Protein AF-A0A6A0IFL3-F1 (afdb_monomer)

pLDDT: mean 90.09, std 17.22, range [27.64, 98.88]

Radius of gyration: 31.61 Å; Cα contacts (8 Å, |Δi|>4): 1162; chains: 1; bounding box: 65×106×100 Å

Solvent-accessible surface area (backbone atoms only — not comparable to full-atom values): 25673 Å² total; per-residue (Å²): 136,87,81,91,83,86,89,85,91,84,91,84,83,91,84,90,81,84,90,80,92,75,89,71,78,86,75,85,85,80,78,80,77,83,68,82,74,76,75,78,84,79,72,73,77,73,73,52,46,28,34,34,41,35,42,26,51,42,27,14,33,53,64,30,46,54,35,26,51,52,32,24,48,75,68,70,40,45,74,43,34,27,15,65,47,68,56,63,20,34,23,58,91,59,52,78,91,59,50,42,73,36,78,34,36,35,72,55,55,59,49,80,68,31,44,24,38,31,30,33,12,29,62,18,19,47,15,36,22,49,69,59,82,57,44,41,70,53,73,82,29,30,63,39,70,63,41,5,50,26,47,26,51,38,56,35,48,26,52,76,69,69,23,37,41,37,20,25,17,35,10,29,27,26,47,20,24,24,50,46,96,84,35,34,81,34,49,78,30,66,32,28,38,16,81,55,84,33,69,37,28,32,52,84,91,44,77,41,86,50,45,21,20,36,53,43,23,47,77,34,42,27,45,64,60,62,85,53,60,39,68,54,67,91,43,55,41,43,20,48,33,76,48,90,47,42,35,21,9,23,36,52,66,6,19,39,45,40,18,47,54,50,49,49,53,38,56,72,69,42,47,75,70,74,65,69,51,23,34,39,37,36,41,28,48,43,29,13,27,36,39,39,48,52,36,20,48,53,43,25,47,74,70,57,27,44,76,45,38,22,14,75,49,59,44,77,15,39,42,32,88,88,32,72,59,72,89,81,49,66,44,68,31,80,30,22,44,62,58,52,41,53,50,39,70,77,34,69,75,66,46,54,30,42,35,30,26,11,31,63,19,22,52,22,37,33,45,68,56,86,76,48,44,62,56,66,81,31,58,38,56,68,67,55,6,44,40,48,15,53,40,54,32,51,34,52,63,56,76,27,35,44,33,23,23,16,48,11,36,42,30,47,24,23,19,45,43,97,83,39,32,78,32,50,79,34,61,37,34,40,27,80,51,72,38,70,41,28,47,38,100,86,70,46,74,44,69,50,42,37,47,54,56,31,44,76,30,46,26,46,71,56,67,80,34,67,37,77,56,67,91,41,40,42,51,19,51,35,77,47,87,52,39,37,21,12,20,37,65,64,5,17,51,42,34,16,49,50,55,44,50,60,66,71,73,107

Mean predicted aligned error: 10.9 Å

Foldseek 3Di:
DDDDDYYDDDDDDDDDDDDDDDDDPDPPPDDDPPPPPPPPPVDDFDAAFAEEEEAELEAFALLLVVLLCVLQVVLVHHYFYEYCDQHWRAHRVRDVVSIHGGPYHLLQDDLLRHLEYEYTDGQLLLLQQAQDQWAFPDPSNGHPNSNNVSLLCNVQQCVVVQGAYEYEELNLLSQLRRAHPHARPQAQEEAAAAPDFYTWIDDPPDIDRTDTSVNSSVVRHHDYDPQCGAPHSVDLLCQWDDDRRYIYHYHSSVSSVRSNVNSVSSVVVPHSPLDAAEEEEEAELEAFQLLLVPQLCVLCVVLSYHYAYEYQAQAWRFHHPPSDDDDRSIDRGPGYLLVVLVVCVVPVSPHQEYEYTDGLSLLLQQQQDPFAFPPNSSVHDNVSNLSLLSVVLSCVSNQGAYEYEALNVLSQLRRDHPHARPQAAEEEAYAQAWHGWTQDPVRDTDIDGSVVSNVVRHHHYDDQCPPDHSVDQCQVWDDTRRYIYGYDSSVSNNSSVVVSVVSVVD

Nearest PDB structures (foldseek):
  2vrn-assembly1_B  TM=8.564E-01  e=1.351E-08  Deinococcus radiodurans R1 = ATCC 13939 = DSM 20539
  5sy4-assembly1_B  TM=7.507E-01  e=2.805E-07  Escherichia coli
  1sy7-assembly1_A  TM=7.588E-01  e=2.138E-05  Neurospora crassa
  3p9p-assembly1_C  TM=8.689E-01  e=3.775E-04  Escherichia coli K-12
  1ggf-assembly1_C  TM=8.699E-01  e=2.513E-03  Escherichia coli

Sequence (506 aa):
MSPLARNRWIRAAALIGATASLTLPPVALAQTVAGHVKVFDGRTEPKPAPVLLVLANRDFSYPEYSALRSSLEAAGIPVRVGAARLEPCVPQGGDPSQVVQPDVELAIAPFGDFSGGVFVGGWGASSYQWAFDGTYLEPDYRRDPEAAAAVNRLVEGWLAAGRPVGAVGHGVSVLAWARVDGTSPLQGRPAAASVEEGPRFWKGRRLVASATARWHAEANGALLAPPGSVGDPSTPADDVVVDGRIITAEDWPSAPALGSALAAAVREQGPVVEGPRRVLMVIANRDFWYREYAEPRAVLEAAGIQVEVAAAEAVPSTPQAGSGFGGDGIVVPDRSVSEALELFRADPGRYDAVTFVGGWGASSYQYAFPGTYDEPSYNGAFRVRQDVSDLVELFLARDKRVAALCHGVTVLAWARVDGVSPLQGRTVVTWPGLAPAEVGPDGQPFQRLTREHVEANGAVVLPAGSVGDPGTSADDVVVDGRIITGQDYDSSRAFGLVLARELLAE

Structure (mmCIF, N/CA/C/O backbone):
data_AF-A0A6A0IFL3-F1
#
_entry.id   AF-A0A6A0IFL3-F1
#
loop_
_atom_site.group_PDB
_atom_site.id
_atom_site.type_symbol
_atom_site.label_atom_id
_atom_site.label_alt_id
_atom_site.label_comp_id
_atom_site.label_asym_id
_atom_site.label_entity_id
_atom_site.label_seq_id
_atom_site.pdbx_PDB_ins_code
_atom_site.Cartn_x
_atom_site.Cartn_y
_atom_site.Cartn_z
_atom_site.occupancy
_atom_site.B_iso_or_equiv
_atom_site.auth_seq_id
_atom_site.auth_comp_id
_atom_site.auth_asym_id
_atom_site.auth_atom_id
_atom_site.pdbx_PDB_model_num
ATOM 1 N N . MET A 1 1 ? 3.200 -30.737 63.928 1.00 33.19 1 MET A N 1
ATOM 2 C CA . MET A 1 1 ? 4.406 -31.554 63.671 1.00 33.19 1 MET A CA 1
ATOM 3 C C . MET A 1 1 ? 3.963 -33.004 63.502 1.00 33.19 1 MET A C 1
ATOM 5 O O . MET A 1 1 ? 3.374 -33.547 64.423 1.00 33.19 1 MET A O 1
ATOM 9 N N . SER A 1 2 ? 4.143 -33.570 62.303 1.00 41.34 2 SER A N 1
ATOM 10 C CA . SER A 1 2 ? 3.985 -35.010 61.982 1.00 41.34 2 SER A CA 1
ATOM 11 C C . SER A 1 2 ? 5.117 -35.839 62.643 1.00 41.34 2 SER A C 1
ATOM 13 O O . SER A 1 2 ? 6.067 -35.169 63.063 1.00 41.34 2 SER A O 1
ATOM 15 N N . PRO A 1 3 ? 5.142 -37.203 62.680 1.00 49.88 3 PRO A N 1
ATOM 16 C CA . PRO A 1 3 ? 5.112 -38.051 61.461 1.00 49.88 3 PRO A CA 1
ATOM 17 C C . PRO A 1 3 ? 4.643 -39.541 61.564 1.00 49.88 3 PRO A C 1
ATOM 19 O O . PRO A 1 3 ? 4.654 -40.121 62.637 1.00 49.88 3 PRO A O 1
ATOM 22 N N . LEU A 1 4 ? 4.344 -40.134 60.381 1.00 39.97 4 LEU A N 1
ATOM 23 C CA . LEU A 1 4 ? 4.684 -41.497 59.855 1.00 39.97 4 LEU A CA 1
ATOM 24 C C . LEU A 1 4 ? 4.368 -42.766 60.705 1.00 39.97 4 LEU A C 1
ATOM 26 O O . LEU A 1 4 ? 4.539 -42.768 61.906 1.00 39.97 4 LEU A O 1
ATOM 30 N N . ALA A 1 5 ? 4.089 -43.981 60.210 1.00 38.09 5 ALA A N 1
ATOM 31 C CA . ALA A 1 5 ? 3.722 -44.599 58.932 1.00 38.09 5 ALA A CA 1
ATOM 32 C C . ALA A 1 5 ? 3.553 -46.136 59.164 1.00 38.09 5 ALA A C 1
ATOM 34 O O . ALA A 1 5 ? 4.152 -46.675 60.090 1.00 38.09 5 ALA A O 1
ATOM 35 N N . ARG A 1 6 ? 2.913 -46.828 58.199 1.00 36.44 6 ARG A N 1
ATOM 36 C CA . ARG A 1 6 ? 3.221 -48.192 57.671 1.00 36.44 6 ARG A CA 1
ATOM 37 C C . ARG A 1 6 ? 2.700 -49.502 58.328 1.00 36.44 6 ARG A C 1
ATOM 39 O O . ARG A 1 6 ? 3.051 -49.833 59.450 1.00 36.44 6 ARG A O 1
ATOM 46 N N . ASN A 1 7 ? 2.175 -50.348 57.410 1.00 34.41 7 ASN A N 1
ATOM 47 C CA . ASN A 1 7 ? 2.406 -51.807 57.208 1.00 34.41 7 ASN A CA 1
ATOM 48 C C . ASN A 1 7 ? 1.616 -52.809 58.093 1.00 34.41 7 ASN A C 1
ATOM 50 O O . ASN A 1 7 ? 1.461 -52.558 59.272 1.00 34.41 7 ASN A O 1
ATOM 54 N N . ARG A 1 8 ? 1.139 -54.004 57.671 1.00 33.94 8 ARG A N 1
ATOM 55 C CA . ARG A 1 8 ? 1.338 -54.923 56.511 1.00 33.94 8 ARG A CA 1
ATOM 56 C C . ARG A 1 8 ? 0.368 -56.153 56.647 1.00 33.94 8 ARG A C 1
ATOM 58 O O . ARG A 1 8 ? -0.158 -56.359 57.734 1.00 33.94 8 ARG A O 1
ATOM 65 N N . TRP A 1 9 ? 0.356 -57.030 55.615 1.00 27.64 9 TRP A N 1
ATOM 66 C CA . TRP A 1 9 ? 0.058 -58.501 55.574 1.00 27.64 9 TRP A CA 1
ATOM 67 C C . TRP A 1 9 ? -1.400 -58.953 55.291 1.00 27.64 9 TRP A C 1
ATOM 69 O O . TRP A 1 9 ? -2.313 -58.306 55.771 1.00 27.64 9 TRP A O 1
ATOM 79 N N . ILE A 1 10 ? -1.746 -60.108 54.678 1.00 31.52 10 ILE A N 1
ATOM 80 C CA . ILE A 1 10 ? -1.295 -60.995 53.559 1.00 31.52 10 ILE A CA 1
ATOM 81 C C . ILE A 1 10 ? -2.137 -62.312 53.652 1.00 31.52 10 ILE A C 1
ATOM 83 O O . ILE A 1 10 ? -2.240 -62.839 54.753 1.00 31.52 10 ILE A O 1
ATOM 87 N N . ARG A 1 11 ? -2.593 -62.882 52.503 1.00 30.81 11 ARG A N 1
ATOM 88 C CA . ARG A 1 11 ? -3.025 -64.304 52.214 1.00 30.81 11 ARG A CA 1
ATOM 89 C C . ARG A 1 11 ? -4.336 -64.846 52.855 1.00 30.81 11 ARG A C 1
ATOM 91 O O . ARG A 1 11 ? -4.667 -64.440 53.951 1.00 30.81 11 ARG A O 1
ATOM 98 N N . ALA A 1 12 ? -5.100 -65.817 52.313 1.00 30.48 12 ALA A N 1
ATOM 99 C CA . ALA A 1 12 ? -5.158 -66.605 51.057 1.00 30.48 12 ALA A CA 1
ATOM 100 C C . ALA A 1 12 ? -6.417 -67.542 51.058 1.00 30.48 12 ALA A C 1
ATOM 102 O O . ALA A 1 12 ? -7.030 -67.696 52.109 1.00 30.48 12 ALA A O 1
ATOM 103 N N . ALA A 1 13 ? -6.657 -68.233 49.919 1.00 30.97 13 ALA A N 1
ATOM 104 C CA . ALA A 1 13 ? -7.532 -69.409 49.622 1.00 30.97 13 ALA A CA 1
ATOM 105 C C . ALA A 1 13 ? -9.006 -69.110 49.223 1.00 30.97 13 ALA A C 1
ATOM 107 O O . ALA A 1 13 ? -9.705 -68.444 49.970 1.00 30.97 13 ALA A O 1
ATOM 108 N N . ALA A 1 14 ? -9.525 -69.402 48.008 1.00 33.78 14 ALA A N 1
ATOM 109 C CA . ALA A 1 14 ? -9.686 -70.664 47.229 1.00 33.78 14 ALA A CA 1
ATOM 110 C C . ALA A 1 14 ? -10.582 -71.691 47.971 1.00 33.78 14 ALA A C 1
ATOM 112 O O . ALA A 1 14 ? -10.318 -71.934 49.137 1.00 33.78 14 ALA A O 1
ATOM 113 N N . LEU A 1 15 ? -11.620 -72.366 47.442 1.00 32.56 15 LEU A N 1
ATOM 114 C CA . LEU A 1 15 ? -12.151 -72.673 46.099 1.00 32.56 15 LEU A CA 1
ATOM 115 C C . LEU A 1 15 ? -13.581 -73.307 46.275 1.00 32.56 15 LEU A C 1
ATOM 117 O O . LEU A 1 15 ? -13.927 -73.650 47.401 1.00 32.56 15 LEU A O 1
ATOM 121 N N . ILE A 1 16 ? -14.301 -73.614 45.171 1.00 33.53 16 ILE A N 1
ATOM 122 C CA . ILE A 1 16 ? -15.532 -74.464 45.020 1.00 33.53 16 ILE A CA 1
ATOM 123 C C . ILE A 1 16 ? -16.874 -73.701 45.186 1.00 33.53 16 ILE A C 1
ATOM 125 O O . ILE A 1 16 ? -17.071 -73.027 46.181 1.00 33.53 16 ILE A O 1
ATOM 129 N N . GLY A 1 17 ? -17.883 -73.760 44.305 1.00 30.97 17 GLY A N 1
ATOM 130 C CA . GLY A 1 17 ? -18.084 -74.459 43.036 1.00 30.97 17 GLY A CA 1
ATOM 131 C C . GLY A 1 17 ? -19.518 -74.242 42.495 1.00 30.97 17 GLY A C 1
ATOM 132 O O . GLY A 1 17 ? -20.438 -73.963 43.251 1.00 30.97 17 GLY A O 1
ATOM 133 N N . ALA A 1 18 ? -19.639 -74.367 41.171 1.00 35.09 18 ALA A N 1
ATOM 134 C CA . ALA A 1 18 ? -20.773 -74.825 40.354 1.00 35.09 18 ALA A CA 1
ATOM 135 C C . ALA A 1 18 ? -22.215 -74.255 40.515 1.00 35.09 18 ALA A C 1
ATOM 137 O O . ALA A 1 18 ? -22.968 -74.600 41.417 1.00 35.09 18 ALA A O 1
ATOM 138 N N . THR A 1 19 ? -22.612 -73.552 39.442 1.00 37.19 19 THR A N 1
ATOM 139 C CA . THR A 1 19 ? -23.836 -73.727 38.620 1.00 37.19 19 THR A CA 1
ATOM 140 C C . THR A 1 19 ? -25.227 -73.425 39.192 1.00 37.19 19 THR A C 1
ATOM 142 O O . THR A 1 19 ? -25.866 -74.287 39.784 1.00 37.19 19 THR A O 1
ATOM 145 N N . ALA A 1 20 ? -25.787 -72.285 38.768 1.00 35.47 20 ALA A N 1
ATOM 146 C CA . ALA A 1 20 ? -27.148 -72.215 38.226 1.00 35.47 20 ALA A CA 1
ATOM 147 C C . ALA A 1 20 ? -27.263 -71.026 37.254 1.00 35.47 20 ALA A C 1
ATOM 149 O O . ALA A 1 20 ? -26.957 -69.886 37.601 1.00 35.47 20 ALA A O 1
ATOM 150 N N . SER A 1 21 ? -27.664 -71.326 36.019 1.00 36.88 21 SER A N 1
ATOM 151 C CA . SER A 1 21 ? -27.880 -70.378 34.926 1.00 36.88 21 SER A CA 1
ATOM 152 C C . SER A 1 21 ? -29.082 -69.477 35.203 1.00 36.88 21 SER A C 1
ATOM 154 O O . SER A 1 21 ? -30.207 -69.960 35.291 1.00 36.88 21 SER A O 1
ATOM 156 N N . LEU A 1 22 ? -28.854 -68.166 35.244 1.00 35.03 22 LEU A N 1
ATOM 157 C CA . LEU A 1 22 ? -29.887 -67.150 35.055 1.00 35.03 22 LEU A CA 1
ATOM 158 C C . LEU A 1 22 ? -29.570 -66.415 33.753 1.00 35.03 22 LEU A C 1
ATOM 160 O O . LEU A 1 22 ? -28.607 -65.658 33.659 1.00 35.03 22 LEU A O 1
ATOM 164 N N . THR A 1 23 ? -30.370 -66.691 32.728 1.00 39.62 23 THR A N 1
ATOM 165 C CA . THR A 1 23 ? -30.399 -65.950 31.467 1.00 39.62 23 THR A CA 1
ATOM 166 C C . THR A 1 23 ? -30.887 -64.529 31.731 1.00 39.62 23 THR A C 1
ATOM 168 O O . THR A 1 23 ? -32.085 -64.300 31.898 1.00 39.62 23 THR A O 1
ATOM 171 N N . LEU A 1 24 ? -29.954 -63.579 31.778 1.00 42.94 24 LEU A N 1
ATOM 172 C CA . LEU A 1 24 ? -30.242 -62.153 31.643 1.00 42.94 24 LEU A CA 1
ATOM 173 C C . LEU A 1 24 ? -30.361 -61.801 30.146 1.00 42.94 24 LEU A C 1
ATOM 175 O O . LEU A 1 24 ? -29.678 -62.421 29.325 1.00 42.94 24 LEU A O 1
ATOM 179 N N . PRO A 1 25 ? -31.220 -60.837 29.767 1.00 45.53 25 PRO A N 1
ATOM 180 C CA . PRO A 1 25 ? -31.357 -60.395 28.382 1.00 45.53 25 PRO A CA 1
ATOM 181 C C . PRO A 1 25 ? -30.044 -59.769 27.880 1.00 45.53 25 PRO A C 1
ATOM 183 O O . PRO A 1 25 ? -29.240 -59.303 28.694 1.00 45.53 25 PRO A O 1
ATOM 186 N N . PRO A 1 26 ? -29.802 -59.739 26.557 1.00 42.88 26 PRO A N 1
ATOM 187 C CA . PRO A 1 26 ? -28.578 -59.181 26.007 1.00 42.88 26 PRO A CA 1
ATOM 188 C C . PRO A 1 26 ? -28.504 -57.688 26.339 1.00 42.88 26 PRO A C 1
ATOM 190 O O . PRO A 1 26 ? -29.238 -56.870 25.787 1.00 42.88 26 PRO A O 1
ATOM 193 N N . VAL A 1 27 ? -27.595 -57.329 27.244 1.00 39.88 27 VAL A N 1
ATOM 194 C CA . VAL A 1 27 ? -27.079 -55.965 27.326 1.00 39.88 27 VAL A CA 1
ATOM 195 C C . VAL A 1 27 ? -26.296 -55.744 26.039 1.00 39.88 27 VAL A C 1
ATOM 197 O O . VAL A 1 27 ? -25.289 -56.407 25.793 1.00 39.88 27 VAL A O 1
ATOM 200 N N . ALA A 1 28 ? -26.800 -54.846 25.196 1.00 37.56 28 ALA A N 1
ATOM 201 C CA . ALA A 1 28 ? -26.114 -54.368 24.010 1.00 37.56 28 ALA A CA 1
ATOM 202 C C . ALA A 1 28 ? -24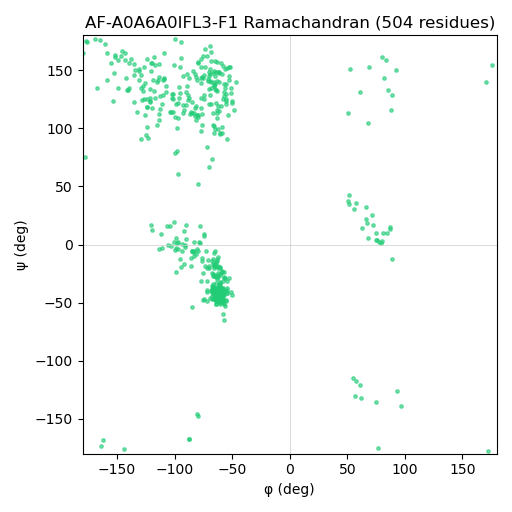.796 -53.698 24.428 1.00 37.56 28 ALA A C 1
ATOM 204 O O . ALA A 1 28 ? -24.752 -52.536 24.822 1.00 37.56 28 ALA A O 1
ATOM 205 N N . LEU A 1 29 ? -23.717 -54.470 24.370 1.00 45.28 29 LEU A N 1
ATOM 206 C CA . LEU A 1 29 ? -22.347 -54.036 24.594 1.00 45.28 29 LEU A CA 1
ATOM 207 C C . LEU A 1 29 ? -21.705 -53.830 23.220 1.00 45.28 29 LEU A C 1
ATOM 209 O O . LEU A 1 29 ? -21.031 -54.717 22.714 1.00 45.28 29 LEU A O 1
ATOM 213 N N . ALA A 1 30 ? -22.003 -52.692 22.588 1.00 43.66 30 ALA A N 1
ATOM 214 C CA . ALA A 1 30 ? -21.232 -52.110 21.482 1.00 43.66 30 ALA A CA 1
ATOM 215 C C . ALA A 1 30 ? -21.855 -50.772 21.039 1.00 43.66 30 ALA A C 1
ATOM 217 O O . ALA A 1 30 ? -22.477 -50.669 19.987 1.00 43.66 30 ALA A O 1
ATOM 218 N N . GLN A 1 31 ? -21.652 -49.720 21.826 1.00 34.16 31 GLN A N 1
ATOM 219 C CA . GLN A 1 31 ? -21.439 -48.396 21.249 1.00 34.16 31 GLN A CA 1
ATOM 220 C C . GLN A 1 31 ? -20.104 -47.907 21.781 1.00 34.16 31 GLN A C 1
ATOM 222 O O . GLN A 1 31 ? -19.986 -47.367 22.878 1.00 34.16 31 GLN A O 1
ATOM 227 N N . THR A 1 32 ? -19.068 -48.201 21.003 1.00 36.22 32 THR A N 1
ATOM 228 C CA . THR A 1 32 ? -17.760 -47.582 21.125 1.00 36.22 32 THR A CA 1
ATOM 229 C C . THR A 1 32 ? -17.982 -46.078 21.067 1.00 36.22 32 THR A C 1
ATOM 231 O O . THR A 1 32 ? -18.393 -45.541 20.039 1.00 36.22 32 THR A O 1
ATOM 234 N N . VAL A 1 33 ? -17.759 -45.406 22.192 1.00 38.59 33 VAL A N 1
ATOM 235 C CA . VAL A 1 33 ? -17.628 -43.955 22.247 1.00 38.59 33 VAL A CA 1
ATOM 236 C C . VAL A 1 33 ? -16.459 -43.620 21.328 1.00 38.59 33 VAL A C 1
ATOM 238 O O . VAL A 1 33 ? -15.301 -43.821 21.689 1.00 38.59 33 VAL A O 1
ATOM 241 N N . ALA A 1 34 ? -16.762 -43.161 20.114 1.00 37.34 34 ALA A N 1
ATOM 242 C CA . ALA A 1 34 ? -15.820 -42.442 19.274 1.00 37.34 34 ALA A CA 1
ATOM 243 C C . ALA A 1 34 ? -15.545 -41.105 19.971 1.00 37.34 34 ALA A C 1
ATOM 245 O O . ALA A 1 34 ? -16.075 -40.058 19.613 1.00 37.34 34 ALA A O 1
ATOM 246 N N . GLY A 1 35 ? -14.775 -41.170 21.057 1.00 32.03 35 GLY A N 1
ATOM 247 C CA . GLY A 1 35 ? -14.185 -40.005 21.673 1.00 32.03 35 GLY A CA 1
ATOM 248 C C . GLY A 1 35 ? -13.267 -39.401 20.630 1.00 32.03 35 GLY A C 1
ATOM 249 O O . GLY A 1 35 ? -12.301 -40.039 20.211 1.00 32.03 35 GLY A O 1
ATOM 250 N N . HIS A 1 36 ? -13.604 -38.197 20.182 1.00 36.09 36 HIS A N 1
ATOM 251 C CA . HIS A 1 36 ? -12.704 -37.337 19.438 1.00 36.09 36 HIS A CA 1
ATOM 252 C C . HIS A 1 36 ? -11.427 -37.148 20.261 1.00 36.09 36 HIS A C 1
ATOM 254 O O . HIS A 1 36 ? -11.322 -36.244 21.088 1.00 36.09 36 HIS A O 1
ATOM 260 N N . VAL A 1 37 ? -10.442 -38.016 20.046 1.00 33.12 37 VAL A N 1
ATOM 261 C CA . VAL A 1 37 ? -9.058 -37.716 20.378 1.00 33.12 37 VAL A CA 1
ATOM 262 C C . VAL A 1 37 ? -8.681 -36.579 19.436 1.00 33.12 37 VAL A C 1
ATOM 264 O O . VAL A 1 37 ? -8.365 -36.811 18.271 1.00 33.12 37 VAL A O 1
ATOM 267 N N . LYS A 1 38 ? -8.784 -35.333 19.918 1.00 35.91 38 LYS A N 1
ATOM 268 C CA . LYS A 1 38 ? -8.076 -34.204 19.313 1.00 35.91 38 LYS A CA 1
ATOM 269 C C . LYS A 1 38 ? -6.594 -34.542 19.428 1.00 35.91 38 LYS A C 1
ATOM 271 O O . LYS A 1 38 ? -5.982 -34.348 20.475 1.00 35.91 38 LYS A O 1
ATOM 276 N N . VAL A 1 39 ? -6.046 -35.122 18.367 1.00 36.34 39 VAL A N 1
ATOM 277 C CA . VAL A 1 39 ? -4.605 -35.162 18.152 1.00 36.34 39 VAL A CA 1
ATOM 278 C C . VAL A 1 39 ? -4.193 -33.698 18.026 1.00 36.34 39 VAL A C 1
ATOM 280 O O . VAL A 1 39 ? -4.448 -33.070 17.005 1.00 36.34 39 VAL A O 1
ATOM 283 N N . PHE A 1 40 ? -3.665 -33.127 19.107 1.00 37.31 40 PHE A N 1
ATOM 284 C CA . PHE A 1 40 ? -2.987 -31.838 19.060 1.00 37.31 40 PHE A CA 1
ATOM 285 C C . PHE A 1 40 ? -1.720 -32.053 18.231 1.00 37.31 40 PHE A C 1
ATOM 287 O O . PHE A 1 40 ? -0.756 -32.645 18.710 1.00 37.31 40 PHE A O 1
ATOM 294 N N . ASP A 1 41 ? -1.737 -31.618 16.976 1.00 48.91 41 ASP A N 1
ATOM 295 C CA . ASP A 1 41 ? -0.622 -31.737 16.030 1.00 48.91 41 ASP A CA 1
ATOM 296 C C . ASP A 1 41 ? 0.527 -30.748 16.317 1.00 48.91 41 ASP A C 1
ATOM 298 O O . ASP A 1 41 ? 1.456 -30.616 15.522 1.00 48.91 41 ASP A O 1
ATOM 302 N N . GLY A 1 42 ? 0.485 -30.050 17.457 1.00 47.75 42 GLY A N 1
ATOM 303 C CA . GLY A 1 42 ? 1.485 -29.061 17.846 1.00 47.75 42 GLY A CA 1
ATOM 304 C C . GLY A 1 42 ? 1.494 -27.806 16.972 1.00 47.75 42 GLY A C 1
ATOM 305 O O . GLY A 1 42 ? 2.353 -26.952 17.182 1.00 47.75 42 GLY A O 1
ATOM 306 N N . ARG A 1 43 ? 0.561 -27.649 16.022 1.00 54.00 43 ARG A N 1
ATOM 307 C CA . ARG A 1 43 ? 0.426 -26.407 15.262 1.00 54.00 43 ARG A CA 1
ATOM 308 C C . ARG A 1 43 ? -0.331 -25.410 16.127 1.00 54.00 43 ARG A C 1
ATOM 310 O O . ARG A 1 43 ? -1.503 -25.592 16.442 1.00 54.00 43 ARG A O 1
ATOM 317 N N . THR A 1 44 ? 0.368 -24.370 16.569 1.00 66.19 44 THR A N 1
ATOM 318 C CA . THR A 1 44 ? -0.259 -23.207 17.200 1.00 66.19 44 THR A CA 1
ATOM 319 C C . THR A 1 44 ? -1.305 -22.651 16.243 1.00 66.19 44 THR A C 1
ATOM 321 O O . THR A 1 44 ? -0.964 -22.377 15.091 1.00 66.19 44 THR A O 1
ATOM 324 N N . GLU A 1 45 ? -2.553 -22.501 16.696 1.00 67.38 45 GLU A N 1
ATOM 325 C CA . GLU A 1 45 ? -3.577 -21.819 15.901 1.00 67.38 45 GLU A CA 1
ATOM 326 C C . GLU A 1 45 ? -3.020 -20.462 15.439 1.00 67.38 45 GLU A C 1
ATOM 328 O O . GLU A 1 45 ? -2.433 -19.738 16.257 1.00 67.38 45 GLU A O 1
ATOM 333 N N . PRO A 1 46 ? -3.123 -20.133 14.139 1.00 72.56 46 PRO A N 1
ATOM 334 C CA . PRO A 1 46 ? -2.624 -18.867 13.626 1.00 72.56 46 PRO A CA 1
ATOM 335 C C . PRO A 1 46 ? -3.306 -17.724 14.378 1.00 72.56 46 PRO A C 1
ATOM 337 O O . PRO A 1 46 ? -4.534 -17.662 14.469 1.00 72.56 46 PRO A O 1
ATOM 340 N N . LYS A 1 47 ? -2.495 -16.839 14.965 1.00 79.50 47 LYS A N 1
ATOM 341 C CA . LYS A 1 47 ? -3.006 -15.664 15.673 1.00 79.50 47 LYS A CA 1
ATOM 342 C C . LYS A 1 47 ? -3.693 -14.735 14.666 1.00 79.50 47 LYS A C 1
ATOM 344 O O . LYS A 1 47 ? -3.163 -14.563 13.569 1.00 79.50 47 LYS A O 1
ATOM 349 N N . PRO A 1 48 ? -4.831 -14.118 15.020 1.00 85.94 48 PRO A N 1
ATOM 350 C CA . PRO A 1 48 ? -5.450 -13.121 14.159 1.00 85.94 48 PRO A CA 1
ATOM 351 C C . PRO A 1 48 ? -4.510 -11.924 13.972 1.00 85.94 48 PRO A C 1
ATOM 353 O O . PRO A 1 48 ? -3.760 -11.565 14.886 1.00 85.94 48 PRO A O 1
ATOM 356 N N . ALA A 1 49 ? -4.582 -11.291 12.799 1.00 88.94 49 ALA A N 1
ATOM 357 C CA . ALA A 1 49 ? -3.930 -10.011 12.541 1.00 88.94 49 ALA A CA 1
ATOM 358 C C . ALA A 1 49 ? -4.422 -8.951 13.552 1.00 88.94 49 ALA A C 1
ATOM 360 O O . ALA A 1 49 ? -5.539 -9.084 14.078 1.00 88.94 49 ALA A O 1
ATOM 361 N N . PRO A 1 50 ? -3.630 -7.907 13.855 1.00 95.69 50 PRO A N 1
ATOM 362 C CA . PRO A 1 50 ? -4.010 -6.916 14.853 1.00 95.69 50 PRO A CA 1
ATOM 363 C C . PRO A 1 50 ? -5.316 -6.189 14.509 1.00 95.69 50 PRO A C 1
ATOM 365 O O . PRO A 1 50 ? -5.697 -6.070 13.348 1.00 95.69 50 PRO A O 1
ATOM 368 N N . VAL A 1 51 ? -5.987 -5.647 15.522 1.00 97.44 51 VAL A N 1
ATOM 369 C CA . VAL A 1 51 ? -7.008 -4.604 15.345 1.00 97.44 51 VAL A CA 1
ATOM 370 C C . VAL A 1 51 ? -6.330 -3.235 15.395 1.00 97.44 51 VAL A C 1
ATOM 372 O O . VAL A 1 51 ? -5.479 -2.999 16.258 1.00 97.44 51 VAL A O 1
ATOM 375 N N . LEU A 1 52 ? -6.711 -2.330 14.489 1.00 98.25 52 LEU A N 1
ATOM 376 C CA . LEU A 1 52 ? -6.243 -0.941 14.501 1.00 98.25 52 LEU A CA 1
ATOM 377 C C . LEU A 1 52 ? -7.133 -0.072 15.407 1.00 98.25 52 LEU A C 1
ATOM 379 O O . LEU A 1 52 ? -8.292 0.178 15.080 1.00 98.25 52 LEU A O 1
ATOM 383 N N . LEU A 1 53 ? -6.594 0.419 16.526 1.00 98.62 53 LEU A N 1
ATOM 384 C CA . LEU A 1 53 ? -7.206 1.488 17.327 1.00 98.62 53 LEU A CA 1
ATOM 385 C C . LEU A 1 53 ? -6.837 2.840 16.722 1.00 98.62 53 LEU A C 1
ATOM 387 O O . LEU A 1 53 ? -5.675 3.234 16.764 1.00 98.62 53 LEU A O 1
ATOM 391 N N . VAL A 1 54 ? -7.815 3.558 16.181 1.00 98.62 54 VAL A N 1
ATOM 392 C CA . VAL A 1 54 ? -7.598 4.870 15.567 1.00 98.62 54 VAL A CA 1
ATOM 393 C C . VAL A 1 54 ? -7.824 5.970 16.603 1.00 98.62 54 VAL A C 1
ATOM 395 O O . VAL A 1 54 ? -8.924 6.092 17.147 1.00 98.62 54 VAL A O 1
ATOM 398 N N . LEU A 1 55 ? -6.786 6.771 16.854 1.00 98.50 55 LEU A N 1
ATOM 399 C CA . LEU A 1 55 ? -6.796 7.918 17.761 1.00 98.50 55 LEU A CA 1
ATOM 400 C C . LEU A 1 55 ? -6.611 9.220 16.988 1.00 98.50 55 LEU A C 1
ATOM 402 O O . LEU A 1 55 ? -5.815 9.285 16.055 1.00 98.50 55 LEU A O 1
ATOM 406 N N . ALA A 1 56 ? -7.283 10.278 17.436 1.00 98.25 56 ALA A N 1
ATOM 407 C CA . ALA A 1 56 ? -6.902 11.630 17.058 1.00 98.25 56 ALA A CA 1
ATOM 408 C C . ALA A 1 56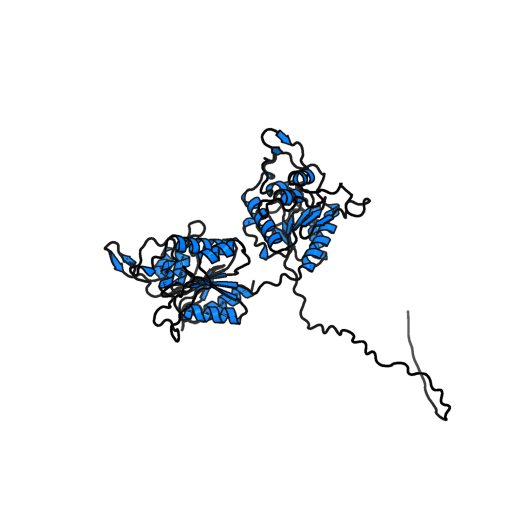 ? -5.579 12.018 17.740 1.00 98.25 56 ALA A C 1
ATOM 410 O O . ALA A 1 56 ? -5.385 11.739 18.925 1.00 98.25 56 ALA A O 1
ATOM 411 N N . ASN A 1 57 ? -4.691 12.725 17.030 1.00 98.00 57 ASN A N 1
ATOM 412 C CA . ASN A 1 57 ? -3.431 13.215 17.612 1.00 98.00 57 ASN A CA 1
ATOM 413 C C . ASN A 1 57 ? -3.651 14.184 18.796 1.00 98.00 57 ASN A C 1
ATOM 415 O O . ASN A 1 57 ? -2.749 14.393 19.607 1.00 98.00 57 ASN A O 1
ATOM 419 N N . ARG A 1 58 ? -4.841 14.780 18.917 1.00 97.88 58 ARG A N 1
ATOM 420 C CA . ARG A 1 58 ? -5.233 15.704 19.990 1.00 97.88 58 ARG A CA 1
ATOM 421 C C . ARG A 1 58 ? -6.629 15.352 20.482 1.00 97.88 58 ARG A C 1
ATOM 423 O O . ARG A 1 58 ? -7.463 14.958 19.680 1.00 97.88 58 ARG A O 1
ATOM 430 N N . ASP A 1 59 ? -6.881 15.529 21.772 1.00 97.69 59 ASP A N 1
ATOM 431 C CA . ASP A 1 59 ? -8.190 15.404 22.418 1.00 97.69 59 ASP A CA 1
ATOM 432 C C . ASP A 1 59 ? -8.952 14.100 22.124 1.00 97.69 59 ASP A C 1
ATOM 434 O O . ASP A 1 59 ? -10.166 14.113 21.907 1.00 97.69 59 ASP A O 1
ATOM 438 N N . PHE A 1 60 ? -8.253 12.961 22.132 1.00 98.25 60 PHE A N 1
ATOM 439 C CA . PHE A 1 60 ? -8.907 11.649 22.178 1.00 98.25 60 PHE A CA 1
ATOM 440 C C . PHE A 1 60 ? -9.339 11.296 23.615 1.00 98.25 60 PHE A C 1
ATOM 442 O O . PHE A 1 60 ? -8.766 11.787 24.591 1.00 98.25 60 PHE A O 1
ATOM 449 N N . SER A 1 61 ? -10.332 10.421 23.767 1.00 98.00 61 SER A N 1
ATOM 450 C CA . SER A 1 61 ? -10.781 9.943 25.082 1.00 98.00 61 SER A CA 1
ATOM 451 C C . SER A 1 61 ? -9.877 8.816 25.600 1.00 98.00 61 SER A C 1
ATOM 453 O O . SER A 1 61 ? -9.930 7.681 25.119 1.00 98.00 61 SER A O 1
ATOM 455 N N . TYR A 1 62 ? -9.034 9.105 26.600 1.00 98.38 62 TYR A N 1
ATOM 456 C CA . TYR A 1 62 ? -8.162 8.088 27.206 1.00 98.38 62 TYR A CA 1
ATOM 457 C C . TYR A 1 62 ? -8.923 6.941 27.899 1.00 98.38 62 TYR A C 1
ATOM 459 O O . TYR A 1 62 ? -8.518 5.784 27.728 1.00 98.38 62 TYR A O 1
ATOM 467 N N . PRO A 1 63 ? -10.023 7.188 28.645 1.00 98.19 63 PRO A N 1
ATOM 468 C CA . PRO A 1 63 ? -10.826 6.107 29.217 1.00 98.19 63 PRO A CA 1
ATOM 469 C C . PRO A 1 63 ? -11.344 5.126 28.158 1.00 98.19 63 PRO A C 1
ATOM 471 O O . PRO A 1 63 ? -11.212 3.919 28.339 1.00 98.19 63 PRO A O 1
ATOM 474 N N . GLU A 1 64 ? -11.840 5.624 27.020 1.00 98.31 64 GLU A N 1
ATOM 475 C CA . GLU A 1 64 ? -12.287 4.776 25.905 1.00 98.31 64 GLU A CA 1
ATOM 476 C C . GLU A 1 64 ? -11.127 3.977 25.296 1.00 98.31 64 GLU A C 1
ATOM 478 O O . GLU A 1 64 ? -11.232 2.759 25.145 1.00 98.31 64 GLU A O 1
ATOM 483 N N . TYR A 1 65 ? -10.004 4.640 24.988 1.00 98.56 65 TYR A N 1
ATOM 484 C CA . TYR A 1 65 ? -8.810 3.992 24.434 1.00 98.56 65 TYR A CA 1
ATOM 485 C C . TYR A 1 65 ? -8.297 2.860 25.334 1.00 98.56 65 TYR A C 1
ATOM 487 O O . TYR A 1 65 ? -8.101 1.732 24.878 1.00 98.56 65 TYR A O 1
ATOM 495 N N . SER A 1 66 ? -8.070 3.158 26.614 1.00 98.25 66 SER A N 1
ATOM 496 C CA . SER A 1 66 ? -7.464 2.212 27.554 1.00 98.25 66 SER A CA 1
ATOM 497 C C . SER A 1 66 ? -8.379 1.018 27.838 1.00 98.25 66 SER A C 1
ATOM 499 O O . SER A 1 66 ? -7.898 -0.118 27.888 1.00 98.25 66 SER A O 1
ATOM 501 N N . ALA A 1 67 ? -9.692 1.245 27.947 1.00 98.00 67 ALA A N 1
ATOM 502 C CA . ALA A 1 67 ? -10.692 0.195 28.108 1.00 98.00 67 ALA A CA 1
ATOM 503 C C . ALA A 1 67 ? -10.785 -0.714 26.872 1.00 98.00 67 ALA A C 1
ATOM 505 O O . ALA A 1 67 ? -10.759 -1.941 27.011 1.00 98.00 67 ALA A O 1
ATOM 506 N N . LEU A 1 68 ? -10.828 -0.132 25.666 1.00 98.06 68 LEU A N 1
ATOM 507 C CA . LEU A 1 68 ? -10.848 -0.883 24.408 1.00 98.06 68 LEU A CA 1
ATOM 508 C C . LEU A 1 68 ? -9.600 -1.745 24.240 1.00 98.06 68 LEU A C 1
ATOM 510 O O . LEU A 1 68 ? -9.711 -2.946 23.985 1.00 98.06 68 LEU A O 1
ATOM 514 N N . ARG A 1 69 ? -8.418 -1.142 24.413 1.00 98.31 69 ARG A N 1
ATOM 515 C CA . ARG A 1 69 ? -7.138 -1.842 24.294 1.00 98.31 69 ARG A CA 1
ATOM 516 C C . ARG A 1 69 ? -7.060 -3.015 25.264 1.00 98.31 69 ARG A C 1
ATOM 518 O O . ARG A 1 69 ? -6.797 -4.135 24.837 1.00 98.31 69 ARG A O 1
ATOM 525 N N . SER A 1 70 ? -7.366 -2.770 26.539 1.00 98.12 70 SER A N 1
ATOM 526 C CA . SER A 1 70 ? -7.333 -3.807 27.577 1.00 98.12 70 SER A CA 1
ATOM 527 C C . SER A 1 70 ? -8.296 -4.956 27.266 1.00 98.12 70 SER A C 1
ATOM 529 O O . SER A 1 70 ? -7.937 -6.117 27.439 1.00 98.12 70 SER A O 1
ATOM 531 N N . SER A 1 71 ? -9.504 -4.651 26.777 1.00 97.94 71 SER A N 1
ATOM 532 C CA . SER A 1 71 ? -10.513 -5.656 26.414 1.00 97.94 71 SER A CA 1
ATOM 533 C C . SER A 1 71 ? -10.065 -6.531 25.233 1.00 97.94 71 SER A C 1
ATOM 535 O O . SER A 1 71 ? -10.131 -7.761 25.308 1.00 97.94 71 SER A O 1
ATOM 537 N N . LEU A 1 72 ? -9.527 -5.921 24.169 1.00 97.56 72 LEU A N 1
ATOM 538 C CA . LEU A 1 72 ? -9.004 -6.635 22.997 1.00 97.56 72 LEU A CA 1
ATOM 539 C C . LEU A 1 72 ? -7.781 -7.502 23.341 1.00 97.56 72 LEU A C 1
ATOM 541 O O . LEU A 1 72 ? -7.731 -8.679 22.975 1.00 97.56 72 LEU A O 1
ATOM 545 N N . GLU A 1 73 ? -6.822 -6.958 24.091 1.00 96.94 73 GLU A N 1
ATOM 546 C CA . GLU A 1 73 ? -5.614 -7.686 24.496 1.00 96.94 73 GLU A CA 1
ATOM 547 C C . GLU A 1 73 ? -5.945 -8.836 25.465 1.00 96.94 73 GLU A C 1
ATOM 549 O O . GLU A 1 73 ? -5.403 -9.933 25.322 1.00 96.94 73 GLU A O 1
ATOM 554 N N . ALA A 1 74 ? -6.896 -8.648 26.391 1.00 96.88 74 ALA A N 1
ATOM 555 C CA . ALA A 1 74 ? -7.400 -9.720 27.258 1.00 96.88 74 ALA A CA 1
ATOM 556 C C . ALA A 1 74 ? -8.101 -10.836 26.464 1.00 96.88 74 ALA A C 1
ATOM 558 O O . ALA A 1 74 ? -8.062 -12.006 26.847 1.00 96.88 74 ALA A O 1
ATOM 559 N N . ALA A 1 75 ? -8.701 -10.489 25.325 1.00 96.06 75 ALA A N 1
ATOM 560 C CA . ALA A 1 75 ? -9.240 -11.432 24.357 1.00 96.06 75 ALA A CA 1
ATOM 561 C C . ALA A 1 75 ? -8.151 -12.086 23.471 1.00 96.06 75 ALA A C 1
ATOM 563 O O . ALA A 1 75 ? -8.469 -12.915 22.615 1.00 96.06 75 ALA A O 1
ATOM 564 N N . GLY A 1 76 ? -6.870 -11.768 23.664 1.00 95.06 76 GLY A N 1
ATOM 565 C CA . GLY A 1 76 ? -5.770 -12.314 22.869 1.00 95.06 76 GLY A CA 1
ATOM 566 C C . GLY A 1 76 ? -5.711 -11.766 21.442 1.00 95.06 76 GLY A C 1
ATOM 567 O O . GLY A 1 76 ? -5.063 -12.375 20.591 1.00 95.06 76 GLY A O 1
ATOM 568 N N . ILE A 1 77 ? -6.387 -10.646 21.170 1.00 95.56 77 ILE A N 1
ATOM 569 C CA . ILE A 1 77 ? -6.330 -9.946 19.887 1.00 95.56 77 ILE A CA 1
ATOM 570 C C . ILE A 1 77 ? -5.188 -8.924 19.956 1.00 95.56 77 ILE A C 1
ATOM 572 O O . ILE A 1 77 ? -5.227 -8.046 20.820 1.00 95.56 77 ILE A O 1
ATOM 576 N N . PRO A 1 78 ? -4.161 -9.013 19.089 1.00 96.12 78 PRO A N 1
ATOM 577 C CA . PRO A 1 78 ? -3.117 -7.998 19.033 1.00 96.12 78 PRO A CA 1
ATOM 578 C C . PRO A 1 78 ? -3.703 -6.633 18.658 1.00 96.12 78 PRO A C 1
ATOM 580 O O . PRO A 1 78 ? -4.672 -6.545 17.906 1.00 96.12 78 PRO A O 1
ATOM 583 N N . VAL A 1 79 ? -3.100 -5.559 19.155 1.00 97.62 79 VAL A N 1
ATOM 584 C CA . VAL A 1 79 ? -3.570 -4.191 18.926 1.00 97.62 79 VAL A CA 1
ATOM 585 C C . VAL A 1 79 ? -2.422 -3.345 18.390 1.00 97.62 79 VAL A C 1
ATOM 587 O O . VAL A 1 79 ? -1.310 -3.416 18.910 1.00 97.62 79 VAL A O 1
ATOM 590 N N . ARG A 1 80 ? -2.704 -2.533 17.369 1.00 97.75 80 ARG A N 1
ATOM 591 C CA . ARG A 1 80 ? -1.841 -1.428 16.924 1.00 97.75 80 ARG A CA 1
ATOM 592 C C . ARG A 1 80 ? -2.610 -0.119 17.016 1.00 97.75 80 ARG A C 1
ATOM 594 O O . ARG A 1 80 ? -3.827 -0.108 16.842 1.00 97.75 80 ARG A O 1
ATOM 601 N N . VAL A 1 81 ? -1.910 0.974 17.278 1.00 98.56 81 VAL A N 1
ATOM 602 C CA . VAL A 1 81 ? -2.486 2.316 17.364 1.00 98.56 81 VAL A CA 1
ATOM 603 C C . VAL A 1 81 ? -2.181 3.093 16.088 1.00 98.56 81 VAL A C 1
ATOM 605 O O . VAL A 1 81 ? -1.024 3.214 15.694 1.00 98.56 81 VAL A O 1
ATOM 608 N N . GLY A 1 82 ? -3.216 3.624 15.444 1.00 97.94 82 GLY A N 1
ATOM 609 C CA . GLY A 1 82 ? -3.112 4.471 14.261 1.00 97.94 82 GLY A CA 1
ATOM 610 C C . GLY A 1 82 ? -3.493 5.915 14.563 1.00 97.94 82 GLY A C 1
ATOM 611 O O . GLY A 1 82 ? -4.450 6.154 15.298 1.00 97.94 82 GLY A O 1
ATOM 612 N N . ALA A 1 83 ? -2.783 6.869 13.971 1.00 98.50 83 ALA A N 1
ATOM 613 C CA . ALA A 1 83 ? -3.124 8.291 14.025 1.00 98.50 83 ALA A CA 1
ATOM 614 C C . ALA A 1 83 ? -2.753 8.991 12.712 1.00 98.50 83 ALA A C 1
ATOM 616 O O . ALA A 1 83 ? -2.029 8.434 11.885 1.00 98.50 83 ALA A O 1
ATOM 617 N N . ALA A 1 84 ? -3.252 10.210 12.497 1.00 97.06 84 ALA A N 1
ATOM 618 C CA . ALA A 1 84 ? -2.976 10.961 11.267 1.00 97.06 84 ALA A CA 1
ATOM 619 C C . ALA A 1 84 ? -1.479 11.189 11.037 1.00 97.06 84 ALA A C 1
ATOM 621 O O . ALA A 1 84 ? -1.049 11.241 9.895 1.00 97.06 84 ALA A O 1
ATOM 622 N N . ARG A 1 85 ? -0.706 11.308 12.120 1.00 95.94 85 ARG A N 1
ATOM 623 C CA . ARG A 1 85 ? 0.757 11.428 12.118 1.00 95.94 85 ARG A CA 1
ATOM 624 C C . ARG A 1 85 ? 1.353 10.574 13.222 1.00 95.94 85 ARG A C 1
ATOM 626 O O . ARG A 1 85 ? 0.680 10.321 14.222 1.00 95.94 85 ARG A O 1
ATOM 633 N N . LEU A 1 86 ? 2.637 10.240 13.103 1.00 95.75 86 LEU A N 1
ATOM 634 C CA . LEU A 1 86 ? 3.384 9.506 14.133 1.00 95.75 86 LEU A CA 1
ATOM 635 C C . LEU A 1 86 ? 3.772 10.341 15.369 1.00 95.75 86 LEU A C 1
ATOM 637 O O . LEU A 1 86 ? 4.514 9.878 16.233 1.00 95.75 86 LEU A O 1
ATOM 641 N N . GLU A 1 87 ? 3.284 11.573 15.481 1.00 97.00 87 GLU A N 1
ATOM 642 C CA . GLU A 1 87 ? 3.452 12.383 16.687 1.00 97.00 87 GLU A CA 1
ATOM 643 C C . GLU A 1 87 ? 2.616 11.817 17.852 1.00 97.00 87 GLU A C 1
ATOM 645 O O . GLU A 1 87 ? 1.528 11.275 17.616 1.00 97.00 87 GLU A O 1
ATOM 650 N N . PRO A 1 88 ? 3.069 11.964 19.114 1.00 98.25 88 PRO A N 1
ATOM 651 C CA . PRO A 1 88 ? 2.323 11.473 20.265 1.00 98.25 88 PRO A CA 1
ATOM 652 C C . PRO A 1 88 ? 0.892 12.023 20.314 1.00 98.25 88 PRO A C 1
ATOM 654 O O . PRO A 1 88 ? 0.669 13.233 20.244 1.00 98.25 88 PRO A O 1
ATOM 657 N N . CYS A 1 89 ? -0.079 11.129 20.476 1.00 98.44 89 CYS A N 1
ATOM 658 C CA . CYS A 1 89 ? -1.477 11.480 20.670 1.00 98.44 89 CYS A CA 1
ATOM 659 C C . CYS A 1 89 ? -1.670 12.009 22.093 1.00 98.44 89 CYS A C 1
ATOM 661 O O . CYS A 1 89 ? -1.340 11.324 23.064 1.00 98.44 89 CYS A O 1
ATOM 663 N N . VAL A 1 90 ? -2.223 13.214 22.224 1.00 98.38 90 VAL A N 1
ATOM 664 C CA . VAL A 1 90 ? -2.496 13.853 23.519 1.00 98.38 90 VAL A CA 1
ATOM 665 C C . VAL A 1 90 ? -3.982 13.714 23.856 1.00 98.38 90 VAL A C 1
ATOM 667 O O . VAL A 1 90 ? -4.807 14.118 23.037 1.00 98.38 90 VAL A O 1
ATOM 670 N N . PRO A 1 91 ? -4.350 13.154 25.022 1.00 98.25 91 PRO A N 1
ATOM 671 C CA . PRO A 1 91 ? -5.748 12.929 25.373 1.00 98.25 91 PRO A CA 1
ATOM 672 C C . PRO A 1 91 ? -6.451 14.224 25.769 1.00 98.25 91 PRO A C 1
ATOM 674 O O . PRO A 1 91 ? -5.816 15.215 26.140 1.00 98.25 91 PRO A O 1
ATOM 677 N N . GLN A 1 92 ? -7.781 14.188 25.754 1.00 95.44 92 GLN A N 1
ATOM 678 C CA . GLN A 1 92 ? -8.616 15.277 26.244 1.00 95.44 92 GLN A CA 1
ATOM 679 C C . GLN A 1 92 ? -8.281 15.582 27.712 1.00 95.44 92 GLN A C 1
ATOM 681 O O . GLN A 1 92 ? -8.190 14.685 28.547 1.00 95.44 92 GLN A O 1
ATOM 686 N N . GLY A 1 93 ? -8.069 16.863 28.023 1.00 94.50 93 GLY A N 1
ATOM 687 C CA . GLY A 1 93 ? -7.591 17.315 29.337 1.00 94.50 93 GLY A CA 1
ATOM 688 C C . GLY A 1 93 ? -6.063 17.376 29.469 1.00 94.50 93 GLY A C 1
ATOM 689 O O . GLY A 1 93 ? -5.567 18.017 30.393 1.00 94.50 93 GLY A O 1
ATOM 690 N N . GLY A 1 94 ? -5.317 16.796 28.523 1.00 93.12 94 GLY A N 1
ATOM 691 C CA . GLY A 1 94 ? -3.875 16.994 28.385 1.00 93.12 94 GLY A CA 1
ATOM 692 C C . GLY A 1 94 ? -3.014 16.337 29.464 1.00 93.12 94 GLY A C 1
ATOM 693 O O . GLY A 1 94 ? -1.912 16.824 29.713 1.00 93.12 94 GLY A O 1
ATOM 694 N N . ASP A 1 95 ? -3.486 15.265 30.110 1.00 96.31 95 ASP A N 1
ATOM 695 C CA . ASP A 1 95 ? -2.687 14.527 31.095 1.00 96.31 95 ASP A CA 1
ATOM 696 C C . ASP A 1 95 ? -1.450 13.899 30.414 1.00 96.31 95 ASP A C 1
ATOM 698 O O . ASP A 1 95 ? -1.590 12.990 29.587 1.00 96.31 95 ASP A O 1
ATOM 702 N N . PRO A 1 96 ? -0.222 14.347 30.744 1.00 94.31 96 PRO A N 1
ATOM 703 C CA . PRO A 1 96 ? 0.992 13.861 30.097 1.00 94.31 96 PRO A CA 1
ATOM 704 C C . PRO A 1 96 ? 1.279 12.383 30.392 1.00 94.31 96 PRO A C 1
ATOM 706 O O . PRO A 1 96 ? 2.016 11.753 29.637 1.00 94.31 96 PRO A O 1
ATOM 709 N N . SER A 1 97 ? 0.708 11.812 31.459 1.00 96.69 97 SER A N 1
ATOM 710 C CA . SER A 1 97 ? 0.854 10.385 31.782 1.00 96.69 97 SER A CA 1
ATOM 711 C C . SER A 1 97 ? 0.002 9.468 30.896 1.00 96.69 97 SER A C 1
ATOM 713 O O . SER A 1 97 ? 0.196 8.255 30.898 1.00 96.69 97 SER A O 1
ATOM 715 N N . GLN A 1 98 ? -0.918 10.053 30.129 1.00 97.62 98 GLN A N 1
ATOM 716 C CA . GLN A 1 98 ? -1.900 9.370 29.289 1.00 97.62 98 GLN A CA 1
ATOM 717 C C . GLN A 1 98 ? -1.643 9.579 27.785 1.00 97.62 98 GLN A C 1
ATOM 719 O O . GLN A 1 98 ? -2.469 9.216 26.948 1.00 97.62 98 GLN A O 1
ATOM 724 N N . VAL A 1 99 ? -0.504 10.173 27.423 1.00 98.00 99 VAL A N 1
ATOM 725 C CA . VAL A 1 99 ? -0.074 10.335 26.028 1.00 98.00 99 VAL A CA 1
ATOM 726 C C . VAL A 1 99 ? 0.199 8.967 25.403 1.00 98.00 99 VAL A C 1
ATOM 728 O O . VAL A 1 99 ? 0.830 8.105 26.016 1.00 98.00 99 VAL A O 1
ATOM 731 N N . VAL A 1 100 ? -0.255 8.771 24.166 1.00 98.31 100 VAL A N 1
ATOM 732 C CA . VAL A 1 100 ? -0.113 7.502 23.441 1.00 98.31 100 VAL A CA 1
ATOM 733 C C . VAL A 1 100 ? 0.739 7.713 22.200 1.00 98.31 100 VAL A C 1
ATOM 735 O O . VAL A 1 100 ? 0.440 8.567 21.373 1.00 98.31 100 VAL A O 1
ATOM 738 N N . GLN A 1 101 ? 1.793 6.916 22.048 1.00 98.25 101 GLN A N 1
ATOM 739 C CA . GLN A 1 101 ? 2.592 6.897 20.827 1.00 98.25 101 GLN A CA 1
ATOM 740 C C . GLN A 1 101 ? 1.892 6.021 19.771 1.00 98.25 101 GLN A C 1
ATOM 742 O O . GLN A 1 101 ? 1.695 4.835 20.037 1.00 98.25 101 GLN A O 1
ATOM 747 N N . PRO A 1 102 ? 1.502 6.561 18.602 1.00 98.00 102 PRO A N 1
ATOM 748 C CA . PRO A 1 102 ? 0.969 5.748 17.510 1.00 98.00 102 PRO A CA 1
ATOM 749 C C . PRO A 1 102 ? 2.046 4.849 16.882 1.00 98.00 102 PRO A C 1
ATOM 751 O O . PRO A 1 102 ? 3.214 5.234 16.779 1.00 98.00 102 PRO A O 1
ATOM 754 N N . ASP A 1 103 ? 1.618 3.669 16.430 1.00 96.69 103 ASP A N 1
ATOM 755 C CA . ASP A 1 103 ? 2.422 2.656 15.732 1.00 96.69 103 ASP A CA 1
ATOM 756 C C . ASP A 1 103 ? 2.324 2.771 14.203 1.00 96.69 103 ASP A C 1
ATOM 758 O O . ASP A 1 103 ? 3.116 2.157 13.484 1.00 96.69 103 ASP A O 1
ATOM 762 N N . VAL A 1 104 ? 1.277 3.439 13.707 1.00 91.50 104 VAL A N 1
ATOM 763 C CA . VAL A 1 104 ? 0.891 3.485 12.292 1.00 91.50 104 VAL A CA 1
ATOM 764 C C . VAL A 1 104 ? 0.415 4.889 11.933 1.00 91.50 104 VAL A C 1
ATOM 766 O O . VAL A 1 104 ? -0.424 5.469 12.623 1.00 91.50 104 VAL A O 1
ATOM 769 N N . GLU A 1 105 ? 0.901 5.410 10.814 1.00 94.06 105 GLU A N 1
ATOM 770 C CA . GLU A 1 105 ? 0.351 6.611 10.195 1.00 94.06 105 GLU A CA 1
ATOM 771 C C . GLU A 1 105 ? -0.797 6.233 9.255 1.00 94.06 105 GLU A C 1
ATOM 773 O O . GLU A 1 105 ? -0.634 5.389 8.372 1.00 94.06 105 GLU A O 1
ATOM 778 N N . LEU A 1 106 ? -1.975 6.835 9.444 1.00 94.56 106 LEU A N 1
ATOM 779 C CA . LEU A 1 106 ? -3.189 6.429 8.726 1.00 94.56 106 LEU A CA 1
ATOM 780 C C . LEU A 1 106 ? -3.052 6.573 7.204 1.00 94.56 106 LEU A C 1
ATOM 782 O O . LEU A 1 106 ? -3.597 5.744 6.477 1.00 94.56 106 LEU A O 1
ATOM 786 N N . ALA A 1 107 ? -2.309 7.576 6.720 1.00 85.31 107 ALA A N 1
ATOM 787 C CA . ALA A 1 107 ? -2.125 7.840 5.291 1.00 85.31 107 ALA A CA 1
ATOM 788 C C . ALA A 1 107 ? -1.614 6.604 4.528 1.00 85.31 107 ALA A C 1
ATOM 790 O O . ALA A 1 107 ? -2.146 6.257 3.464 1.00 85.31 107 ALA A O 1
ATOM 791 N N . ILE A 1 108 ? -0.661 5.896 5.138 1.00 79.25 108 ILE A N 1
ATOM 792 C CA . ILE A 1 108 ? 0.022 4.728 4.574 1.00 79.25 108 ILE A CA 1
ATOM 793 C C . ILE A 1 108 ? -0.468 3.398 5.155 1.00 79.25 108 ILE A C 1
ATOM 795 O O . ILE A 1 108 ? -0.002 2.352 4.723 1.00 79.25 108 ILE A O 1
ATOM 799 N N . ALA A 1 109 ? -1.410 3.406 6.104 1.00 82.56 109 ALA A N 1
ATOM 800 C CA . ALA A 1 109 ? -1.923 2.192 6.732 1.00 82.56 109 ALA A CA 1
ATOM 801 C C . ALA A 1 109 ? -2.628 1.281 5.701 1.00 82.56 109 ALA A C 1
ATOM 803 O O . ALA A 1 109 ? -3.676 1.658 5.155 1.00 82.56 109 ALA A O 1
ATOM 804 N N . PRO A 1 110 ? -2.119 0.065 5.434 1.00 79.69 110 PRO A N 1
ATOM 805 C CA . PRO A 1 110 ? -2.831 -0.902 4.611 1.00 79.69 110 PRO A CA 1
ATOM 806 C C . PRO A 1 110 ? -3.949 -1.537 5.445 1.00 79.69 110 PRO A C 1
ATOM 808 O O . PRO A 1 110 ? -3.696 -2.228 6.427 1.00 79.69 110 PRO A O 1
ATOM 811 N N . PHE A 1 111 ? -5.216 -1.351 5.056 1.00 83.31 111 PHE A N 1
ATOM 812 C CA . PHE A 1 111 ? -6.337 -1.973 5.781 1.00 83.31 111 PHE A CA 1
ATOM 813 C C . PHE A 1 111 ? -6.190 -3.505 5.867 1.00 83.31 111 PHE A C 1
ATOM 815 O O . PHE A 1 111 ? -6.662 -4.102 6.835 1.00 83.31 111 PHE A O 1
ATOM 822 N N . GLY A 1 112 ? -5.510 -4.101 4.870 1.00 81.88 112 GLY A N 1
ATOM 823 C CA . GLY A 1 112 ? -5.179 -5.519 4.720 1.00 81.88 112 GLY A CA 1
ATOM 824 C C . GLY A 1 112 ? -4.435 -6.131 5.909 1.00 81.88 112 GLY A C 1
ATOM 825 O O . GLY A 1 112 ? -4.719 -7.283 6.244 1.00 81.88 112 GLY A O 1
ATOM 826 N N . ASP A 1 113 ? -3.626 -5.341 6.612 1.00 84.44 113 ASP A N 1
ATOM 827 C CA . ASP A 1 113 ? -2.794 -5.791 7.738 1.00 84.44 113 ASP A CA 1
ATOM 828 C C . ASP A 1 113 ? -3.574 -5.926 9.052 1.00 84.44 113 ASP A C 1
ATOM 830 O O . ASP A 1 113 ? -3.029 -6.374 10.062 1.00 84.44 113 ASP A O 1
ATOM 834 N N . PHE A 1 114 ? -4.850 -5.527 9.068 1.00 93.31 114 PHE A N 1
ATOM 835 C CA . PHE A 1 114 ? -5.660 -5.501 10.282 1.00 93.31 114 PHE A CA 1
ATOM 836 C C . PHE A 1 114 ? -6.901 -6.370 10.156 1.00 93.31 114 PHE A C 1
ATOM 838 O O . PHE A 1 114 ? -7.654 -6.242 9.194 1.00 93.31 114 PHE A O 1
ATOM 845 N N . SER A 1 115 ? -7.199 -7.180 11.171 1.00 94.62 115 SER A N 1
ATOM 846 C CA . SER A 1 115 ? -8.447 -7.960 11.207 1.00 94.62 115 SER A CA 1
ATOM 847 C C . SER A 1 115 ? -9.696 -7.078 11.329 1.00 94.62 115 SER A C 1
ATOM 849 O O . SER A 1 115 ? -10.803 -7.565 11.157 1.00 94.62 115 SER A O 1
ATOM 851 N N . GLY A 1 116 ? -9.531 -5.791 11.640 1.00 96.19 116 GLY A N 1
ATOM 852 C CA . GLY A 1 116 ? -10.584 -4.794 11.788 1.00 96.19 116 GLY A CA 1
ATOM 853 C C . GLY A 1 116 ? -10.025 -3.487 12.332 1.00 96.19 116 GLY A C 1
ATOM 854 O O . GLY A 1 116 ? -8.824 -3.373 12.593 1.00 96.19 116 GLY A O 1
ATOM 855 N N . GLY A 1 117 ? -10.901 -2.517 12.561 1.00 97.94 117 GLY A N 1
ATOM 856 C CA . GLY A 1 117 ? -10.517 -1.245 13.165 1.00 97.94 117 GLY A CA 1
ATOM 857 C C . GLY A 1 117 ? -11.577 -0.703 14.104 1.00 97.94 117 GLY A C 1
ATOM 858 O O . GLY A 1 117 ? -12.743 -1.081 14.021 1.00 97.94 117 GLY A O 1
ATOM 859 N N . VAL A 1 118 ? -11.176 0.182 15.010 1.00 98.62 118 VAL A N 1
ATOM 860 C CA . VAL A 1 118 ? -12.096 0.886 15.905 1.00 98.62 118 VAL A CA 1
ATOM 861 C C . VAL A 1 118 ? -11.666 2.333 16.111 1.00 98.62 118 VAL A C 1
ATOM 863 O O . VAL A 1 118 ? -10.500 2.613 16.380 1.00 98.62 118 VAL A O 1
ATOM 866 N N . PHE A 1 119 ? -12.625 3.250 15.990 1.00 98.62 119 PHE A N 1
ATOM 867 C CA . PHE A 1 119 ? -12.426 4.681 16.208 1.00 98.62 119 PHE A CA 1
ATOM 868 C C . PHE A 1 119 ? -12.735 5.042 17.656 1.00 98.62 119 PHE A C 1
ATOM 870 O O . PHE A 1 119 ? -13.876 4.911 18.110 1.00 98.62 119 PHE A O 1
ATOM 877 N N . VAL A 1 120 ? -11.710 5.501 18.368 1.00 98.56 120 VAL A N 1
ATOM 878 C CA . VAL A 1 120 ? -11.861 6.045 19.719 1.00 98.56 120 VAL A CA 1
ATOM 879 C C . VAL A 1 120 ? -12.439 7.455 19.620 1.00 98.56 120 VAL A C 1
ATOM 881 O O . VAL A 1 120 ? -12.133 8.199 18.686 1.00 98.56 120 VAL A O 1
ATOM 884 N N . GLY A 1 121 ? -13.304 7.818 20.560 1.00 97.56 121 GLY A N 1
ATOM 885 C CA . GLY A 1 121 ? -13.874 9.148 20.669 1.00 97.56 121 GLY A CA 1
ATOM 886 C C . GLY A 1 121 ? -12.943 10.159 21.325 1.00 97.56 121 GLY A C 1
ATOM 887 O O . GLY A 1 121 ? -11.723 10.140 21.156 1.00 97.56 121 GLY A O 1
ATOM 888 N N . GLY A 1 122 ? -13.547 11.107 22.039 1.00 97.44 122 GLY A N 1
ATOM 889 C CA . GLY A 1 122 ? -12.964 12.425 22.286 1.00 97.44 122 GLY A CA 1
ATOM 890 C C . GLY A 1 122 ? -13.227 13.392 21.126 1.00 97.44 122 GLY A C 1
ATOM 891 O O . GLY A 1 122 ? -13.549 12.996 20.002 1.00 97.44 122 GLY A O 1
ATOM 892 N N . TRP A 1 123 ? -13.147 14.690 21.405 1.00 97.31 123 TRP A N 1
ATOM 893 C CA . TRP A 1 123 ? -13.530 15.728 20.443 1.00 97.31 123 TRP A CA 1
ATOM 894 C C . TRP A 1 123 ? -12.613 15.791 19.218 1.00 97.31 123 TRP A C 1
ATOM 896 O O . TRP A 1 123 ? -13.083 16.137 18.129 1.00 97.31 123 TRP A O 1
ATOM 906 N N . GLY A 1 124 ? -11.352 15.374 19.355 1.00 97.75 124 GLY A N 1
ATOM 907 C CA . GLY A 1 124 ? -10.393 15.329 18.253 1.00 97.75 124 GLY A CA 1
ATOM 908 C C . GLY A 1 124 ? -10.772 14.391 17.111 1.00 97.75 124 GLY A C 1
ATOM 909 O O . GLY A 1 124 ? -10.377 14.639 15.970 1.00 97.75 124 GLY A O 1
ATOM 910 N N . ALA A 1 125 ? -11.597 13.368 17.372 1.00 97.81 125 ALA A N 1
ATOM 911 C CA . ALA A 1 125 ? -12.108 12.460 16.339 1.00 97.81 125 ALA A CA 1
ATOM 912 C C . ALA A 1 125 ? -12.858 13.211 15.218 1.00 97.81 125 ALA A C 1
ATOM 914 O O . ALA A 1 125 ? -12.909 12.756 14.076 1.00 97.81 125 ALA A O 1
ATOM 915 N N . SER A 1 126 ? -13.374 14.407 15.514 1.00 97.81 126 SER A N 1
ATOM 916 C CA . SER A 1 126 ? -14.024 15.300 14.549 1.00 97.81 126 SER A CA 1
ATOM 917 C C . SER A 1 126 ? -13.131 15.682 13.361 1.00 97.81 126 SER A C 1
ATOM 919 O O . SER A 1 126 ? -13.632 15.893 12.255 1.00 97.81 126 SER A O 1
ATOM 921 N N . SER A 1 127 ? -11.808 15.714 13.555 1.00 97.81 127 SER A N 1
ATOM 922 C CA . SER A 1 127 ? -10.842 16.011 12.489 1.00 97.81 127 SER A CA 1
ATOM 923 C C . SER A 1 127 ? -10.810 14.941 11.386 1.00 97.81 127 SER A C 1
ATOM 925 O O . SER A 1 127 ? -10.356 15.225 10.277 1.00 97.81 127 SER A O 1
ATOM 927 N N . TYR A 1 128 ? -11.342 13.740 11.646 1.00 98.31 128 TYR A N 1
ATOM 928 C CA . TYR A 1 128 ? -11.343 12.598 10.720 1.00 98.31 128 TYR A CA 1
ATOM 929 C C . TYR A 1 128 ? -12.659 12.423 9.949 1.00 98.31 128 TYR A C 1
ATOM 931 O O . TYR A 1 128 ? -12.831 11.459 9.203 1.00 98.31 128 TYR A O 1
ATOM 939 N N . GLN A 1 129 ? -13.606 13.352 10.091 1.00 98.00 129 GLN A N 1
ATOM 940 C CA . GLN A 1 129 ? -14.904 13.272 9.423 1.00 98.00 129 GLN A CA 1
ATOM 941 C C . GLN A 1 129 ? -14.801 13.630 7.928 1.00 98.00 129 GLN A C 1
ATOM 943 O O . GLN A 1 129 ? -14.751 14.802 7.553 1.00 98.00 129 GLN A O 1
ATOM 948 N N . TRP A 1 130 ? -14.813 12.615 7.059 1.00 97.19 130 TRP A N 1
ATOM 949 C CA . TRP A 1 130 ? -14.607 12.750 5.608 1.00 97.19 130 TRP A CA 1
ATOM 950 C C . TRP A 1 130 ? -15.584 13.705 4.913 1.00 97.19 130 TRP A C 1
ATOM 952 O O . TRP A 1 130 ? -15.190 14.764 4.412 1.00 97.19 130 TRP A O 1
ATOM 962 N N . ALA A 1 131 ? -16.869 13.358 4.902 1.00 96.06 131 ALA A N 1
ATOM 963 C CA . ALA A 1 131 ? -17.893 14.105 4.176 1.00 96.06 131 ALA A CA 1
ATOM 964 C C . ALA A 1 131 ? -18.557 15.218 5.007 1.00 96.06 131 ALA A C 1
ATOM 966 O O . ALA A 1 131 ? -19.635 15.690 4.641 1.00 96.06 131 ALA A O 1
ATOM 967 N N . PHE A 1 132 ? -17.953 15.625 6.129 1.00 96.94 132 PHE A N 1
ATOM 968 C CA . PHE A 1 132 ? -18.497 16.701 6.952 1.00 96.94 132 PHE A CA 1
ATOM 969 C C . PHE A 1 132 ? -18.378 18.052 6.242 1.00 96.94 132 PHE A C 1
ATOM 971 O O . PHE A 1 132 ? -17.311 18.443 5.771 1.00 96.94 132 PHE A O 1
ATOM 978 N N . ASP A 1 133 ? -19.500 18.767 6.172 1.00 94.75 133 ASP A N 1
ATOM 979 C CA . ASP A 1 133 ? -19.649 20.034 5.450 1.00 94.75 133 ASP A CA 1
ATOM 980 C C . ASP A 1 133 ? -19.589 21.272 6.362 1.00 94.75 133 ASP A C 1
ATOM 982 O O . ASP A 1 133 ? -19.767 22.401 5.901 1.00 94.75 133 ASP A O 1
ATOM 986 N N . GLY A 1 134 ? -19.367 21.073 7.664 1.00 95.62 134 GLY A N 1
ATOM 987 C CA . GLY A 1 134 ? -19.227 22.150 8.636 1.00 95.62 134 GLY A CA 1
ATOM 988 C C . GLY A 1 134 ? -17.777 22.561 8.885 1.00 95.62 134 GLY A C 1
ATOM 989 O O . GLY A 1 134 ? -16.818 21.951 8.418 1.00 95.62 134 GLY A O 1
ATOM 990 N N . THR A 1 135 ? -17.609 23.622 9.669 1.00 96.75 135 THR A N 1
ATOM 991 C CA . THR A 1 135 ? -16.295 24.071 10.144 1.00 96.75 135 THR A CA 1
ATOM 992 C C . THR A 1 135 ? -16.305 24.193 11.657 1.00 96.75 135 THR A C 1
ATOM 994 O O . THR A 1 135 ? -16.969 25.076 12.209 1.00 96.75 135 THR A O 1
ATOM 997 N N . TYR A 1 136 ? -15.558 23.319 12.329 1.00 96.62 136 TYR A N 1
ATOM 998 C CA . TYR A 1 136 ? -15.374 23.381 13.775 1.00 96.62 136 TYR A CA 1
ATOM 999 C C . TYR A 1 136 ? -14.700 24.688 14.200 1.00 96.62 136 TYR A C 1
ATOM 1001 O O . TYR A 1 136 ? -13.814 25.220 13.518 1.00 96.62 136 TYR A O 1
ATOM 1009 N N . LEU A 1 137 ? -15.180 25.236 15.319 1.00 96.44 137 LEU A N 1
ATOM 1010 C CA . LEU A 1 137 ? -14.666 26.487 15.874 1.00 96.44 137 LEU A CA 1
ATOM 1011 C C . LEU A 1 137 ? -13.215 26.303 16.323 1.00 96.44 137 LEU A C 1
ATOM 1013 O O . LEU A 1 137 ? -12.367 27.119 15.957 1.00 96.44 137 LEU A O 1
ATOM 1017 N N . GLU A 1 138 ? -12.961 25.217 17.051 1.00 95.94 138 GLU A N 1
ATOM 1018 C CA . GLU A 1 138 ? -11.631 24.819 17.505 1.00 95.94 138 GLU A CA 1
ATOM 1019 C C . GLU A 1 138 ? -10.785 24.350 16.309 1.00 95.94 138 GLU A C 1
ATOM 1021 O O . GLU A 1 138 ? -11.205 23.424 15.606 1.00 95.94 138 GLU A O 1
ATOM 1026 N N . PRO A 1 139 ? -9.631 24.985 16.029 1.00 96.00 139 PRO A N 1
ATOM 1027 C CA . PRO A 1 139 ? -8.757 24.599 14.927 1.00 96.00 139 PRO A CA 1
ATOM 1028 C C . PRO A 1 139 ? -8.336 23.129 14.938 1.00 96.00 139 PRO A C 1
ATOM 1030 O O . PRO A 1 139 ? -8.358 22.518 13.873 1.00 96.00 139 PRO A O 1
ATOM 1033 N N . ASP A 1 140 ? -8.047 22.561 16.112 1.00 93.75 140 ASP A N 1
ATOM 1034 C CA . ASP A 1 140 ? -7.599 21.167 16.262 1.00 93.75 140 ASP A CA 1
ATOM 1035 C C . ASP A 1 140 ? -8.678 20.143 15.860 1.00 93.75 140 ASP A C 1
ATOM 1037 O O . ASP A 1 140 ? -8.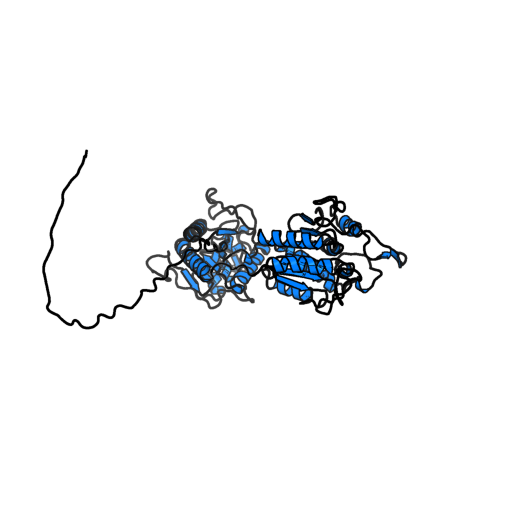368 18.991 15.568 1.00 93.75 140 ASP A O 1
ATOM 1041 N N . TYR A 1 141 ? -9.952 20.548 15.805 1.00 95.81 141 TYR A N 1
ATOM 1042 C CA . TYR A 1 141 ? -11.071 19.675 15.419 1.00 95.81 141 TYR A CA 1
ATOM 1043 C C . TYR A 1 141 ? -11.496 19.866 13.970 1.00 95.81 141 TYR A C 1
ATOM 1045 O O . TYR A 1 141 ? -12.397 19.178 13.488 1.00 95.81 141 TYR A O 1
ATOM 1053 N N . ARG A 1 142 ? -10.901 20.831 13.261 1.00 96.31 142 ARG A N 1
ATOM 1054 C CA . ARG A 1 142 ? -11.202 21.028 11.844 1.00 96.31 142 ARG A CA 1
ATOM 1055 C C . ARG A 1 142 ? -10.746 19.804 11.071 1.00 96.31 142 ARG A C 1
ATOM 1057 O O . ARG A 1 142 ? -9.733 19.193 11.391 1.00 96.31 142 ARG A O 1
ATOM 1064 N N . ARG A 1 143 ? -11.514 19.473 10.034 1.00 95.56 143 ARG A N 1
ATOM 1065 C CA . ARG A 1 143 ? -11.214 18.340 9.168 1.00 95.56 143 ARG A CA 1
ATOM 1066 C C . ARG A 1 143 ? -9.800 18.472 8.611 1.00 95.56 143 ARG A C 1
ATOM 1068 O O . ARG A 1 143 ? -9.526 19.430 7.885 1.00 95.56 143 ARG A O 1
ATOM 1075 N N . ASP A 1 144 ? -8.966 17.484 8.899 1.00 95.88 144 ASP A N 1
ATOM 1076 C CA . ASP A 1 144 ? -7.726 17.243 8.177 1.00 95.88 144 ASP A CA 1
ATOM 1077 C C . ASP A 1 144 ? -8.093 16.444 6.911 1.00 95.88 144 ASP A C 1
ATOM 1079 O O . ASP A 1 144 ? -8.553 15.304 7.027 1.00 95.88 144 ASP A O 1
ATOM 1083 N N . PRO A 1 145 ? -7.993 17.027 5.699 1.00 94.12 145 PRO A N 1
ATOM 1084 C CA . PRO A 1 145 ? -8.450 16.360 4.483 1.00 94.12 145 PRO A CA 1
ATOM 1085 C C . PRO A 1 145 ? -7.715 15.050 4.189 1.00 94.12 145 PRO A C 1
ATOM 1087 O O . PRO A 1 145 ? -8.335 14.124 3.669 1.00 94.12 145 PRO A O 1
ATOM 1090 N N . GLU A 1 146 ? -6.426 14.969 4.516 1.00 91.75 146 GLU A N 1
ATOM 1091 C CA . GLU A 1 146 ? -5.603 13.790 4.251 1.00 91.75 146 GLU A CA 1
ATOM 1092 C C . GLU A 1 146 ? -5.938 12.676 5.242 1.00 91.75 146 GLU A C 1
ATOM 1094 O O . GLU A 1 146 ? -6.249 11.553 4.835 1.00 91.75 146 GLU A O 1
ATOM 1099 N N . ALA A 1 147 ? -5.997 13.009 6.534 1.00 96.06 147 ALA A N 1
ATOM 1100 C CA .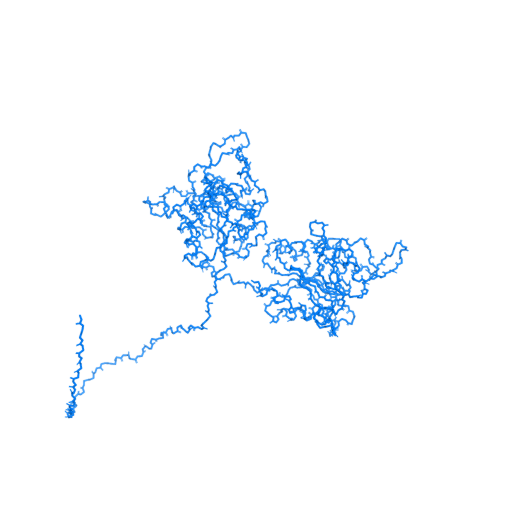 ALA A 1 147 ? -6.387 12.051 7.563 1.00 96.06 147 ALA A CA 1
ATOM 1101 C C . ALA A 1 147 ? -7.813 11.532 7.342 1.00 96.06 147 ALA A C 1
ATOM 1103 O O . ALA A 1 147 ? -8.067 10.332 7.442 1.00 96.06 147 ALA A O 1
ATOM 1104 N N . ALA A 1 148 ? -8.748 12.414 6.984 1.00 97.38 148 ALA A N 1
ATOM 1105 C CA . ALA A 1 148 ? -10.126 12.029 6.717 1.00 97.38 148 ALA A CA 1
ATOM 1106 C C . ALA A 1 148 ? -10.252 11.151 5.455 1.00 97.38 148 ALA A C 1
ATOM 1108 O O . ALA A 1 148 ? -11.049 10.211 5.448 1.00 97.38 148 ALA A O 1
ATOM 1109 N N . ALA A 1 149 ? -9.448 11.399 4.411 1.00 92.94 149 ALA A N 1
ATOM 1110 C CA . ALA A 1 149 ? -9.377 10.528 3.231 1.00 92.94 149 ALA A CA 1
ATOM 1111 C C . ALA A 1 149 ? -8.832 9.138 3.587 1.00 92.94 149 ALA A C 1
ATOM 1113 O O . ALA A 1 149 ? -9.375 8.120 3.153 1.00 92.94 149 ALA A O 1
ATOM 1114 N N . ALA A 1 150 ? -7.770 9.094 4.393 1.00 92.38 150 ALA A N 1
ATOM 1115 C CA . ALA A 1 150 ? -7.161 7.858 4.863 1.00 92.38 150 ALA A CA 1
ATOM 1116 C C . ALA A 1 150 ? -8.136 7.033 5.713 1.00 92.38 150 ALA A C 1
ATOM 1118 O O . ALA A 1 150 ? -8.322 5.842 5.470 1.00 92.38 150 ALA A O 1
ATOM 1119 N N . VAL A 1 151 ? -8.834 7.677 6.649 1.00 97.38 151 VAL A N 1
ATOM 1120 C CA . VAL A 1 151 ? -9.877 7.042 7.457 1.00 97.38 151 VAL A CA 1
ATOM 1121 C C . VAL A 1 151 ? -11.017 6.515 6.590 1.00 97.38 151 VAL A C 1
ATOM 1123 O O . VAL A 1 151 ? -11.431 5.373 6.780 1.00 97.38 151 VAL A O 1
ATOM 1126 N N . ASN A 1 152 ? -11.490 7.286 5.604 1.00 97.69 152 ASN A N 1
ATOM 1127 C CA . ASN A 1 152 ? -12.537 6.814 4.697 1.00 97.69 152 ASN A CA 1
ATOM 1128 C C . ASN A 1 152 ? -12.107 5.557 3.934 1.00 97.69 152 ASN A C 1
ATOM 1130 O O . ASN A 1 152 ? -12.853 4.581 3.897 1.00 97.69 152 ASN A O 1
ATOM 1134 N N . ARG A 1 153 ? -10.881 5.560 3.390 1.00 94.56 153 ARG A N 1
ATOM 1135 C CA . ARG A 1 153 ? -10.283 4.396 2.720 1.00 94.56 153 ARG A CA 1
ATOM 1136 C C . ARG A 1 153 ? -10.218 3.168 3.628 1.00 94.56 153 ARG A C 1
ATOM 1138 O O . ARG A 1 153 ? -10.475 2.065 3.160 1.00 94.56 153 ARG A O 1
ATOM 1145 N N . LEU A 1 154 ? -9.846 3.338 4.899 1.00 95.44 154 LEU A N 1
ATOM 1146 C CA . LEU A 1 154 ? -9.785 2.234 5.862 1.00 95.44 154 LEU A CA 1
ATOM 1147 C C . LEU A 1 154 ? -11.180 1.663 6.145 1.00 95.44 154 LEU A C 1
ATOM 1149 O O . LEU A 1 154 ? -11.354 0.449 6.093 1.00 95.44 154 LEU A O 1
ATOM 1153 N N . VAL A 1 155 ? -12.178 2.522 6.388 1.00 97.56 155 VAL A N 1
ATOM 1154 C CA . VAL A 1 155 ? -13.572 2.100 6.620 1.00 97.56 155 VAL A CA 1
ATOM 1155 C C . VAL A 1 155 ? -14.119 1.331 5.420 1.00 97.56 155 VAL A C 1
ATOM 1157 O O . VAL A 1 155 ? -14.664 0.241 5.590 1.00 97.56 155 VAL A O 1
ATOM 1160 N N . GLU A 1 156 ? -13.956 1.879 4.217 1.00 93.44 156 GLU A N 1
ATOM 1161 C CA . GLU A 1 156 ? -14.393 1.252 2.970 1.00 93.44 156 GLU A CA 1
ATOM 1162 C C . GLU A 1 156 ? -13.682 -0.084 2.736 1.00 93.44 156 GLU A C 1
ATOM 1164 O O . GLU A 1 156 ? -14.346 -1.099 2.539 1.00 93.44 156 GLU A O 1
ATOM 1169 N N . GLY A 1 157 ? -12.351 -0.116 2.860 1.00 85.81 157 GLY A N 1
ATOM 1170 C CA . GLY A 1 157 ? -11.553 -1.329 2.682 1.00 85.81 157 GLY A CA 1
ATOM 1171 C C . GLY A 1 157 ? -11.904 -2.433 3.681 1.00 85.81 157 GLY A C 1
ATOM 1172 O O . GLY A 1 157 ? -12.067 -3.590 3.291 1.00 85.81 157 GLY A O 1
ATOM 1173 N N . TRP A 1 158 ? -12.086 -2.099 4.963 1.00 94.69 158 TRP A N 1
ATOM 1174 C CA . TRP A 1 158 ? -12.514 -3.079 5.962 1.00 94.69 158 TRP A CA 1
ATOM 1175 C C . TRP A 1 158 ? -13.914 -3.613 5.671 1.00 94.69 158 TRP A C 1
ATOM 1177 O O . TRP A 1 158 ? -14.095 -4.828 5.660 1.00 94.69 158 TRP A O 1
ATOM 1187 N N . LEU A 1 159 ? -14.892 -2.749 5.392 1.00 94.81 159 LEU A N 1
ATOM 1188 C CA . LEU A 1 159 ? -16.264 -3.196 5.142 1.00 94.81 159 LEU A CA 1
ATOM 1189 C C . LEU A 1 159 ? -16.388 -3.997 3.839 1.00 94.81 159 LEU A C 1
ATOM 1191 O O . LEU A 1 159 ? -17.058 -5.030 3.840 1.00 94.81 159 LEU A O 1
ATOM 1195 N N . ALA A 1 160 ? -15.689 -3.598 2.772 1.00 86.81 160 ALA A N 1
ATOM 1196 C CA . ALA A 1 160 ? -15.619 -4.352 1.519 1.00 86.81 160 ALA A CA 1
ATOM 1197 C C . ALA A 1 160 ? -14.973 -5.736 1.711 1.00 86.81 160 ALA A C 1
ATOM 1199 O O . ALA A 1 160 ? -15.438 -6.724 1.145 1.00 86.81 160 ALA A O 1
ATOM 1200 N N . ALA A 1 161 ? -13.956 -5.833 2.574 1.00 83.56 161 ALA A N 1
ATOM 1201 C CA . ALA A 1 161 ? -13.333 -7.099 2.962 1.00 83.56 161 ALA A CA 1
ATOM 1202 C C . ALA A 1 161 ? -14.146 -7.896 4.003 1.00 83.56 161 ALA A C 1
ATOM 1204 O O . ALA A 1 161 ? -13.691 -8.938 4.477 1.00 83.56 161 ALA A O 1
ATOM 1205 N N . GLY A 1 162 ? -15.324 -7.407 4.407 1.00 90.75 162 GLY A N 1
ATOM 1206 C CA . GLY A 1 162 ? -16.156 -8.035 5.430 1.00 90.75 162 GLY A CA 1
ATOM 1207 C C . GLY A 1 162 ? -15.531 -8.037 6.829 1.00 90.75 162 GLY A C 1
ATOM 1208 O O . GLY A 1 162 ? -15.928 -8.869 7.643 1.00 90.75 162 GLY A O 1
ATOM 1209 N N . ARG A 1 163 ? -14.581 -7.137 7.108 1.00 94.44 163 ARG A N 1
ATOM 1210 C CA . ARG A 1 163 ? -13.897 -6.942 8.397 1.00 94.44 163 ARG A CA 1
ATOM 1211 C C . ARG A 1 163 ? -14.722 -6.041 9.324 1.00 94.44 163 ARG A C 1
ATOM 1213 O O . ARG A 1 163 ? -15.480 -5.205 8.830 1.00 94.44 163 ARG A O 1
ATOM 1220 N N . PRO A 1 164 ? -14.652 -6.210 10.659 1.00 97.75 164 PRO A N 1
ATOM 1221 C CA . PRO A 1 164 ? -15.485 -5.453 11.567 1.00 97.75 164 PRO A CA 1
ATOM 1222 C C . PRO A 1 164 ? -14.908 -4.050 11.797 1.00 97.75 164 PRO A C 1
ATOM 1224 O O . PRO A 1 164 ? -13.693 -3.861 11.914 1.00 97.75 164 PRO A O 1
ATOM 1227 N N . VAL A 1 165 ? -15.801 -3.070 11.886 1.00 98.44 165 VAL A N 1
ATOM 1228 C CA . VAL A 1 165 ? -15.484 -1.667 12.138 1.00 98.44 165 VAL A CA 1
ATOM 1229 C C . VAL A 1 165 ? -16.251 -1.198 13.369 1.00 98.44 165 VAL A C 1
ATOM 1231 O O . VAL A 1 165 ? -17.482 -1.220 13.404 1.00 98.44 165 VAL A O 1
ATOM 1234 N N . GLY A 1 166 ? -15.500 -0.802 14.391 1.00 98.44 166 GLY A N 1
ATOM 1235 C CA . GLY A 1 166 ? -15.997 -0.319 15.670 1.00 98.44 166 GLY A CA 1
ATOM 1236 C C . GLY A 1 166 ? -15.967 1.206 15.787 1.00 98.44 166 GLY A C 1
ATOM 1237 O O . GLY A 1 166 ? -15.111 1.861 15.194 1.00 98.44 166 GLY A O 1
ATOM 1238 N N . ALA A 1 167 ? -16.826 1.786 16.617 1.00 98.62 167 ALA A N 1
ATOM 1239 C CA . ALA A 1 167 ? -16.649 3.151 17.105 1.00 98.62 167 ALA A CA 1
ATOM 1240 C C . ALA A 1 167 ? -17.313 3.352 18.471 1.00 98.62 167 ALA A C 1
ATOM 1242 O O . ALA A 1 167 ? -18.352 2.758 18.746 1.00 98.62 167 ALA A O 1
ATOM 1243 N N . VAL A 1 168 ? -16.737 4.206 19.313 1.00 98.31 168 VAL A N 1
ATOM 1244 C CA . VAL A 1 168 ? -17.287 4.558 20.634 1.00 98.31 168 VAL A CA 1
ATOM 1245 C C . VAL A 1 168 ? -17.313 6.064 20.818 1.00 98.31 168 VAL A C 1
ATOM 1247 O O . VAL A 1 168 ? -16.497 6.776 20.226 1.00 98.31 168 VAL A O 1
ATOM 1250 N N . GLY A 1 169 ? -18.256 6.566 21.613 1.00 97.12 169 GLY A N 1
ATOM 1251 C CA . GLY A 1 169 ? -18.260 7.969 21.994 1.00 97.12 169 GLY A CA 1
ATOM 1252 C C . GLY A 1 169 ? -18.406 8.885 20.780 1.00 97.12 169 GLY A C 1
ATOM 1253 O O . GLY A 1 169 ? -19.216 8.663 19.874 1.00 97.12 169 GLY A O 1
ATOM 1254 N N . HIS A 1 170 ? -17.548 9.902 20.718 1.00 97.75 170 HIS A N 1
ATOM 1255 C CA . HIS A 1 170 ? -17.435 10.781 19.550 1.00 97.75 170 HIS A CA 1
ATOM 1256 C C . HIS A 1 170 ? -16.801 10.128 18.315 1.00 97.75 170 HIS A C 1
ATOM 1258 O O . HIS A 1 170 ? -16.973 10.644 17.208 1.00 97.75 170 HIS A O 1
ATOM 1264 N N . GLY A 1 171 ? -16.165 8.962 18.452 1.00 98.00 171 GLY A N 1
ATOM 1265 C CA . GLY A 1 171 ? -15.639 8.184 17.333 1.00 98.00 171 GLY A CA 1
ATOM 1266 C C . GLY A 1 171 ? -16.750 7.733 16.382 1.00 98.00 171 GLY A C 1
ATOM 1267 O O . GLY A 1 171 ? -16.525 7.611 15.182 1.00 98.00 171 GLY A O 1
ATOM 1268 N N . VAL A 1 172 ? -17.990 7.585 16.870 1.00 98.38 172 VAL A N 1
ATOM 1269 C CA . VAL A 1 172 ? -19.154 7.229 16.033 1.00 98.38 172 VAL A CA 1
ATOM 1270 C C . VAL A 1 172 ? -19.445 8.303 14.976 1.00 98.38 172 VAL A C 1
ATOM 1272 O O . VAL A 1 172 ? -19.912 7.992 13.879 1.00 98.38 172 VAL A O 1
ATOM 1275 N N . SER A 1 173 ? -19.093 9.565 15.246 1.00 98.19 173 SER A N 1
ATOM 1276 C CA . SER A 1 173 ? -19.222 10.642 14.259 1.00 98.19 173 SER A CA 1
ATOM 1277 C C . SER A 1 173 ? -18.321 10.432 13.033 1.00 98.19 173 SER A C 1
ATOM 1279 O O . SER A 1 173 ? -18.690 10.837 11.931 1.00 98.19 173 SER A O 1
ATOM 1281 N N . VAL A 1 174 ? -17.186 9.741 13.189 1.00 98.44 174 VAL A N 1
ATOM 1282 C CA . VAL A 1 174 ? -16.296 9.376 12.079 1.00 98.44 174 VAL A CA 1
ATOM 1283 C C . VAL A 1 174 ? -17.017 8.428 11.123 1.00 98.44 174 VAL A C 1
ATOM 1285 O O . VAL A 1 174 ? -17.063 8.689 9.922 1.00 98.44 174 VAL A O 1
ATOM 1288 N N . LEU A 1 175 ? -17.672 7.386 11.651 1.00 98.38 175 LEU A N 1
ATOM 1289 C CA . LEU A 1 175 ? -18.471 6.460 10.841 1.00 98.38 175 LEU A CA 1
ATOM 1290 C C . LEU A 1 175 ? -19.680 7.142 10.202 1.00 98.38 175 LEU A C 1
ATOM 1292 O O . LEU A 1 175 ? -19.991 6.867 9.047 1.00 98.38 175 LEU A O 1
ATOM 1296 N N . ALA A 1 176 ? -20.335 8.070 10.902 1.00 98.38 176 ALA A N 1
ATOM 1297 C CA . ALA A 1 176 ? -21.456 8.819 10.340 1.00 98.38 176 ALA A CA 1
ATOM 1298 C C . ALA A 1 176 ? -21.062 9.582 9.057 1.00 98.38 176 ALA A C 1
ATOM 1300 O O . ALA A 1 176 ? -21.827 9.611 8.087 1.00 98.38 176 ALA A O 1
ATOM 1301 N N . TRP A 1 177 ? -19.853 10.150 9.022 1.00 98.31 177 TRP A N 1
ATOM 1302 C CA . TRP A 1 177 ? -19.347 10.936 7.891 1.00 98.31 177 TRP A CA 1
ATOM 1303 C C . TRP A 1 177 ? -18.454 10.174 6.908 1.00 98.31 177 TRP A C 1
ATOM 1305 O O . TRP A 1 177 ? -18.105 10.739 5.869 1.00 98.31 177 TRP A O 1
ATOM 1315 N N . ALA A 1 178 ? -18.131 8.910 7.179 1.00 98.19 178 ALA A N 1
ATOM 1316 C CA . ALA A 1 178 ? -17.527 8.016 6.198 1.00 98.19 178 ALA A CA 1
ATOM 1317 C C . ALA A 1 178 ? -18.497 7.747 5.032 1.00 98.19 178 ALA A C 1
ATOM 1319 O O . ALA A 1 178 ? -19.713 7.923 5.152 1.00 98.19 178 ALA A O 1
ATOM 1320 N N . ARG A 1 179 ? -17.962 7.351 3.881 1.00 97.88 179 ARG A N 1
ATOM 1321 C CA . ARG A 1 179 ? -18.693 7.042 2.656 1.00 97.88 179 ARG A CA 1
ATOM 1322 C C . ARG A 1 179 ? -18.198 5.716 2.098 1.00 97.88 179 ARG A C 1
ATOM 1324 O O . ARG A 1 179 ? -17.054 5.632 1.666 1.00 97.88 179 ARG A O 1
ATOM 1331 N N . VAL A 1 180 ? -19.087 4.730 2.105 1.00 94.06 180 VAL A N 1
ATOM 1332 C CA . VAL A 1 180 ? -18.935 3.439 1.426 1.00 94.06 180 VAL A CA 1
ATOM 1333 C C . VAL A 1 180 ? -19.950 3.431 0.293 1.00 94.06 180 VAL A C 1
ATOM 1335 O O . VAL A 1 180 ? -21.135 3.689 0.532 1.00 94.06 180 VAL A O 1
ATOM 1338 N N . ASP A 1 181 ? -19.475 3.281 -0.943 1.00 91.56 181 ASP A N 1
ATOM 1339 C CA . ASP A 1 181 ? -20.295 3.431 -2.154 1.00 91.56 181 ASP A CA 1
ATOM 1340 C C . ASP A 1 181 ? -21.106 4.746 -2.173 1.00 91.56 181 ASP A C 1
ATOM 1342 O O . ASP A 1 181 ? -22.265 4.812 -2.584 1.00 91.56 181 ASP A O 1
ATOM 1346 N N . GLY A 1 182 ? -20.502 5.825 -1.661 1.00 93.06 182 GLY A N 1
ATOM 1347 C CA . GLY A 1 182 ? -21.112 7.157 -1.611 1.00 93.06 182 GLY A CA 1
ATOM 1348 C C . GLY A 1 182 ? -22.150 7.380 -0.502 1.00 93.06 182 GLY A C 1
ATOM 1349 O O . GLY A 1 182 ? -22.681 8.487 -0.402 1.00 93.06 182 GLY A O 1
ATOM 1350 N N . THR A 1 183 ? -22.412 6.399 0.367 1.00 97.19 183 THR A N 1
ATOM 1351 C CA . THR A 1 183 ? -23.397 6.505 1.463 1.00 97.19 183 THR A CA 1
ATOM 1352 C C . THR A 1 183 ? -22.761 6.325 2.837 1.00 97.19 183 THR A C 1
ATOM 1354 O O . THR A 1 183 ? -21.687 5.741 2.962 1.00 97.19 183 THR A O 1
ATOM 1357 N N . SER A 1 184 ? -23.393 6.868 3.883 1.00 98.12 184 SER A N 1
ATOM 1358 C CA . SER A 1 184 ? -22.918 6.625 5.248 1.00 98.12 184 SER A CA 1
ATOM 1359 C C . SER A 1 184 ? -23.060 5.140 5.581 1.00 98.12 184 SER A C 1
ATOM 1361 O O . SER A 1 184 ? -24.152 4.599 5.397 1.00 98.12 184 SER A O 1
ATOM 1363 N N . PRO A 1 185 ? -22.031 4.486 6.147 1.00 98.00 185 PRO A N 1
ATOM 1364 C CA . PRO A 1 185 ? -22.147 3.098 6.573 1.00 98.00 185 PRO A CA 1
ATOM 1365 C C . PRO A 1 185 ? -23.180 2.905 7.697 1.00 98.00 185 PRO A C 1
ATOM 1367 O O . PRO A 1 185 ? -23.560 1.768 7.952 1.00 98.00 185 PRO A O 1
ATOM 1370 N N . LEU A 1 186 ? -23.660 3.979 8.345 1.00 98.31 186 LEU A N 1
ATOM 1371 C CA . LEU A 1 186 ? -24.725 3.941 9.358 1.00 98.31 186 LEU A CA 1
ATOM 1372 C C . LEU A 1 186 ? -26.139 4.181 8.792 1.00 98.31 186 LEU A C 1
ATOM 1374 O O . LEU A 1 186 ? -27.115 4.089 9.535 1.00 98.31 186 LEU A O 1
ATOM 1378 N N . GLN A 1 187 ? -26.286 4.509 7.505 1.00 98.25 187 GLN A N 1
ATOM 1379 C CA . GLN A 1 187 ? -27.578 4.896 6.935 1.00 98.25 187 GLN A CA 1
ATOM 1380 C C . GLN A 1 187 ? -28.605 3.754 7.016 1.00 98.25 187 GLN A C 1
ATOM 1382 O O . GLN A 1 187 ? -28.427 2.695 6.422 1.00 98.25 187 GLN A O 1
ATOM 1387 N N . GLY A 1 188 ? -29.714 3.991 7.722 1.00 97.81 188 GLY A N 1
ATOM 1388 C CA . GLY A 1 188 ? -30.788 3.017 7.930 1.00 97.81 188 GLY A CA 1
ATOM 1389 C C . GLY A 1 188 ? -30.451 1.907 8.929 1.00 97.81 188 GLY A C 1
ATOM 1390 O O . GLY A 1 188 ? -31.213 0.948 9.033 1.00 97.81 188 GLY A O 1
ATOM 1391 N N . ARG A 1 189 ? -29.332 2.019 9.653 1.00 97.75 189 ARG A N 1
ATOM 1392 C CA . ARG A 1 189 ? -28.812 0.974 10.542 1.00 97.75 189 ARG A CA 1
ATOM 1393 C C . ARG A 1 189 ? -28.961 1.352 12.012 1.00 97.75 189 ARG A C 1
ATOM 1395 O O . ARG A 1 189 ? -28.792 2.530 12.340 1.00 97.75 189 ARG A O 1
ATOM 1402 N N . PRO A 1 190 ? -29.268 0.399 12.907 1.00 97.50 190 PRO A N 1
ATOM 1403 C CA . PRO A 1 190 ? -29.218 0.651 14.336 1.00 97.50 190 PRO A CA 1
ATOM 1404 C C . PRO A 1 190 ? -27.788 0.974 14.786 1.00 97.50 190 PRO A C 1
ATOM 1406 O O . PRO A 1 190 ? -26.829 0.364 14.317 1.00 97.50 190 PRO A O 1
ATOM 1409 N N . ALA A 1 191 ? -27.651 1.929 15.705 1.00 97.69 191 ALA A N 1
ATOM 1410 C CA . ALA A 1 191 ? -26.370 2.271 16.322 1.00 97.69 191 ALA A CA 1
ATOM 1411 C C . ALA A 1 191 ? -26.554 2.841 17.741 1.00 97.69 191 ALA A C 1
ATOM 1413 O O . ALA A 1 191 ? -27.643 3.295 18.104 1.00 97.69 191 ALA A O 1
ATOM 1414 N N . ALA A 1 192 ? -25.478 2.823 18.525 1.00 96.62 192 ALA A N 1
ATOM 1415 C CA . ALA A 1 192 ? -25.329 3.560 19.778 1.00 96.62 192 ALA A CA 1
ATOM 1416 C C . ALA A 1 192 ? -24.328 4.703 19.569 1.00 96.62 192 ALA A C 1
ATOM 1418 O O . ALA A 1 192 ? -23.368 4.566 18.812 1.00 96.62 192 ALA A O 1
ATOM 1419 N N . ALA A 1 193 ? -24.569 5.857 20.186 1.00 95.81 193 ALA A N 1
ATOM 1420 C CA . ALA A 1 193 ? -23.703 7.021 20.041 1.00 95.81 193 ALA A CA 1
ATOM 1421 C C . ALA A 1 193 ? -23.893 7.977 21.215 1.00 95.81 193 ALA A C 1
ATOM 1423 O O . ALA A 1 193 ? -25.030 8.217 21.625 1.00 95.81 193 ALA A O 1
ATOM 1424 N N . SER A 1 194 ? -22.792 8.573 21.674 1.00 94.38 194 SER A N 1
ATOM 1425 C CA . SER A 1 194 ? -22.784 9.507 22.800 1.00 94.38 194 SER A CA 1
ATOM 1426 C C . SER A 1 194 ? -23.815 10.626 22.654 1.00 94.38 194 SER A C 1
ATOM 1428 O O . SER A 1 194 ? -23.911 11.276 21.601 1.00 94.38 194 SER A O 1
ATOM 1430 N N . VAL A 1 195 ? -24.537 10.885 23.746 1.00 93.50 195 VAL A N 1
ATOM 1431 C CA . VAL A 1 195 ? -25.346 12.096 23.949 1.00 93.50 195 VAL A CA 1
ATOM 1432 C C . VAL A 1 195 ? -24.585 13.225 24.637 1.00 93.50 195 VAL A C 1
ATOM 1434 O O . VAL A 1 195 ? -25.155 14.298 24.839 1.00 93.50 195 VAL A O 1
ATOM 1437 N N . GLU A 1 196 ? -23.317 13.012 24.988 1.00 92.12 196 GLU A N 1
ATOM 1438 C CA . GLU A 1 196 ? -22.487 14.058 25.570 1.00 92.12 196 GLU A CA 1
ATOM 1439 C C . GLU A 1 196 ? -22.269 15.195 24.574 1.00 92.12 196 GLU A C 1
ATOM 1441 O O . GLU A 1 196 ? -22.227 15.001 23.351 1.00 92.12 196 GLU A O 1
ATOM 1446 N N . GLU A 1 197 ? -22.126 16.404 25.115 1.00 93.00 197 GLU A N 1
ATOM 1447 C CA . GLU A 1 197 ? -21.866 17.587 24.312 1.00 93.00 197 GLU A CA 1
ATOM 1448 C C . GLU A 1 197 ? -20.592 17.410 23.480 1.00 93.00 197 GLU A C 1
ATOM 1450 O O . GLU A 1 197 ? -19.513 17.087 23.984 1.00 93.00 197 GLU A O 1
ATOM 1455 N N . GLY A 1 198 ? -20.732 17.647 22.180 1.00 93.25 198 GLY A N 1
ATOM 1456 C CA . GLY A 1 198 ? -19.619 17.679 21.248 1.00 93.25 198 GLY A CA 1
ATOM 1457 C C . GLY A 1 198 ? -19.157 19.090 20.906 1.00 93.25 198 GLY A C 1
ATOM 1458 O O . GLY A 1 198 ? -19.767 20.087 21.324 1.00 93.25 198 GLY A O 1
ATOM 1459 N N . PRO A 1 199 ? -18.087 19.193 20.102 1.00 94.62 199 PRO A N 1
ATOM 1460 C CA . PRO A 1 199 ? -17.503 20.468 19.736 1.00 94.62 199 PRO A CA 1
ATOM 1461 C C . PRO A 1 199 ? -18.437 21.320 18.872 1.00 94.62 199 PRO A C 1
ATOM 1463 O O . PRO A 1 199 ? -19.238 20.845 18.066 1.00 94.62 199 PRO A O 1
ATOM 1466 N N . ARG A 1 200 ? -18.298 22.638 19.021 1.00 96.50 200 ARG A N 1
ATOM 1467 C CA . ARG A 1 200 ? -19.072 23.639 18.276 1.00 96.50 200 ARG A CA 1
ATOM 1468 C C . ARG A 1 200 ? -18.579 23.770 16.844 1.00 96.50 200 ARG A C 1
ATOM 1470 O O . ARG A 1 200 ? -17.371 23.816 16.610 1.00 96.50 200 ARG A O 1
ATOM 1477 N N . PHE A 1 201 ? -19.496 23.985 15.905 1.00 96.31 201 PHE A N 1
ATOM 1478 C CA . PHE A 1 201 ? -19.151 24.270 14.511 1.00 96.31 201 PHE A CA 1
ATOM 1479 C C . PHE A 1 201 ? -20.133 25.215 13.828 1.00 96.31 201 PHE A C 1
ATOM 1481 O O . PHE A 1 201 ? -21.277 25.403 14.248 1.00 96.31 201 PHE A O 1
ATOM 1488 N N . TRP A 1 202 ? -19.675 25.786 12.721 1.00 96.44 202 TRP A N 1
ATOM 1489 C CA . TRP A 1 202 ? -20.505 26.496 11.763 1.00 96.44 202 TRP A CA 1
ATOM 1490 C C . TRP A 1 202 ? -21.014 25.543 10.690 1.00 96.44 202 TRP A C 1
ATOM 1492 O O . TRP A 1 202 ? -20.229 24.821 10.078 1.00 96.44 202 TRP A O 1
ATOM 1502 N N . LYS A 1 203 ? -22.320 25.587 10.418 1.00 93.88 203 LYS A N 1
ATOM 1503 C CA . LYS A 1 203 ? -22.926 25.002 9.219 1.00 93.88 203 LYS A CA 1
ATOM 1504 C C . LYS A 1 203 ? -23.520 26.124 8.377 1.00 93.88 203 LYS A C 1
ATOM 1506 O O . LYS A 1 203 ? -24.548 26.713 8.727 1.00 93.88 203 LYS A O 1
ATOM 1511 N N . GLY A 1 204 ? -22.821 26.490 7.304 1.00 94.56 204 GLY A N 1
ATOM 1512 C CA . GLY A 1 204 ? -23.079 27.742 6.594 1.00 94.56 204 GLY A CA 1
ATOM 1513 C C . GLY A 1 204 ? -22.940 28.940 7.541 1.00 94.56 204 GLY A C 1
ATOM 1514 O O . GLY A 1 204 ? -21.873 29.178 8.094 1.00 94.56 204 GLY A O 1
ATOM 1515 N N . ARG A 1 205 ? -24.030 29.686 7.761 1.00 95.62 205 ARG A N 1
ATOM 1516 C CA . ARG A 1 205 ? -24.069 30.841 8.686 1.00 95.62 205 ARG A CA 1
ATOM 1517 C C . ARG A 1 205 ? -24.639 30.518 10.070 1.00 95.62 205 ARG A C 1
ATOM 1519 O O . ARG A 1 205 ? -24.780 31.421 10.890 1.00 95.62 205 ARG A O 1
ATOM 1526 N N . ARG A 1 206 ? -25.022 29.265 10.330 1.00 96.38 206 ARG A N 1
ATOM 1527 C CA . ARG A 1 206 ? -25.622 28.851 11.603 1.00 96.38 206 ARG A CA 1
ATOM 1528 C C . ARG A 1 206 ? -24.550 28.271 12.515 1.00 96.38 206 ARG A C 1
ATOM 1530 O O . ARG A 1 206 ? -23.873 27.321 12.131 1.00 96.38 206 ARG A O 1
ATOM 1537 N N . LEU A 1 207 ? -24.447 28.810 13.727 1.00 95.81 207 LEU A N 1
ATOM 1538 C CA . LEU A 1 207 ? -23.666 28.197 14.795 1.00 95.81 207 LEU A CA 1
ATOM 1539 C C . LEU A 1 207 ? -24.457 27.024 15.379 1.00 95.81 207 LEU A C 1
ATOM 1541 O O . LEU A 1 207 ? -25.606 27.191 15.797 1.00 95.81 207 LEU A O 1
ATOM 1545 N N . VAL A 1 208 ? -23.839 25.850 15.419 1.00 94.31 208 VAL A N 1
ATOM 1546 C CA . VAL A 1 208 ? -24.321 24.694 16.174 1.00 94.31 208 VAL A CA 1
ATOM 1547 C C . VAL A 1 208 ? -23.564 24.684 17.501 1.00 94.31 208 VAL A C 1
ATOM 1549 O O . VAL A 1 208 ? -22.350 24.490 17.535 1.00 94.31 208 VAL A O 1
ATOM 1552 N N . ALA A 1 209 ? -24.281 25.006 18.583 1.00 85.12 209 ALA A N 1
ATOM 1553 C CA . ALA A 1 209 ? -23.703 25.271 19.905 1.00 85.12 209 ALA A CA 1
ATOM 1554 C C . ALA A 1 209 ? -23.214 24.013 20.641 1.00 85.12 209 ALA A C 1
ATOM 1556 O O . ALA A 1 209 ? -22.402 24.129 21.551 1.00 85.12 209 ALA A O 1
ATOM 1557 N N . SER A 1 210 ? -23.684 22.842 20.227 1.00 85.12 210 SER A N 1
ATOM 1558 C CA . SER A 1 210 ? -23.105 21.534 20.515 1.00 85.12 210 SER A CA 1
ATOM 1559 C C . SER A 1 210 ? -23.790 20.538 19.582 1.00 85.12 210 SER A C 1
ATOM 1561 O O . SER A 1 210 ? -25.010 20.617 19.402 1.00 85.12 210 SER A O 1
ATOM 1563 N N . ALA A 1 211 ? -23.033 19.650 18.944 1.00 88.69 211 ALA A N 1
ATOM 1564 C CA . ALA A 1 211 ? -23.616 18.476 18.313 1.00 88.69 211 ALA A CA 1
ATOM 1565 C C . ALA A 1 211 ? -22.988 17.246 18.930 1.00 88.69 211 ALA A C 1
ATOM 1567 O O . ALA A 1 211 ? -21.773 17.094 18.921 1.00 88.69 211 ALA A O 1
ATOM 1568 N N . THR A 1 212 ? -23.839 16.388 19.459 1.00 94.94 212 THR A N 1
ATOM 1569 C CA . THR A 1 212 ? -23.434 15.110 20.018 1.00 94.94 212 THR A CA 1
ATOM 1570 C C . THR A 1 212 ? -23.021 14.161 18.889 1.00 94.94 212 THR A C 1
ATOM 1572 O O . THR A 1 212 ? -23.404 14.344 17.724 1.00 94.94 212 THR A O 1
ATOM 1575 N N . ALA A 1 213 ? -22.292 13.095 19.218 1.00 95.31 213 ALA A N 1
ATOM 1576 C CA . ALA A 1 213 ? -22.033 12.010 18.269 1.00 95.31 213 ALA A CA 1
ATOM 1577 C C . ALA A 1 213 ? -23.346 11.451 17.692 1.00 95.31 213 ALA A C 1
ATOM 1579 O O . ALA A 1 213 ? -23.452 11.188 16.490 1.00 95.31 213 ALA A O 1
ATOM 1580 N N . ARG A 1 214 ? -24.378 11.379 18.542 1.00 96.25 214 ARG A N 1
ATOM 1581 C CA . ARG A 1 214 ? -25.751 11.043 18.167 1.00 96.25 214 ARG A CA 1
ATOM 1582 C C . ARG A 1 214 ? -26.319 11.948 17.072 1.00 96.25 214 ARG A C 1
ATOM 1584 O O . ARG A 1 214 ? -26.824 11.435 16.076 1.00 96.25 214 ARG A O 1
ATOM 1591 N N . TRP A 1 215 ? -26.185 13.270 17.196 1.00 96.00 215 TRP A N 1
ATOM 1592 C CA . TRP A 1 215 ? -26.659 14.200 16.164 1.00 96.00 215 TRP A CA 1
ATOM 1593 C C . TRP A 1 215 ? -26.006 13.924 14.805 1.00 96.00 215 TRP A C 1
ATOM 1595 O O . TRP A 1 215 ? -26.686 13.923 13.780 1.00 96.00 215 TRP A O 1
ATOM 1605 N N . HIS A 1 216 ? -24.694 13.660 14.787 1.00 97.06 216 HIS A N 1
ATOM 1606 C CA . HIS A 1 216 ? -23.974 13.346 13.552 1.00 97.06 216 HIS A CA 1
ATOM 1607 C C . HIS A 1 216 ? -24.483 12.055 12.897 1.00 97.06 216 HIS A C 1
ATOM 1609 O O . HIS A 1 216 ? -24.680 12.031 11.679 1.00 97.06 216 HIS A O 1
ATOM 1615 N N . ALA A 1 217 ? -24.721 11.009 13.692 1.00 97.44 217 ALA A N 1
ATOM 1616 C CA . ALA A 1 217 ? -25.245 9.734 13.211 1.00 97.44 217 ALA A CA 1
ATOM 1617 C C . ALA A 1 217 ? -26.689 9.860 12.684 1.00 97.44 217 ALA A C 1
ATOM 1619 O O . ALA A 1 217 ? -26.966 9.433 11.563 1.00 97.44 217 ALA A O 1
ATOM 1620 N N . GLU A 1 218 ? -27.589 10.523 13.419 1.00 97.00 218 GLU A N 1
ATOM 1621 C CA . GLU A 1 218 ? -28.976 10.772 12.984 1.00 97.00 218 GLU A CA 1
ATOM 1622 C C . GLU A 1 218 ? -29.032 11.632 11.713 1.00 97.00 218 GLU A C 1
ATOM 1624 O O . GLU A 1 218 ? -29.790 11.333 10.790 1.00 97.00 218 GLU A O 1
ATOM 1629 N N . ALA A 1 219 ? -28.178 12.658 11.606 1.00 96.69 219 ALA A N 1
ATOM 1630 C CA . ALA A 1 219 ? -28.078 13.496 10.408 1.00 96.69 219 ALA A CA 1
ATOM 1631 C C . ALA A 1 219 ? -27.633 12.718 9.154 1.00 96.69 219 ALA A C 1
ATOM 1633 O O . ALA A 1 219 ? -27.872 13.180 8.038 1.00 96.69 219 ALA A O 1
ATOM 1634 N N . ASN A 1 220 ? -27.012 11.547 9.330 1.00 97.94 220 ASN A N 1
ATOM 1635 C CA . ASN A 1 220 ? -26.619 10.630 8.259 1.00 97.94 220 ASN A CA 1
ATOM 1636 C C . ASN A 1 220 ? -27.513 9.371 8.197 1.00 97.94 220 ASN A C 1
ATOM 1638 O O . ASN A 1 220 ? -27.174 8.399 7.526 1.00 97.94 220 ASN A O 1
ATOM 1642 N N . GLY A 1 221 ? -28.683 9.402 8.845 1.00 97.75 221 GLY A N 1
ATOM 1643 C CA . GLY A 1 221 ? -29.729 8.390 8.702 1.00 97.75 221 GLY A CA 1
ATOM 1644 C C . GLY A 1 221 ? -29.609 7.171 9.618 1.00 97.75 221 GLY A C 1
ATOM 1645 O O . GLY A 1 221 ? -30.301 6.188 9.362 1.00 97.75 221 GLY A O 1
ATOM 1646 N N . ALA A 1 222 ? -28.766 7.202 10.652 1.00 97.88 222 ALA A N 1
ATOM 1647 C CA . ALA A 1 222 ? -28.701 6.128 11.645 1.00 97.88 222 ALA A CA 1
ATOM 1648 C C . ALA A 1 222 ? -29.990 6.029 12.483 1.00 97.88 222 ALA A C 1
ATOM 1650 O O . ALA A 1 222 ? -30.629 7.037 12.791 1.00 97.88 222 ALA A O 1
ATOM 1651 N N . LEU A 1 223 ? -30.343 4.811 12.895 1.00 97.25 223 LEU A N 1
ATOM 1652 C CA . LEU A 1 223 ? -31.478 4.503 13.768 1.00 97.25 223 LEU A CA 1
ATOM 1653 C C . LEU A 1 223 ? -30.986 4.341 15.211 1.00 97.25 223 LEU A C 1
ATOM 1655 O O . LEU A 1 223 ? -30.750 3.232 15.684 1.00 97.25 223 LEU A O 1
ATOM 1659 N N . LEU A 1 224 ? -30.772 5.448 15.915 1.00 95.31 224 LEU A N 1
ATOM 1660 C CA . LEU A 1 224 ? -30.144 5.374 17.231 1.00 95.31 224 LEU A CA 1
ATOM 1661 C C . LEU A 1 224 ? -31.078 4.847 18.317 1.00 95.31 224 LEU A C 1
ATOM 1663 O O . LEU A 1 224 ? -32.158 5.405 18.546 1.00 95.31 224 LEU A O 1
ATOM 1667 N N . ALA A 1 225 ? -30.603 3.841 19.048 1.00 88.62 225 ALA A N 1
ATOM 1668 C CA . ALA A 1 225 ? -31.258 3.378 20.262 1.00 88.62 225 ALA A CA 1
ATOM 1669 C C . ALA A 1 225 ? -31.363 4.524 21.287 1.00 88.62 225 ALA A C 1
ATOM 1671 O O . ALA A 1 225 ? -30.500 5.408 21.301 1.00 88.62 225 ALA A O 1
ATOM 1672 N N . PRO A 1 226 ? -32.416 4.583 22.121 1.00 89.25 226 PRO A N 1
ATOM 1673 C CA . PRO A 1 226 ? -32.435 5.503 23.253 1.00 89.25 226 PRO A CA 1
ATOM 1674 C C . PRO A 1 226 ? -31.175 5.335 24.131 1.00 89.25 226 PRO A C 1
ATOM 1676 O O . PRO A 1 226 ? -30.692 4.211 24.265 1.00 89.25 226 PRO A O 1
ATOM 1679 N N . PRO A 1 227 ? -30.643 6.412 24.727 1.00 84.75 227 PRO A N 1
ATOM 1680 C CA . PRO A 1 227 ? -29.501 6.313 25.641 1.00 84.75 227 PRO A CA 1
ATOM 1681 C C . PRO A 1 227 ? -29.792 5.361 26.805 1.00 84.75 227 PRO A C 1
ATOM 1683 O O . PRO A 1 227 ? -30.907 5.409 27.340 1.00 84.75 227 PRO A O 1
ATOM 1686 N N . GLY A 1 228 ? -28.837 4.514 27.198 1.00 81.56 228 GLY A N 1
ATOM 1687 C CA . GLY A 1 228 ? -29.037 3.581 28.317 1.00 81.56 228 GLY A CA 1
ATOM 1688 C C . GLY A 1 228 ? -30.065 2.477 28.063 1.00 81.56 228 GLY A C 1
ATOM 1689 O O . GLY A 1 228 ? -30.650 1.959 29.015 1.00 81.56 228 GLY A O 1
ATOM 1690 N N . SER A 1 229 ? -30.411 2.195 26.802 1.00 84.25 229 SER A N 1
ATOM 1691 C CA . SER A 1 229 ? -31.479 1.239 26.464 1.00 84.25 229 SER A CA 1
ATOM 1692 C C . SER A 1 229 ? -30.999 -0.024 25.762 1.00 84.25 229 SER A C 1
ATOM 1694 O O . SER A 1 229 ? -31.818 -0.906 25.485 1.00 84.25 229 SER A O 1
ATOM 1696 N N . VAL A 1 230 ? -29.706 -0.122 25.455 1.00 82.75 230 VAL A N 1
ATOM 1697 C CA . VAL A 1 230 ? -29.134 -1.289 24.794 1.00 82.75 230 VAL A CA 1
ATOM 1698 C C . VAL A 1 230 ? -28.477 -2.151 25.865 1.00 82.75 230 VAL A C 1
ATOM 1700 O O . VAL A 1 230 ? -27.456 -1.785 26.415 1.00 82.75 230 VAL A O 1
ATOM 1703 N N . GLY A 1 231 ? -29.072 -3.311 26.152 1.00 84.75 231 GLY A N 1
ATOM 1704 C CA . GLY A 1 231 ? -28.589 -4.195 27.215 1.00 84.75 231 GLY A CA 1
ATOM 1705 C C . GLY A 1 231 ? -29.346 -4.013 28.532 1.00 84.75 231 GLY A C 1
ATOM 1706 O O . GLY A 1 231 ? -30.580 -3.949 28.534 1.00 84.75 231 GLY A O 1
ATOM 1707 N N . ASP A 1 232 ? -28.627 -4.024 29.651 1.00 82.50 232 ASP A N 1
ATOM 1708 C CA . ASP A 1 232 ? -29.148 -3.849 31.000 1.00 82.50 232 ASP A CA 1
ATOM 1709 C C . ASP A 1 232 ? -29.384 -2.355 31.284 1.00 82.50 232 ASP A C 1
ATOM 1711 O O . ASP A 1 232 ? -28.438 -1.610 31.528 1.00 82.50 232 ASP A O 1
ATOM 1715 N N . PRO A 1 233 ? -30.647 -1.899 31.377 1.00 80.50 233 PRO A N 1
ATOM 1716 C CA . PRO A 1 233 ? -30.953 -0.485 31.588 1.00 80.50 233 PRO A CA 1
ATOM 1717 C C . PRO A 1 233 ? -30.478 0.054 32.950 1.00 80.50 233 PRO A C 1
ATOM 1719 O O . PRO A 1 233 ? -30.640 1.240 33.237 1.00 80.50 233 PRO A O 1
ATOM 1722 N N . SER A 1 234 ? -29.954 -0.802 33.835 1.00 81.38 234 SER A N 1
ATOM 1723 C CA . SER A 1 234 ? -29.345 -0.389 35.099 1.00 81.38 234 SER A CA 1
ATOM 1724 C C . SER A 1 234 ? -27.876 0.032 34.975 1.00 81.38 234 SER A C 1
ATOM 1726 O O . SER A 1 234 ? -27.318 0.538 35.954 1.00 81.38 234 SER A O 1
ATOM 1728 N N . THR A 1 235 ? -27.249 -0.127 33.804 1.00 84.50 235 THR A N 1
ATOM 1729 C CA . THR A 1 235 ? -25.848 0.237 33.576 1.00 84.50 235 THR A CA 1
ATOM 1730 C C . THR A 1 235 ? -25.589 0.668 32.126 1.00 84.50 235 THR A C 1
ATOM 1732 O O . THR A 1 235 ? -25.975 -0.041 31.214 1.00 84.50 235 THR A O 1
ATOM 1735 N N . PRO A 1 236 ? -24.850 1.765 31.874 1.00 83.25 236 PRO A N 1
ATOM 1736 C CA . PRO A 1 236 ? -24.431 2.122 30.512 1.00 83.25 236 PRO A CA 1
ATOM 1737 C C . PRO A 1 236 ? -23.323 1.204 29.958 1.00 83.25 236 PRO A C 1
ATOM 1739 O O . PRO A 1 236 ? -22.892 1.328 28.818 1.00 83.25 236 PRO A O 1
ATOM 1742 N N . ALA A 1 237 ? -22.794 0.287 30.777 1.00 89.12 237 ALA A N 1
ATOM 1743 C CA . ALA A 1 237 ? -21.620 -0.516 30.435 1.00 89.12 237 ALA A CA 1
ATOM 1744 C C . ALA A 1 237 ? -21.830 -1.524 29.290 1.00 89.12 237 ALA A C 1
ATOM 1746 O O . ALA A 1 237 ? -20.849 -2.066 28.777 1.00 89.12 237 ALA A O 1
ATOM 1747 N N . ASP A 1 238 ? -23.070 -1.803 28.899 1.00 86.50 238 ASP A N 1
ATOM 1748 C CA . ASP A 1 238 ? -23.402 -2.719 27.811 1.00 86.50 238 ASP A CA 1
ATOM 1749 C C . ASP A 1 238 ? -24.189 -2.069 26.665 1.00 86.50 238 ASP A C 1
ATOM 1751 O O . ASP A 1 238 ? -24.670 -2.796 25.792 1.00 86.50 238 ASP A O 1
ATOM 1755 N N . ASP A 1 239 ? -24.194 -0.727 26.588 1.00 90.94 239 ASP A N 1
ATOM 1756 C CA . ASP A 1 239 ? -24.791 0.051 25.493 1.00 90.94 239 ASP A CA 1
ATOM 1757 C C . ASP A 1 239 ? -24.000 -0.089 24.176 1.00 90.94 239 ASP A C 1
ATOM 1759 O O . ASP A 1 239 ? -23.372 0.844 23.665 1.00 90.94 239 ASP A O 1
ATOM 1763 N N . VAL A 1 240 ? -24.012 -1.300 23.617 1.00 96.44 240 VAL A N 1
ATOM 1764 C CA . VAL A 1 240 ? -23.287 -1.699 22.410 1.00 96.44 240 VAL A CA 1
ATOM 1765 C C . VAL A 1 240 ? -24.258 -2.265 21.387 1.00 96.44 240 VAL A C 1
ATOM 1767 O O . VAL A 1 240 ? -24.879 -3.308 21.589 1.00 96.44 240 VAL A O 1
ATOM 1770 N N . VAL A 1 241 ? -24.339 -1.615 20.230 1.00 96.81 241 VAL A N 1
ATOM 1771 C CA . VAL A 1 241 ? -25.113 -2.104 19.088 1.00 96.81 241 VAL A CA 1
ATOM 1772 C C . VAL A 1 241 ? -24.183 -2.805 18.108 1.00 96.81 241 VAL A C 1
ATOM 1774 O O . VAL A 1 241 ? -23.259 -2.193 17.568 1.00 96.81 241 VAL A O 1
ATOM 1777 N N . VAL A 1 242 ? -24.463 -4.083 17.852 1.00 97.12 242 VAL A N 1
ATOM 1778 C CA . VAL A 1 242 ? -23.829 -4.888 16.800 1.00 97.12 242 VAL A CA 1
ATOM 1779 C C . VAL A 1 242 ? -24.808 -5.010 15.636 1.00 97.12 242 VAL A C 1
ATOM 1781 O O . VAL A 1 242 ? -25.848 -5.655 15.763 1.00 97.12 242 VAL A O 1
ATOM 1784 N N . ASP A 1 243 ? -24.465 -4.431 14.490 1.00 97.19 243 ASP A N 1
ATOM 1785 C CA . ASP A 1 243 ? -25.187 -4.625 13.235 1.00 97.19 243 ASP A CA 1
ATOM 1786 C C . ASP A 1 243 ? -24.215 -5.142 12.166 1.00 97.19 243 ASP A C 1
ATOM 1788 O O . ASP A 1 243 ? -23.415 -4.402 11.581 1.00 97.19 243 ASP A O 1
ATOM 1792 N N . GLY A 1 244 ? -24.260 -6.452 11.914 1.00 95.88 244 GLY A N 1
ATOM 1793 C CA . GLY A 1 244 ? -23.349 -7.126 10.992 1.00 95.88 244 GLY A CA 1
ATOM 1794 C C . GLY A 1 244 ? -21.882 -6.877 11.359 1.00 95.88 244 GLY A C 1
ATOM 1795 O O . GLY A 1 244 ? -21.409 -7.314 12.403 1.00 95.88 244 GLY A O 1
ATOM 1796 N N . ARG A 1 245 ? -21.152 -6.176 10.481 1.00 96.94 245 ARG A N 1
ATOM 1797 C CA . ARG A 1 245 ? -19.741 -5.801 10.685 1.00 96.94 245 ARG A CA 1
ATOM 1798 C C . ARG A 1 245 ? -19.539 -4.419 11.308 1.00 96.94 245 ARG A C 1
ATOM 1800 O O . ARG A 1 245 ? -18.398 -4.028 11.509 1.00 96.94 245 ARG A O 1
ATOM 1807 N N . ILE A 1 246 ? -20.602 -3.684 11.614 1.00 98.31 246 ILE A N 1
ATOM 1808 C CA . ILE A 1 246 ? -20.504 -2.391 12.292 1.00 98.31 246 ILE A CA 1
ATOM 1809 C C . ILE A 1 246 ? -20.867 -2.576 13.756 1.00 98.31 246 ILE A C 1
ATOM 1811 O O . ILE A 1 246 ? -21.904 -3.154 14.077 1.00 98.31 246 ILE A O 1
ATOM 1815 N N . ILE A 1 247 ? -20.008 -2.075 14.639 1.00 98.31 247 ILE A N 1
ATOM 1816 C CA . ILE A 1 247 ? -20.204 -2.159 16.082 1.00 98.31 247 ILE A CA 1
ATOM 1817 C C . ILE A 1 247 ? -20.058 -0.761 16.666 1.00 98.31 247 ILE A C 1
ATOM 1819 O O . ILE A 1 247 ? -19.055 -0.089 16.447 1.00 98.31 247 ILE A O 1
ATOM 1823 N N . THR A 1 248 ? -21.063 -0.294 17.393 1.00 98.44 248 THR A N 1
ATOM 1824 C CA . THR A 1 248 ? -21.056 1.060 17.957 1.00 98.44 248 THR A CA 1
ATOM 1825 C C . THR A 1 248 ? -21.380 1.025 19.435 1.00 98.44 248 THR A C 1
ATOM 1827 O O . THR A 1 248 ? -22.161 0.180 19.866 1.00 98.44 248 THR A O 1
ATOM 1830 N N . ALA A 1 249 ? -20.768 1.923 20.197 1.00 97.56 249 ALA A N 1
ATOM 1831 C CA . ALA A 1 249 ? -20.983 2.059 21.629 1.00 97.56 249 ALA A CA 1
ATOM 1832 C C . ALA A 1 249 ? -21.170 3.527 22.013 1.00 97.56 249 ALA A C 1
ATOM 1834 O O . ALA A 1 249 ? -20.643 4.428 21.350 1.00 97.56 249 ALA A O 1
ATOM 1835 N N . GLU A 1 250 ? -21.943 3.767 23.066 1.00 95.38 250 GLU A N 1
ATOM 1836 C CA . GLU A 1 250 ? -22.327 5.120 23.452 1.00 95.38 250 GLU A CA 1
ATOM 1837 C C . GLU A 1 250 ? -21.146 5.936 23.994 1.00 95.38 250 GLU A C 1
ATOM 1839 O O . GLU A 1 250 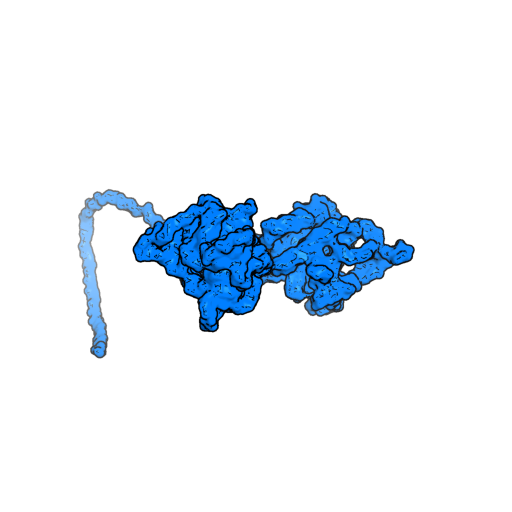? -20.959 7.078 23.577 1.00 95.38 250 GLU A O 1
ATOM 1844 N N . ASP A 1 251 ? -20.331 5.367 24.877 1.00 94.94 251 ASP A N 1
ATOM 1845 C CA . ASP A 1 251 ? -19.445 6.114 25.775 1.00 94.94 251 ASP A CA 1
ATOM 1846 C C . ASP A 1 251 ? -18.342 5.235 26.412 1.00 94.94 251 ASP A C 1
ATOM 1848 O O . ASP A 1 251 ? -18.132 4.072 26.060 1.00 94.94 251 ASP A O 1
ATOM 1852 N N . TRP A 1 252 ? -17.567 5.794 27.346 1.00 95.50 252 TRP A N 1
ATOM 1853 C CA . TRP A 1 252 ? -16.435 5.075 27.938 1.00 95.50 252 TRP A CA 1
ATOM 1854 C C . TRP A 1 252 ? -16.816 3.857 28.808 1.00 95.50 252 TRP A C 1
ATOM 1856 O O . TRP A 1 252 ? -16.076 2.872 28.744 1.00 95.50 252 TRP A O 1
ATOM 1866 N N . PRO A 1 253 ? -17.920 3.834 29.590 1.00 96.31 253 PRO A N 1
ATOM 1867 C CA . PRO A 1 253 ? -18.355 2.631 30.297 1.00 96.31 253 PRO A CA 1
ATOM 1868 C C . PRO A 1 253 ? -18.670 1.458 29.367 1.00 96.31 253 PRO A C 1
ATOM 1870 O O . PRO A 1 253 ? -18.420 0.319 29.758 1.00 96.31 253 PRO A O 1
ATOM 1873 N N . SER A 1 254 ? -19.167 1.718 28.152 1.00 96.56 254 SER A N 1
ATOM 1874 C CA . SER A 1 254 ? -19.484 0.690 27.145 1.00 96.56 254 SER A CA 1
ATOM 1875 C C . SER A 1 254 ? -18.273 0.226 26.315 1.00 96.56 254 SER A C 1
ATOM 1877 O O . SER A 1 254 ? -18.326 -0.802 25.631 1.00 96.56 254 SER A O 1
ATOM 1879 N N . ALA A 1 255 ? -17.124 0.904 26.422 1.00 97.50 255 ALA A N 1
ATOM 1880 C CA . ALA A 1 255 ? -15.893 0.567 25.699 1.00 97.50 255 ALA A CA 1
ATOM 1881 C C . ALA A 1 255 ? -15.369 -0.878 25.927 1.00 97.50 255 ALA A C 1
ATOM 1883 O O . ALA A 1 255 ? -14.954 -1.517 24.951 1.00 97.50 255 ALA A O 1
ATOM 1884 N N . PRO A 1 256 ? -15.398 -1.468 27.144 1.00 97.81 256 PRO A N 1
ATOM 1885 C CA . PRO A 1 256 ? -15.022 -2.870 27.342 1.00 97.81 256 PRO A CA 1
ATOM 1886 C C . PRO A 1 256 ? -15.934 -3.854 26.595 1.00 97.81 256 PRO A C 1
ATOM 1888 O O . PRO A 1 256 ? -15.435 -4.820 26.003 1.00 97.81 256 PRO A O 1
ATOM 1891 N N . ALA A 1 257 ? -17.249 -3.606 26.603 1.00 96.81 257 ALA A N 1
ATOM 1892 C CA . ALA A 1 257 ? -18.235 -4.423 25.901 1.00 96.81 257 ALA A CA 1
ATOM 1893 C C . ALA A 1 257 ? -18.062 -4.305 24.379 1.00 96.81 257 ALA A C 1
ATOM 1895 O O . ALA A 1 257 ? -18.074 -5.326 23.686 1.00 96.81 257 ALA A O 1
ATOM 1896 N N . LEU A 1 258 ? -17.767 -3.102 23.868 1.00 97.88 258 LEU A N 1
ATOM 1897 C CA . LEU A 1 258 ? -17.389 -2.894 22.469 1.00 97.88 258 LEU A CA 1
ATOM 1898 C C . LEU A 1 258 ? -16.155 -3.723 22.095 1.00 97.88 258 LEU A C 1
ATOM 1900 O O . LEU A 1 258 ? -16.170 -4.422 21.084 1.00 97.88 258 LEU A O 1
ATOM 1904 N N . GLY A 1 259 ? -15.104 -3.692 22.922 1.00 98.00 259 GLY A N 1
ATOM 1905 C CA . GLY A 1 259 ? -13.891 -4.486 22.699 1.00 98.00 259 GLY A CA 1
ATOM 1906 C C . GLY A 1 259 ? -14.169 -5.993 22.663 1.00 98.00 259 GLY A C 1
ATOM 1907 O O . GLY A 1 259 ? -13.641 -6.702 21.806 1.00 98.00 259 GLY A O 1
ATOM 1908 N N . SER A 1 260 ? -15.070 -6.476 23.524 1.00 97.69 260 SER A N 1
ATOM 1909 C CA . SER A 1 260 ? -15.490 -7.883 23.546 1.00 97.69 260 SER A CA 1
ATOM 1910 C C . SER A 1 260 ? -16.274 -8.272 22.290 1.00 97.69 260 SER A C 1
ATOM 1912 O O . SER A 1 260 ? -15.996 -9.314 21.691 1.00 97.69 260 SER A O 1
ATOM 1914 N N . ALA A 1 261 ? -17.216 -7.428 21.857 1.00 97.62 261 ALA A N 1
ATOM 1915 C CA . ALA A 1 261 ? -17.990 -7.634 20.635 1.00 97.62 261 ALA A CA 1
ATOM 1916 C C . ALA A 1 261 ? -17.093 -7.609 19.386 1.00 97.62 261 ALA A C 1
ATOM 1918 O O . ALA A 1 261 ? -17.211 -8.472 18.515 1.00 97.62 261 ALA A O 1
ATOM 1919 N N . LEU A 1 262 ? -16.137 -6.678 19.332 1.00 97.88 262 LEU A N 1
ATOM 1920 C CA . LEU A 1 262 ? -15.167 -6.585 18.245 1.00 97.88 262 LEU A CA 1
ATOM 1921 C C . LEU A 1 262 ? -14.251 -7.812 18.199 1.00 97.88 262 LEU A C 1
ATOM 1923 O O . LEU A 1 262 ? -14.057 -8.389 17.131 1.00 97.88 262 LEU A O 1
ATOM 1927 N N . ALA A 1 263 ? -13.753 -8.277 19.349 1.00 97.25 263 ALA A N 1
ATOM 1928 C CA . ALA A 1 263 ? -12.969 -9.506 19.424 1.00 97.25 263 ALA A CA 1
ATOM 1929 C C . ALA A 1 263 ? -13.769 -10.739 18.974 1.00 97.25 263 ALA A C 1
ATOM 1931 O O . ALA A 1 263 ? -13.219 -11.623 18.317 1.00 97.25 263 ALA A O 1
ATOM 1932 N N . ALA A 1 264 ? -15.061 -10.820 19.308 1.00 96.50 264 ALA A N 1
ATOM 1933 C CA . ALA A 1 264 ? -15.931 -11.891 18.827 1.00 96.50 264 ALA A CA 1
ATOM 1934 C C . ALA A 1 264 ? -16.087 -11.844 17.297 1.00 96.50 264 ALA A C 1
ATOM 1936 O O . ALA A 1 264 ? -15.884 -12.865 16.643 1.00 96.50 264 ALA A O 1
ATOM 1937 N N . ALA A 1 265 ? -16.346 -10.662 16.729 1.00 96.31 265 ALA A N 1
ATOM 1938 C CA . ALA A 1 265 ? -16.475 -10.472 15.285 1.00 96.31 265 ALA A CA 1
ATOM 1939 C C . ALA A 1 265 ? -15.175 -10.795 14.522 1.00 96.31 265 ALA A C 1
ATOM 1941 O O . ALA A 1 265 ? -15.227 -11.399 13.451 1.00 96.31 265 ALA A O 1
ATOM 1942 N N . VAL A 1 266 ? -14.011 -10.444 15.085 1.00 95.00 266 VAL A N 1
ATOM 1943 C CA . VAL A 1 266 ? -12.692 -10.813 14.540 1.00 95.00 266 VAL A CA 1
ATOM 1944 C C . VAL A 1 266 ? -12.491 -12.328 14.563 1.00 95.00 266 VAL A C 1
ATOM 1946 O O . VAL A 1 266 ? -12.070 -12.904 13.569 1.00 95.00 266 VAL A O 1
ATOM 1949 N N . ARG A 1 267 ? -12.823 -13.011 15.666 1.00 93.62 267 ARG A N 1
ATOM 1950 C CA . ARG A 1 267 ? -12.681 -14.477 15.734 1.00 93.62 267 ARG A CA 1
ATOM 1951 C C . ARG A 1 267 ? -13.634 -15.211 14.797 1.00 93.62 267 ARG A C 1
ATOM 1953 O O . ARG A 1 267 ? -13.264 -16.252 14.268 1.00 93.62 267 ARG A O 1
ATOM 1960 N N . GLU A 1 268 ? -14.839 -14.685 14.591 1.00 93.12 268 GLU A N 1
ATOM 1961 C CA . GLU A 1 268 ? -15.814 -15.255 13.655 1.00 93.12 268 GLU A CA 1
ATOM 1962 C C . GLU A 1 268 ? -15.319 -15.205 12.203 1.00 93.12 268 GLU A C 1
ATOM 1964 O O . GLU A 1 268 ? -15.591 -16.120 11.431 1.00 93.12 268 GLU A O 1
ATOM 1969 N N . GLN A 1 269 ? -14.550 -14.177 11.830 1.00 85.12 269 GLN A N 1
ATOM 1970 C CA . GLN A 1 269 ? -13.888 -14.128 10.518 1.00 85.12 269 GLN A CA 1
ATOM 1971 C C . GLN A 1 269 ? -12.835 -15.222 10.346 1.00 85.12 269 GLN A C 1
ATOM 1973 O O . GLN A 1 269 ? -12.456 -15.535 9.220 1.00 85.12 269 GLN A O 1
ATOM 1978 N N . GLY A 1 270 ? -12.407 -15.828 11.453 1.00 77.50 270 GLY A N 1
ATOM 1979 C CA . GLY A 1 270 ? -11.260 -16.706 11.502 1.00 77.50 270 GLY A CA 1
ATOM 1980 C C . GLY A 1 270 ? -9.957 -15.909 11.466 1.00 77.50 270 GLY A C 1
ATOM 1981 O O . GLY A 1 270 ? -9.954 -14.676 11.508 1.00 77.50 270 GLY A O 1
ATOM 1982 N N . PRO A 1 271 ? -8.816 -16.606 11.395 1.00 67.50 271 PRO A N 1
ATOM 1983 C CA . PRO A 1 271 ? -7.577 -15.957 11.007 1.00 67.50 271 PRO A CA 1
ATOM 1984 C C . PRO A 1 271 ? -7.839 -15.239 9.685 1.00 67.50 271 PRO A C 1
ATOM 1986 O O . PRO A 1 271 ? -8.518 -15.797 8.817 1.00 67.50 271 PRO A O 1
ATOM 1989 N N . VAL A 1 272 ? -7.272 -14.047 9.501 1.00 59.62 272 VAL A N 1
ATOM 1990 C CA . VAL A 1 272 ? -7.036 -13.564 8.143 1.00 59.62 272 VAL A CA 1
ATOM 1991 C C . VAL A 1 272 ? -6.139 -14.628 7.525 1.00 59.62 272 VAL A C 1
ATOM 1993 O O . VAL A 1 272 ? -4.944 -14.678 7.802 1.00 59.62 272 VAL A O 1
ATOM 1996 N N . VAL A 1 273 ? -6.741 -15.573 6.802 1.00 52.91 273 VAL A N 1
ATOM 1997 C CA . VAL A 1 273 ? -5.994 -16.479 5.949 1.00 52.91 273 VAL A CA 1
ATOM 1998 C C . VAL A 1 273 ? -5.438 -15.524 4.926 1.00 52.91 273 VAL A C 1
ATOM 2000 O O . VAL A 1 273 ? -6.190 -15.051 4.072 1.00 52.91 273 VAL A O 1
ATOM 2003 N N . GLU A 1 274 ? -4.176 -15.130 5.098 1.00 59.12 274 GLU A N 1
ATOM 2004 C CA . GLU A 1 274 ? -3.482 -14.414 4.048 1.00 59.12 274 GLU A CA 1
ATOM 2005 C C . GLU A 1 274 ? -3.741 -15.220 2.787 1.00 59.12 274 GLU A C 1
ATOM 2007 O O . GLU A 1 274 ? -3.434 -16.417 2.709 1.00 59.12 274 GLU A O 1
ATOM 2012 N N . GLY A 1 275 ? -4.445 -14.590 1.844 1.00 64.88 275 GLY A N 1
ATOM 2013 C CA . GLY A 1 275 ? -4.591 -15.171 0.529 1.00 64.88 275 GLY A CA 1
ATOM 2014 C C . GLY A 1 275 ? -3.191 -15.523 0.029 1.00 64.88 275 GLY A C 1
ATOM 2015 O O . GLY A 1 275 ? -2.214 -14.907 0.464 1.00 64.88 275 GLY A O 1
ATOM 2016 N N . PRO A 1 276 ? -3.059 -16.527 -0.847 1.00 81.50 276 PRO A N 1
ATOM 2017 C CA . PRO A 1 276 ? -1.756 -16.834 -1.413 1.00 81.50 276 PRO A CA 1
ATOM 2018 C C . PRO A 1 276 ? -1.148 -15.538 -1.949 1.00 81.50 276 PRO A C 1
ATOM 2020 O O . PRO A 1 276 ? -1.797 -14.850 -2.745 1.00 81.50 276 PRO A O 1
ATOM 2023 N N . ARG A 1 277 ? 0.055 -15.203 -1.457 1.00 91.62 277 ARG A N 1
ATOM 2024 C CA . ARG A 1 277 ? 0.789 -13.997 -1.852 1.00 91.62 277 ARG A CA 1
ATOM 2025 C C . ARG A 1 277 ? 0.757 -13.885 -3.369 1.00 91.62 277 ARG A C 1
ATOM 2027 O O . ARG A 1 277 ? 0.878 -14.907 -4.051 1.00 91.62 277 ARG A O 1
ATOM 2034 N N . ARG A 1 278 ? 0.593 -12.683 -3.910 1.00 96.69 278 ARG A N 1
ATOM 2035 C CA . ARG A 1 278 ? 0.461 -12.501 -5.359 1.00 96.69 278 ARG A CA 1
ATOM 2036 C C . ARG A 1 278 ? 1.440 -11.474 -5.901 1.00 96.69 278 ARG A C 1
ATOM 2038 O O . ARG A 1 278 ? 1.531 -10.359 -5.398 1.00 96.69 278 ARG A O 1
ATOM 2045 N N . VAL A 1 279 ? 2.122 -11.833 -6.983 1.00 98.50 279 VAL A N 1
ATOM 2046 C CA . VAL A 1 279 ? 3.017 -10.951 -7.735 1.00 98.50 279 VAL A CA 1
ATOM 2047 C C . VAL A 1 279 ? 2.397 -10.624 -9.084 1.00 98.50 279 VAL A C 1
ATOM 2049 O O . VAL A 1 279 ? 2.016 -11.525 -9.834 1.00 98.50 279 VAL A O 1
ATOM 2052 N N . LEU A 1 280 ? 2.336 -9.334 -9.405 1.00 98.69 280 LEU A N 1
ATOM 2053 C CA . LEU A 1 280 ? 2.074 -8.860 -10.758 1.00 98.69 280 LEU A CA 1
ATOM 2054 C C . LEU A 1 280 ? 3.395 -8.829 -11.538 1.00 98.69 280 LEU A C 1
ATOM 2056 O O . LEU A 1 280 ? 4.287 -8.043 -11.230 1.00 98.69 280 LEU A O 1
ATOM 2060 N N . MET A 1 281 ? 3.539 -9.682 -12.544 1.00 98.88 281 MET A N 1
ATOM 2061 C CA . MET A 1 281 ? 4.715 -9.751 -13.407 1.00 98.88 281 MET A CA 1
ATOM 2062 C C . MET A 1 281 ? 4.432 -9.056 -14.736 1.00 98.88 281 MET A C 1
ATOM 2064 O O . MET A 1 281 ? 3.606 -9.510 -15.522 1.00 98.88 281 MET A O 1
ATOM 2068 N N . VAL A 1 282 ? 5.125 -7.957 -15.005 1.00 98.88 282 VAL A N 1
ATOM 2069 C CA . VAL A 1 282 ? 4.952 -7.161 -16.219 1.00 98.88 282 VAL A CA 1
ATOM 2070 C C . VAL A 1 282 ? 6.005 -7.558 -17.250 1.00 98.88 282 VAL A C 1
ATOM 2072 O O . VAL A 1 282 ? 7.206 -7.449 -16.995 1.00 98.88 282 VAL A O 1
ATOM 2075 N N . ILE A 1 283 ? 5.552 -7.995 -18.426 1.00 98.81 283 ILE A N 1
ATOM 2076 C CA . ILE A 1 283 ? 6.388 -8.294 -19.598 1.00 98.81 283 ILE A CA 1
ATOM 2077 C C . ILE A 1 283 ? 6.081 -7.313 -20.729 1.00 98.81 283 ILE A C 1
ATOM 2079 O O . ILE A 1 283 ? 4.983 -6.768 -20.807 1.00 98.81 283 ILE A O 1
ATOM 2083 N N . ALA A 1 284 ? 7.024 -7.083 -21.639 1.00 98.75 284 ALA A N 1
ATOM 2084 C CA . ALA A 1 284 ? 6.743 -6.365 -22.881 1.00 98.75 284 ALA A CA 1
ATOM 2085 C C . ALA A 1 284 ? 5.967 -7.256 -23.867 1.00 98.75 284 ALA A C 1
ATOM 2087 O O . ALA A 1 284 ? 6.220 -8.459 -23.941 1.00 98.75 284 ALA A O 1
ATOM 2088 N N . ASN A 1 285 ? 5.063 -6.678 -24.671 1.00 98.62 285 ASN A N 1
ATOM 2089 C CA . ASN A 1 285 ? 4.383 -7.430 -25.739 1.00 98.62 285 ASN A CA 1
ATOM 2090 C C . ASN A 1 285 ? 5.347 -7.916 -26.836 1.00 98.62 285 ASN A C 1
ATOM 2092 O O . ASN A 1 285 ? 5.034 -8.840 -27.582 1.00 98.62 285 ASN A O 1
ATOM 2096 N N . ARG A 1 286 ? 6.537 -7.325 -26.933 1.00 98.38 286 ARG A N 1
ATOM 2097 C CA . ARG A 1 286 ? 7.577 -7.724 -27.876 1.00 98.38 286 ARG A CA 1
ATOM 2098 C C . ARG A 1 286 ? 8.943 -7.601 -27.220 1.00 98.38 286 ARG A C 1
ATOM 2100 O O . ARG A 1 286 ? 9.163 -6.663 -26.472 1.00 98.38 286 ARG A O 1
ATOM 2107 N N . ASP A 1 287 ? 9.844 -8.528 -27.526 1.00 98.31 287 ASP A N 1
ATOM 2108 C CA . ASP A 1 287 ? 11.248 -8.535 -27.109 1.00 98.31 287 ASP A CA 1
ATOM 2109 C C . ASP A 1 287 ? 11.468 -8.495 -25.584 1.00 98.31 287 ASP A C 1
ATOM 2111 O O . ASP A 1 287 ? 12.433 -7.899 -25.100 1.00 98.31 287 ASP A O 1
ATOM 2115 N N . PHE A 1 288 ? 10.597 -9.154 -24.811 1.00 98.62 288 PHE A N 1
ATOM 2116 C CA . PHE A 1 288 ? 10.906 -9.483 -23.414 1.00 98.62 288 PHE A CA 1
ATOM 2117 C C . PHE A 1 288 ? 11.931 -10.626 -23.355 1.00 98.62 288 PHE A C 1
ATOM 2119 O O . PHE A 1 288 ? 11.993 -11.467 -24.258 1.00 98.62 288 PHE A O 1
ATOM 2126 N N . TRP A 1 289 ? 12.737 -10.699 -22.298 1.00 98.31 289 TRP A N 1
ATOM 2127 C CA . TRP A 1 289 ? 13.699 -11.794 -22.157 1.00 98.31 289 TRP A CA 1
ATOM 2128 C C . TRP A 1 289 ? 13.049 -13.023 -21.503 1.00 98.31 289 TRP A C 1
ATOM 2130 O O . TRP A 1 289 ? 12.668 -12.987 -20.335 1.00 98.31 289 TRP A O 1
ATOM 2140 N N . TYR A 1 290 ? 12.910 -14.135 -22.235 1.00 98.44 290 TYR A N 1
ATOM 2141 C CA . TYR A 1 290 ? 12.105 -15.275 -21.778 1.00 98.44 290 TYR A CA 1
ATOM 2142 C C . TYR A 1 290 ? 12.595 -15.902 -20.470 1.00 98.44 290 TYR A C 1
ATOM 2144 O O . TYR A 1 290 ? 11.783 -16.175 -19.589 1.00 98.44 290 TYR A O 1
ATOM 2152 N N . ARG A 1 291 ? 13.906 -16.116 -20.308 1.00 98.00 291 ARG A N 1
ATOM 2153 C CA . ARG A 1 291 ? 14.468 -16.688 -19.070 1.00 98.00 291 ARG A CA 1
ATOM 2154 C C . ARG A 1 291 ? 14.190 -15.813 -17.837 1.00 98.00 291 ARG A C 1
ATOM 2156 O O . ARG A 1 291 ? 13.887 -16.346 -16.773 1.00 98.00 291 ARG A O 1
ATOM 2163 N N . GLU A 1 292 ? 14.192 -14.493 -18.019 1.00 98.56 292 GLU A N 1
ATOM 2164 C CA . GLU A 1 292 ? 13.887 -13.496 -16.982 1.00 98.56 292 GLU A CA 1
ATOM 2165 C C . GLU A 1 292 ? 12.397 -13.459 -16.618 1.00 98.56 292 GLU A C 1
ATOM 2167 O O . GLU A 1 292 ? 12.036 -13.001 -15.542 1.00 98.56 292 GLU A O 1
ATOM 2172 N N . TYR A 1 293 ? 11.524 -13.970 -17.485 1.00 98.56 293 TYR A N 1
ATOM 2173 C CA . TYR A 1 293 ? 10.122 -14.233 -17.169 1.00 98.56 293 TYR A CA 1
ATOM 2174 C C . TYR A 1 293 ? 9.952 -15.607 -16.498 1.00 98.56 293 TYR A C 1
ATOM 2176 O O . TYR A 1 293 ? 9.377 -15.727 -15.415 1.00 98.56 293 TYR A O 1
ATOM 2184 N N . ALA A 1 294 ? 10.463 -16.660 -17.137 1.00 98.31 294 ALA A N 1
ATOM 2185 C CA . ALA A 1 294 ? 10.139 -18.038 -16.793 1.00 98.31 294 ALA A CA 1
ATOM 2186 C C . ALA A 1 294 ? 10.769 -18.488 -15.468 1.00 98.31 294 ALA A C 1
ATOM 2188 O O . ALA A 1 294 ? 10.113 -19.178 -14.687 1.00 98.31 294 ALA A O 1
ATOM 2189 N N . GLU A 1 295 ? 12.023 -18.112 -15.191 1.00 98.25 295 GLU A N 1
ATOM 2190 C CA . GLU A 1 295 ? 12.705 -18.561 -13.974 1.00 98.25 295 GLU A CA 1
ATOM 2191 C C . GLU A 1 295 ? 12.161 -17.904 -12.701 1.00 98.25 295 GLU A C 1
ATOM 2193 O O . GLU A 1 295 ? 11.843 -18.655 -11.770 1.00 98.25 295 GLU A O 1
ATOM 2198 N N . PRO A 1 296 ? 11.983 -16.565 -12.619 1.00 98.62 296 PRO A N 1
ATOM 2199 C CA . PRO A 1 296 ? 11.384 -15.961 -11.435 1.00 98.62 296 PRO A CA 1
ATOM 2200 C C . PRO A 1 296 ? 9.963 -16.464 -11.204 1.00 98.62 296 PRO A C 1
ATOM 2202 O O . PRO A 1 296 ? 9.620 -16.807 -10.075 1.00 98.62 29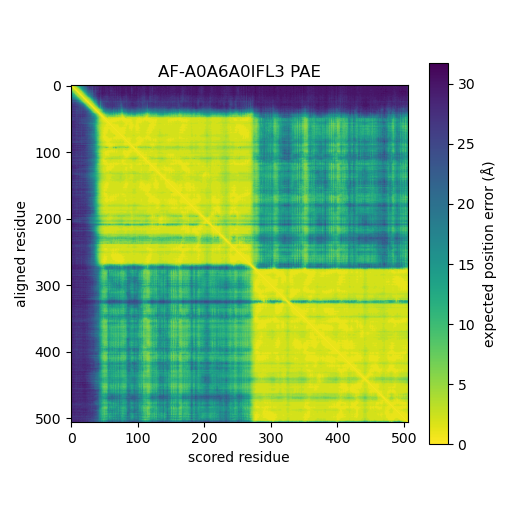6 PRO A O 1
ATOM 2205 N N . ARG A 1 297 ? 9.158 -16.592 -12.271 1.00 98.44 297 ARG A N 1
ATOM 2206 C CA . ARG A 1 297 ? 7.794 -17.126 -12.182 1.00 98.44 297 ARG A CA 1
ATOM 2207 C C . ARG A 1 297 ? 7.780 -18.529 -11.579 1.00 98.44 297 ARG A C 1
ATOM 2209 O O . ARG A 1 297 ? 7.063 -18.758 -10.611 1.00 98.44 297 ARG A O 1
ATOM 2216 N N . ALA A 1 298 ? 8.602 -19.439 -12.102 1.00 98.00 298 ALA A N 1
ATOM 2217 C CA . ALA A 1 298 ? 8.665 -20.812 -11.611 1.00 98.00 298 ALA A CA 1
ATOM 2218 C C . ALA A 1 298 ? 9.094 -20.889 -10.137 1.00 98.00 298 ALA A C 1
ATOM 2220 O O . ALA A 1 298 ? 8.583 -21.722 -9.390 1.00 98.00 298 ALA A O 1
ATOM 2221 N N . VAL A 1 299 ? 10.021 -20.027 -9.703 1.00 98.06 299 VAL A N 1
ATOM 2222 C CA . VAL A 1 299 ? 10.437 -19.957 -8.296 1.00 98.06 299 VAL A CA 1
ATOM 2223 C C . VAL A 1 299 ? 9.308 -19.447 -7.398 1.00 98.06 299 VAL A C 1
ATOM 2225 O O . VAL A 1 299 ? 9.049 -20.056 -6.361 1.00 98.06 299 VAL A O 1
ATOM 2228 N N . LEU A 1 300 ? 8.632 -18.365 -7.791 1.00 98.25 300 LEU A N 1
ATOM 2229 C CA . LEU A 1 300 ? 7.515 -17.791 -7.038 1.00 98.25 300 LEU A CA 1
ATOM 2230 C C . LEU A 1 300 ? 6.367 -18.803 -6.902 1.00 98.25 300 LEU A C 1
ATOM 2232 O O . LEU A 1 300 ? 5.922 -19.086 -5.790 1.00 98.25 300 LEU A O 1
ATOM 2236 N N . GLU A 1 301 ? 5.954 -19.427 -8.006 1.00 97.25 301 GLU A N 1
ATOM 2237 C CA . GLU A 1 301 ? 4.882 -20.430 -8.009 1.00 97.25 301 GLU A CA 1
ATOM 2238 C C . GLU A 1 301 ? 5.251 -21.662 -7.166 1.00 97.25 301 GLU A C 1
ATOM 2240 O O . GLU A 1 301 ? 4.420 -22.165 -6.406 1.00 97.25 301 GLU A O 1
ATOM 2245 N N . ALA A 1 302 ? 6.509 -22.117 -7.213 1.00 93.44 302 ALA A N 1
ATOM 2246 C CA . ALA A 1 302 ? 6.990 -23.209 -6.363 1.00 93.44 302 ALA A CA 1
ATOM 2247 C C . ALA A 1 302 ? 6.991 -22.856 -4.863 1.00 93.44 302 ALA A C 1
ATOM 2249 O O . ALA A 1 302 ? 6.872 -23.752 -4.026 1.00 93.44 302 ALA A O 1
ATOM 2250 N N . ALA A 1 303 ? 7.099 -21.570 -4.521 1.00 92.56 303 ALA A N 1
ATOM 2251 C CA . ALA A 1 303 ? 6.977 -21.063 -3.157 1.00 92.56 303 ALA A CA 1
ATOM 2252 C C . ALA A 1 303 ? 5.513 -20.849 -2.714 1.00 92.56 303 ALA A C 1
ATOM 2254 O O . ALA A 1 303 ? 5.273 -20.393 -1.598 1.00 92.56 303 ALA A O 1
ATOM 2255 N N . GLY A 1 304 ? 4.529 -21.180 -3.561 1.00 93.44 304 GLY A N 1
ATOM 2256 C CA . GLY A 1 304 ? 3.103 -20.974 -3.285 1.00 93.44 304 GLY A CA 1
ATOM 2257 C C . GLY A 1 304 ? 2.612 -19.546 -3.545 1.00 93.44 304 GLY A C 1
ATOM 2258 O O . GLY A 1 304 ? 1.483 -19.218 -3.181 1.00 93.44 304 GLY A O 1
ATOM 2259 N N . ILE A 1 305 ? 3.436 -18.709 -4.179 1.00 95.88 305 ILE A N 1
ATOM 2260 C CA . ILE A 1 305 ? 3.106 -17.332 -4.545 1.00 95.88 305 ILE A CA 1
ATOM 2261 C C . ILE A 1 305 ? 2.445 -17.351 -5.925 1.00 95.88 305 ILE A C 1
ATOM 2263 O O . ILE A 1 305 ? 2.999 -17.871 -6.893 1.00 95.88 305 ILE A O 1
ATOM 2267 N N . GLN A 1 306 ? 1.247 -16.788 -6.031 1.00 97.38 306 GLN A N 1
ATOM 2268 C CA . GLN A 1 306 ? 0.548 -16.647 -7.302 1.00 97.38 306 GLN A CA 1
ATOM 2269 C C . GLN A 1 306 ? 1.240 -15.602 -8.175 1.00 97.38 306 GLN A C 1
ATOM 2271 O O . GLN A 1 306 ? 1.533 -14.499 -7.720 1.00 97.38 306 GLN A O 1
ATOM 2276 N N . VAL A 1 307 ? 1.449 -15.922 -9.448 1.00 98.44 307 VAL A N 1
ATOM 2277 C CA . VAL A 1 307 ? 1.971 -14.973 -10.434 1.00 98.44 307 VAL A CA 1
ATOM 2278 C C . VAL A 1 307 ? 0.882 -14.674 -11.446 1.00 98.44 307 VAL A C 1
ATOM 2280 O O . VAL A 1 307 ? 0.294 -15.587 -12.022 1.00 98.44 307 VAL A O 1
ATOM 2283 N N . GLU A 1 308 ? 0.626 -13.391 -11.654 1.00 98.50 308 GLU A N 1
ATOM 2284 C CA . GLU A 1 308 ? -0.273 -12.896 -12.686 1.00 98.50 308 GLU A CA 1
ATOM 2285 C C . GLU A 1 308 ? 0.519 -12.025 -13.656 1.00 98.50 308 GLU A C 1
ATOM 2287 O O . GLU A 1 308 ? 1.303 -11.178 -13.230 1.00 98.50 308 GLU A O 1
ATOM 2292 N N . VAL A 1 309 ? 0.352 -12.250 -14.953 1.00 98.81 309 VAL A N 1
ATOM 2293 C CA . VAL A 1 309 ? 1.156 -11.618 -15.996 1.00 98.81 309 VAL A CA 1
ATOM 2294 C C . VAL A 1 309 ? 0.387 -10.469 -16.630 1.00 98.81 309 VAL A C 1
ATOM 2296 O O . VAL A 1 309 ? -0.738 -10.645 -17.092 1.00 98.81 309 VAL A O 1
ATOM 2299 N N . ALA A 1 310 ? 1.013 -9.301 -16.722 1.00 98.81 310 ALA A N 1
ATOM 2300 C CA . ALA A 1 310 ? 0.489 -8.165 -17.470 1.00 98.81 310 ALA A CA 1
ATOM 2301 C C . ALA A 1 310 ? 1.454 -7.720 -18.575 1.00 98.81 310 ALA A C 1
ATOM 2303 O O . ALA A 1 310 ? 2.661 -7.945 -18.502 1.00 98.81 310 ALA A O 1
ATOM 2304 N N . ALA A 1 311 ? 0.917 -7.063 -19.597 1.00 98.81 311 ALA A N 1
ATOM 2305 C CA . ALA A 1 311 ? 1.689 -6.336 -20.606 1.00 98.81 311 ALA A CA 1
ATOM 2306 C C . ALA A 1 311 ? 0.937 -5.065 -21.032 1.00 98.81 311 ALA A C 1
ATOM 2308 O O . ALA A 1 311 ? -0.114 -4.766 -20.469 1.00 98.81 311 ALA A O 1
ATOM 2309 N N . ALA A 1 312 ? 1.432 -4.299 -22.007 1.00 98.56 312 ALA A N 1
ATOM 2310 C CA . ALA A 1 312 ? 0.707 -3.132 -22.521 1.00 98.56 312 ALA A CA 1
ATOM 2311 C C . ALA A 1 312 ? -0.711 -3.524 -22.968 1.00 98.56 312 ALA A C 1
ATOM 2313 O O . ALA A 1 312 ? -1.682 -2.844 -22.646 1.00 98.56 312 ALA A O 1
ATOM 2314 N N . GLU A 1 313 ? -0.820 -4.675 -23.631 1.00 98.38 313 GLU A N 1
ATOM 2315 C CA . GLU A 1 313 ? -2.074 -5.286 -24.061 1.00 98.38 313 GLU A CA 1
ATOM 2316 C C . GLU A 1 313 ? -2.131 -6.771 -23.668 1.00 98.38 313 GLU A C 1
ATOM 2318 O O . GLU A 1 313 ? -1.111 -7.460 -23.652 1.00 98.38 313 GLU A O 1
ATOM 2323 N N . ALA A 1 314 ? -3.335 -7.290 -23.406 1.00 98.06 314 ALA A N 1
ATOM 2324 C CA . ALA A 1 314 ? -3.589 -8.705 -23.101 1.00 98.06 314 ALA A CA 1
ATOM 2325 C C . ALA A 1 314 ? -3.618 -9.575 -24.376 1.00 98.06 314 ALA A C 1
ATOM 2327 O O . ALA A 1 314 ? -4.585 -10.280 -24.664 1.00 98.06 314 ALA A O 1
ATOM 2328 N N . VAL A 1 315 ? -2.573 -9.460 -25.191 1.00 98.19 315 VAL A N 1
ATOM 2329 C CA . VAL A 1 315 ? -2.410 -10.149 -26.480 1.00 98.19 315 VAL A CA 1
ATOM 2330 C C . VAL A 1 315 ? -1.100 -10.939 -26.475 1.00 98.19 315 VAL A C 1
ATOM 2332 O O . VAL A 1 315 ? -0.229 -10.628 -25.662 1.00 98.19 315 VAL A O 1
ATOM 2335 N N . PRO A 1 316 ? -0.928 -11.952 -27.349 1.00 98.50 316 PRO A N 1
ATOM 2336 C CA . PRO A 1 316 ? 0.290 -12.756 -27.381 1.00 98.50 316 PRO A CA 1
ATOM 2337 C C . PRO A 1 316 ? 1.563 -11.902 -27.425 1.00 98.50 316 PRO A C 1
ATOM 2339 O O . PRO A 1 316 ? 1.759 -11.109 -28.346 1.00 98.50 316 PRO A O 1
ATOM 2342 N N . SER A 1 317 ? 2.422 -12.096 -26.429 1.00 98.50 317 SER A N 1
ATOM 2343 C CA . SER A 1 317 ? 3.716 -11.443 -26.290 1.00 98.50 317 SER A CA 1
ATOM 2344 C C . SER A 1 317 ? 4.822 -12.335 -26.836 1.00 98.50 317 SER A C 1
ATOM 2346 O O . SER A 1 317 ? 4.866 -13.531 -26.533 1.00 98.50 317 SER A O 1
ATOM 2348 N N . THR A 1 318 ? 5.748 -11.762 -27.604 1.00 98.25 318 THR A N 1
ATOM 2349 C CA . THR A 1 318 ? 6.853 -12.510 -28.224 1.00 98.25 318 THR A CA 1
ATOM 2350 C C . THR A 1 318 ? 8.193 -12.205 -27.553 1.00 98.25 318 THR A C 1
ATOM 2352 O O . THR A 1 318 ? 8.528 -11.026 -27.409 1.00 98.25 318 THR A O 1
ATOM 2355 N N . PRO A 1 319 ? 8.990 -13.218 -27.178 1.00 98.12 319 PRO A N 1
ATOM 2356 C CA . PRO A 1 319 ? 10.278 -12.998 -26.534 1.00 98.12 319 PRO A CA 1
ATOM 2357 C C . PRO A 1 319 ? 11.360 -12.572 -27.530 1.00 98.12 319 PRO A C 1
ATOM 2359 O O . PRO A 1 319 ? 11.282 -12.850 -28.727 1.00 98.12 319 PRO A O 1
ATOM 2362 N N . GLN A 1 320 ? 12.424 -11.959 -27.014 1.00 96.06 320 GLN A N 1
ATOM 2363 C CA . GLN A 1 320 ? 13.618 -11.637 -27.790 1.00 96.06 320 GLN A CA 1
ATOM 2364 C C . GLN A 1 320 ? 14.310 -12.925 -28.263 1.00 96.06 320 GLN A C 1
ATOM 2366 O O . GLN A 1 320 ? 14.450 -13.889 -27.500 1.00 96.06 320 GLN A O 1
ATOM 2371 N N . ALA A 1 321 ? 14.784 -12.948 -29.510 1.00 94.38 321 ALA A N 1
ATOM 2372 C CA . ALA A 1 321 ? 15.513 -14.091 -30.056 1.00 94.38 321 ALA A CA 1
ATOM 2373 C C . ALA A 1 321 ? 16.746 -14.439 -29.200 1.00 94.38 321 ALA A C 1
ATOM 2375 O O . ALA A 1 321 ? 17.511 -13.563 -28.805 1.00 94.38 321 ALA A O 1
ATOM 2376 N N . GLY A 1 322 ? 16.946 -15.732 -28.923 1.00 93.31 322 GLY A N 1
ATOM 2377 C CA . GLY A 1 322 ? 18.070 -16.207 -28.109 1.00 93.31 322 GLY A CA 1
ATOM 2378 C C . GLY A 1 322 ? 17.880 -16.075 -26.593 1.00 93.31 322 GLY A C 1
ATOM 2379 O O . GLY A 1 322 ? 18.772 -16.466 -25.849 1.00 93.31 322 GLY A O 1
ATOM 2380 N N . SER A 1 323 ? 16.719 -15.617 -26.113 1.00 93.56 323 SER A N 1
ATOM 2381 C CA . SER A 1 323 ? 16.452 -15.417 -24.677 1.00 93.56 323 SER A CA 1
ATOM 2382 C C . SER A 1 323 ? 16.139 -16.692 -23.870 1.00 93.56 323 SER A C 1
ATOM 2384 O O . SER A 1 323 ? 15.639 -16.620 -22.746 1.00 93.56 323 SER A O 1
ATOM 2386 N N . GLY A 1 324 ? 16.446 -17.872 -24.423 1.00 85.31 324 GLY A N 1
ATOM 2387 C CA . GLY A 1 324 ? 16.381 -19.154 -23.710 1.00 85.31 324 GLY A CA 1
ATOM 2388 C C . GLY A 1 324 ? 15.025 -19.867 -23.720 1.00 85.31 324 GLY A C 1
ATOM 2389 O O . GLY A 1 324 ? 14.830 -20.792 -22.934 1.00 85.31 324 GLY A O 1
ATOM 2390 N N . PHE A 1 325 ? 14.087 -19.478 -24.587 1.00 80.81 325 PHE A N 1
ATOM 2391 C CA . PHE A 1 325 ? 12.842 -20.228 -24.771 1.00 80.81 325 PHE A CA 1
ATOM 2392 C C . PHE A 1 325 ? 13.047 -21.508 -25.595 1.00 80.81 325 PHE A C 1
ATOM 2394 O O . PHE A 1 325 ? 13.829 -21.540 -26.546 1.00 80.81 325 PHE A O 1
ATOM 2401 N N . GLY A 1 326 ? 12.308 -22.564 -25.246 1.00 74.25 326 GLY A N 1
ATOM 2402 C CA . GLY A 1 326 ? 12.061 -23.703 -26.133 1.00 74.25 326 GLY A CA 1
ATOM 2403 C C . GLY A 1 326 ? 10.758 -23.489 -26.910 1.00 74.25 326 GLY A C 1
ATOM 2404 O O . GLY A 1 326 ? 9.809 -22.933 -26.365 1.00 74.25 326 GLY A O 1
ATOM 2405 N N . GLY A 1 327 ? 10.686 -23.930 -28.168 1.00 86.88 327 GLY A N 1
ATOM 2406 C CA . GLY A 1 327 ? 9.502 -23.693 -29.009 1.00 86.88 327 GLY A CA 1
ATOM 2407 C C . GLY A 1 327 ? 9.418 -22.246 -29.507 1.00 86.88 327 GLY A C 1
ATOM 2408 O O . GLY A 1 327 ? 10.423 -21.719 -29.975 1.00 86.88 327 GLY A O 1
ATOM 2409 N N . ASP A 1 328 ? 8.235 -21.627 -29.441 1.00 87.81 328 ASP A N 1
ATOM 2410 C CA . ASP A 1 328 ? 8.013 -20.226 -29.846 1.00 87.81 328 ASP A CA 1
ATOM 2411 C C . ASP A 1 328 ? 8.180 -19.213 -28.695 1.00 87.81 328 ASP A C 1
ATOM 2413 O O . ASP A 1 328 ? 8.359 -18.023 -28.947 1.00 87.81 328 ASP A O 1
ATOM 2417 N N . GLY A 1 329 ? 8.154 -19.684 -27.441 1.00 92.81 329 GLY A N 1
ATOM 2418 C CA . GLY A 1 329 ? 8.304 -18.864 -26.239 1.00 92.81 329 GLY A CA 1
ATOM 2419 C C . GLY A 1 329 ? 7.207 -17.816 -26.038 1.00 92.81 329 GLY A C 1
ATOM 2420 O O . GLY A 1 329 ? 7.390 -16.904 -25.232 1.00 92.81 329 GLY A O 1
ATOM 2421 N N . ILE A 1 330 ? 6.090 -17.921 -26.765 1.00 97.62 330 ILE A N 1
ATOM 2422 C CA . ILE A 1 330 ? 4.996 -16.950 -26.715 1.00 97.62 330 ILE A CA 1
ATOM 2423 C C . ILE A 1 330 ? 4.304 -17.021 -25.352 1.00 97.62 330 ILE A C 1
ATOM 2425 O O . ILE A 1 330 ? 3.978 -18.099 -24.854 1.00 97.62 330 ILE A O 1
ATOM 2429 N N . VAL A 1 331 ? 4.032 -15.857 -24.764 1.00 98.00 331 VAL A N 1
ATOM 2430 C CA . VAL A 1 331 ? 3.291 -15.729 -23.502 1.00 98.00 331 VAL A CA 1
ATOM 2431 C C . VAL A 1 331 ? 2.059 -14.879 -23.753 1.00 98.00 331 VAL A C 1
ATOM 2433 O O . VAL A 1 331 ? 2.179 -13.771 -24.256 1.00 98.00 331 VAL A O 1
ATOM 2436 N N . VAL A 1 332 ? 0.873 -15.368 -23.398 1.00 98.38 332 VAL A N 1
ATOM 2437 C CA . VAL A 1 332 ? -0.344 -14.544 -23.399 1.00 98.38 332 VAL A CA 1
ATOM 2438 C C . VAL A 1 332 ? -0.501 -13.957 -21.995 1.00 98.38 332 VAL A C 1
ATOM 2440 O O . VAL A 1 332 ? -0.691 -14.737 -21.062 1.00 98.38 332 VAL A O 1
ATOM 2443 N N . PRO A 1 333 ? -0.378 -12.629 -21.811 1.00 98.62 333 PRO A N 1
ATOM 2444 C CA . PRO A 1 333 ? -0.604 -11.992 -20.520 1.00 98.62 333 PRO A CA 1
ATOM 2445 C C . PRO A 1 333 ? -2.041 -12.213 -20.051 1.00 98.62 333 PRO A C 1
ATOM 2447 O O . PRO A 1 333 ? -2.969 -12.225 -20.860 1.00 98.62 333 PRO A O 1
ATOM 2450 N N . ASP A 1 334 ? -2.230 -12.319 -18.740 1.00 98.62 334 ASP A N 1
ATOM 2451 C CA . ASP A 1 334 ? -3.552 -12.437 -18.127 1.00 98.62 334 ASP A CA 1
ATOM 2452 C C . ASP A 1 334 ? -4.373 -11.147 -18.291 1.00 98.62 334 ASP A C 1
ATOM 2454 O O . ASP A 1 334 ? -5.601 -11.198 -18.227 1.00 98.62 334 ASP A O 1
ATOM 2458 N N . ARG A 1 335 ? -3.710 -9.990 -18.464 1.00 98.25 335 ARG A N 1
ATOM 2459 C CA . ARG A 1 335 ? -4.344 -8.671 -18.651 1.00 98.25 335 ARG A CA 1
ATOM 2460 C C . ARG A 1 335 ? -3.410 -7.591 -19.187 1.00 98.25 335 ARG A C 1
ATOM 2462 O O . ARG A 1 335 ? -2.203 -7.790 -19.326 1.00 98.25 335 ARG A O 1
ATOM 2469 N N . SER A 1 336 ? -3.978 -6.415 -19.449 1.00 98.75 336 SER A N 1
ATOM 2470 C CA . SER A 1 336 ? -3.202 -5.197 -19.675 1.00 98.75 336 SER A CA 1
ATOM 2471 C C . SER A 1 336 ? -2.727 -4.575 -18.356 1.00 98.75 336 SER A C 1
ATOM 2473 O O . SER A 1 336 ? -3.335 -4.766 -17.300 1.00 98.75 336 SER A O 1
ATOM 2475 N N . VAL A 1 337 ? -1.665 -3.770 -18.409 1.00 98.56 337 VAL A N 1
ATOM 2476 C CA . VAL A 1 337 ? -1.196 -2.981 -17.259 1.00 98.56 337 VAL A CA 1
ATOM 2477 C C . VAL A 1 337 ? -2.281 -2.018 -16.774 1.00 98.56 337 VAL A C 1
ATOM 2479 O O . VAL A 1 337 ? -2.457 -1.877 -15.568 1.00 98.56 337 VAL A O 1
ATOM 2482 N N . SER A 1 338 ? -3.043 -1.397 -17.681 1.00 98.38 338 SER A N 1
ATOM 2483 C CA . SER A 1 338 ? -4.136 -0.492 -17.308 1.00 98.38 338 SER A CA 1
ATOM 2484 C C . SER A 1 338 ? -5.208 -1.212 -16.483 1.00 98.38 338 SER A C 1
ATOM 2486 O O . SER A 1 338 ? -5.651 -0.695 -15.463 1.00 98.38 338 SER A O 1
ATOM 2488 N N . GLU A 1 339 ? -5.594 -2.432 -16.870 1.00 98.31 339 GLU A N 1
ATOM 2489 C CA . GLU A 1 339 ? -6.540 -3.241 -16.094 1.00 98.31 339 GLU A CA 1
ATOM 2490 C C . GLU A 1 339 ? -5.953 -3.657 -14.736 1.00 98.31 339 GLU A C 1
ATOM 2492 O O . GLU A 1 339 ? -6.636 -3.575 -13.715 1.00 98.31 339 GLU A O 1
ATOM 2497 N N . ALA A 1 340 ? -4.680 -4.065 -14.698 1.00 98.12 340 ALA A N 1
ATOM 2498 C CA . ALA A 1 340 ? -4.005 -4.418 -13.450 1.00 98.12 340 ALA A CA 1
ATOM 2499 C C . ALA A 1 340 ? -3.941 -3.233 -12.468 1.00 98.12 340 ALA A C 1
ATOM 2501 O O . ALA A 1 340 ? -4.179 -3.418 -11.273 1.00 98.12 340 ALA A O 1
ATOM 2502 N N . LEU A 1 341 ? -3.680 -2.021 -12.970 1.00 97.75 341 LEU A N 1
ATOM 2503 C CA . LEU A 1 341 ? -3.688 -0.782 -12.192 1.00 97.75 341 LEU A CA 1
ATOM 2504 C C . LEU A 1 341 ? -5.069 -0.494 -11.595 1.00 97.75 341 LEU A C 1
ATOM 2506 O O . LEU A 1 341 ? -5.167 -0.230 -10.399 1.00 97.75 341 LEU A O 1
ATOM 2510 N N . GLU A 1 342 ? -6.136 -0.580 -12.391 1.00 94.31 342 GLU A N 1
ATOM 2511 C CA . GLU A 1 342 ? -7.502 -0.356 -11.898 1.00 94.31 342 GLU A CA 1
ATOM 2512 C C . GLU A 1 342 ? -7.909 -1.393 -10.846 1.00 94.31 342 GLU A C 1
ATOM 2514 O O . GLU A 1 342 ? -8.478 -1.049 -9.808 1.00 94.31 342 GLU A O 1
ATOM 2519 N N . LEU A 1 343 ? -7.546 -2.661 -11.049 1.00 90.94 343 LEU A N 1
ATOM 2520 C CA . LEU A 1 343 ? -7.805 -3.710 -10.066 1.00 90.94 343 LEU A CA 1
ATOM 2521 C C . LEU A 1 343 ? -7.005 -3.513 -8.779 1.00 90.94 343 LEU A C 1
ATOM 2523 O O . LEU A 1 343 ? -7.535 -3.776 -7.705 1.00 90.94 343 LEU A O 1
ATOM 2527 N N . PHE A 1 344 ? -5.765 -3.033 -8.863 1.00 93.06 344 PHE A N 1
ATOM 2528 C CA . PHE A 1 344 ? -4.966 -2.733 -7.676 1.00 93.06 344 PHE A CA 1
ATOM 2529 C C . PHE A 1 344 ? -5.461 -1.483 -6.932 1.00 93.06 344 PHE A C 1
ATOM 2531 O O . PHE A 1 344 ? -5.387 -1.415 -5.706 1.00 93.06 344 PHE A O 1
ATOM 2538 N N . ARG A 1 345 ? -6.027 -0.501 -7.647 1.00 84.50 345 ARG A N 1
ATOM 2539 C CA . ARG A 1 345 ? -6.724 0.643 -7.035 1.00 84.50 345 ARG A CA 1
ATOM 2540 C C . ARG A 1 345 ? -7.956 0.189 -6.253 1.00 84.50 345 ARG A C 1
ATOM 2542 O O . ARG A 1 345 ? -8.143 0.645 -5.126 1.00 84.50 345 ARG A O 1
ATOM 2549 N N . ALA A 1 346 ? -8.758 -0.697 -6.843 1.00 78.00 346 ALA A N 1
ATOM 2550 C CA . ALA A 1 346 ? -9.981 -1.220 -6.238 1.00 78.00 346 ALA A CA 1
ATOM 2551 C C . ALA A 1 346 ? -9.707 -2.191 -5.077 1.00 78.00 346 ALA A C 1
ATOM 2553 O O . ALA A 1 346 ? -10.393 -2.149 -4.060 1.00 78.00 346 ALA A O 1
ATOM 2554 N N . ASP A 1 347 ? -8.686 -3.038 -5.212 1.00 81.38 347 ASP A N 1
ATOM 2555 C CA . ASP A 1 347 ? -8.244 -3.980 -4.187 1.00 81.38 347 ASP A CA 1
ATOM 2556 C C . ASP A 1 347 ? -6.727 -3.855 -3.958 1.00 81.38 347 ASP A C 1
ATOM 2558 O O . ASP A 1 347 ? -5.920 -4.542 -4.591 1.00 81.38 347 ASP A O 1
ATOM 2562 N N . PRO A 1 348 ? -6.314 -2.997 -3.013 1.00 78.25 348 PRO A N 1
ATOM 2563 C CA . PRO A 1 348 ? -4.911 -2.840 -2.639 1.00 78.25 348 PRO A CA 1
ATOM 2564 C C . PRO A 1 348 ? -4.270 -4.081 -2.011 1.00 78.25 348 PRO A C 1
ATOM 2566 O O . PRO A 1 348 ? -3.051 -4.127 -1.871 1.00 78.25 348 PRO A O 1
ATOM 2569 N N . GLY A 1 349 ? -5.074 -5.060 -1.584 1.00 82.31 349 GLY A N 1
ATOM 2570 C CA . GLY A 1 349 ? -4.592 -6.354 -1.104 1.00 82.31 349 GLY A CA 1
ATOM 2571 C C . GLY A 1 349 ? -4.358 -7.357 -2.234 1.00 82.31 349 GLY A C 1
ATOM 2572 O O . GLY A 1 349 ? -3.858 -8.448 -1.977 1.00 82.31 349 GLY A O 1
ATOM 2573 N N . ARG A 1 350 ? -4.705 -7.011 -3.482 1.00 90.50 350 ARG A N 1
ATOM 2574 C CA . ARG A 1 350 ? -4.654 -7.928 -4.624 1.00 90.50 350 ARG A CA 1
ATOM 2575 C C . ARG A 1 350 ? -3.252 -8.430 -4.943 1.00 90.50 350 ARG A C 1
ATOM 2577 O O . ARG A 1 350 ? -3.123 -9.572 -5.389 1.00 90.50 350 ARG A O 1
ATOM 2584 N N . TYR A 1 351 ? -2.254 -7.562 -4.807 1.00 95.94 351 TYR A N 1
ATOM 2585 C CA . TYR A 1 351 ? -0.858 -7.841 -5.119 1.00 95.94 351 TYR A CA 1
ATOM 2586 C C . TYR A 1 351 ? 0.034 -7.403 -3.958 1.00 95.94 351 TYR A C 1
ATOM 2588 O O . TYR A 1 351 ? -0.159 -6.341 -3.367 1.00 95.94 351 TYR A O 1
ATOM 2596 N N . ASP A 1 352 ? 1.055 -8.203 -3.685 1.00 95.88 352 ASP A N 1
ATOM 2597 C CA . ASP A 1 352 ? 2.075 -7.929 -2.675 1.00 95.88 352 ASP A CA 1
ATOM 2598 C C . ASP A 1 352 ? 3.355 -7.351 -3.289 1.00 95.88 352 ASP A C 1
ATOM 2600 O O . ASP A 1 352 ? 4.106 -6.634 -2.626 1.00 95.88 352 ASP A O 1
ATOM 2604 N N . ALA A 1 353 ? 3.586 -7.620 -4.577 1.00 98.31 353 ALA A N 1
ATOM 2605 C CA . ALA A 1 353 ? 4.664 -7.013 -5.343 1.00 98.31 353 ALA A CA 1
ATOM 2606 C C . ALA A 1 353 ? 4.320 -6.860 -6.825 1.00 98.31 353 ALA A C 1
ATOM 2608 O O . ALA A 1 353 ? 3.485 -7.589 -7.370 1.00 98.31 353 ALA A O 1
ATOM 2609 N N . VAL A 1 354 ? 5.032 -5.947 -7.481 1.00 98.81 354 VAL A N 1
ATOM 2610 C CA . VAL A 1 354 ? 5.127 -5.874 -8.940 1.00 98.81 354 VAL A CA 1
ATOM 2611 C C . VAL A 1 354 ? 6.565 -6.138 -9.363 1.00 98.81 354 VAL A C 1
ATOM 2613 O O . VAL A 1 354 ? 7.504 -5.671 -8.716 1.00 98.81 354 VAL A O 1
ATOM 2616 N N . THR A 1 355 ? 6.753 -6.887 -10.447 1.00 98.88 355 THR A N 1
ATOM 2617 C CA . THR A 1 355 ? 8.067 -7.107 -11.048 1.00 98.88 355 THR A CA 1
ATOM 2618 C C . THR A 1 355 ? 8.068 -6.820 -12.545 1.00 98.88 355 THR A C 1
ATOM 2620 O O . THR A 1 355 ? 7.158 -7.242 -13.253 1.00 98.88 355 THR A O 1
ATOM 2623 N N . PHE A 1 356 ? 9.086 -6.108 -13.027 1.00 98.88 356 PHE A N 1
ATOM 2624 C CA . PHE A 1 356 ? 9.279 -5.795 -14.443 1.00 98.88 356 PHE A CA 1
ATOM 2625 C C . PHE A 1 356 ? 10.380 -6.669 -15.038 1.00 98.88 356 PHE A C 1
ATOM 2627 O O . PHE A 1 356 ? 11.552 -6.546 -14.666 1.00 98.88 356 PHE A O 1
ATOM 2634 N N . VAL A 1 357 ? 9.992 -7.536 -15.971 1.00 98.75 357 VAL A N 1
ATOM 2635 C CA . VAL A 1 357 ? 10.912 -8.392 -16.727 1.00 98.75 357 VAL A CA 1
ATOM 2636 C C . VAL A 1 357 ? 11.709 -7.537 -17.711 1.00 98.75 357 VAL A C 1
ATOM 2638 O O . VAL A 1 357 ? 11.174 -6.588 -18.289 1.00 98.75 357 VAL A O 1
ATOM 2641 N N . GLY A 1 358 ? 12.991 -7.855 -17.894 1.00 98.38 358 GLY A N 1
ATOM 2642 C CA . GLY A 1 358 ? 13.840 -7.171 -18.857 1.00 98.38 358 GLY A CA 1
ATOM 2643 C C . GLY A 1 358 ? 13.658 -7.670 -20.289 1.00 98.38 358 GLY A C 1
ATOM 2644 O O . GLY A 1 358 ? 12.560 -8.003 -20.743 1.00 98.38 358 GLY A O 1
ATOM 2645 N N . GLY A 1 359 ? 14.757 -7.661 -21.039 1.00 98.31 359 GLY A N 1
ATOM 2646 C CA . GLY A 1 359 ? 14.723 -7.587 -22.498 1.00 98.31 359 GLY A CA 1
ATOM 2647 C C . GLY A 1 359 ? 14.500 -6.157 -22.996 1.00 98.31 359 GLY A C 1
ATOM 2648 O O . GLY A 1 359 ? 14.080 -5.258 -22.262 1.00 98.31 359 GLY A O 1
ATOM 2649 N N . TRP A 1 360 ? 14.831 -5.932 -24.261 1.00 98.38 360 TRP A N 1
ATOM 2650 C CA . TRP A 1 360 ? 14.788 -4.605 -24.879 1.00 98.38 360 TRP A CA 1
ATOM 2651 C C . TRP A 1 360 ? 13.377 -4.028 -24.990 1.00 98.38 360 TRP A C 1
ATOM 2653 O O . TRP A 1 360 ? 13.198 -2.818 -24.888 1.00 98.38 360 TRP A O 1
ATOM 2663 N N . GLY A 1 361 ? 12.363 -4.889 -25.076 1.00 98.69 361 GLY A N 1
ATOM 2664 C CA . GLY A 1 361 ? 10.965 -4.475 -25.075 1.00 98.69 361 GLY A CA 1
ATOM 2665 C C . GLY A 1 361 ? 10.544 -3.655 -23.858 1.00 98.69 361 GLY A C 1
ATOM 2666 O O . GLY A 1 361 ? 9.648 -2.825 -23.971 1.00 98.69 361 GLY A O 1
ATOM 2667 N N . ALA A 1 362 ? 11.196 -3.835 -22.702 1.00 98.69 362 ALA A N 1
ATOM 2668 C CA . ALA A 1 362 ? 10.866 -3.101 -21.478 1.00 98.69 362 ALA A CA 1
ATOM 2669 C C . ALA A 1 362 ? 10.978 -1.571 -21.644 1.00 98.69 362 ALA A C 1
ATOM 2671 O O . ALA A 1 362 ? 10.309 -0.818 -20.933 1.00 98.69 362 ALA A O 1
ATOM 2672 N N . SER A 1 363 ? 11.756 -1.099 -22.626 1.00 98.81 363 SER A N 1
ATOM 2673 C CA . SER A 1 363 ? 11.822 0.308 -23.026 1.00 98.81 363 SER A CA 1
ATOM 2674 C C . SER A 1 363 ? 10.451 0.923 -23.341 1.00 98.81 363 SER A C 1
ATOM 2676 O O . SER A 1 363 ? 10.239 2.106 -23.066 1.00 98.81 363 SER A O 1
ATOM 2678 N N . SER A 1 364 ? 9.476 0.124 -23.802 1.00 98.75 364 SER A N 1
ATOM 2679 C CA . SER A 1 364 ? 8.112 0.589 -24.093 1.00 98.75 364 SER A CA 1
ATOM 2680 C C . SER A 1 364 ? 7.357 1.120 -22.874 1.00 98.75 364 SER A C 1
ATOM 2682 O O . SER A 1 364 ? 6.294 1.713 -23.037 1.00 98.75 364 SER A O 1
ATOM 2684 N N . TYR A 1 365 ? 7.878 0.915 -21.664 1.00 98.81 365 TYR A N 1
ATOM 2685 C CA . TYR A 1 365 ? 7.257 1.325 -20.406 1.00 98.81 365 TY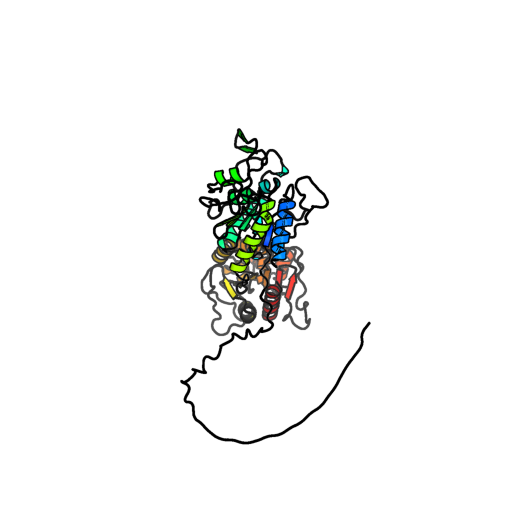R A CA 1
ATOM 2686 C C . TYR A 1 365 ? 7.912 2.548 -19.745 1.00 98.81 365 TYR A C 1
ATOM 2688 O O . TYR A 1 365 ? 7.452 3.001 -18.700 1.00 98.81 365 TYR A O 1
ATOM 2696 N N . GLN A 1 366 ? 8.960 3.126 -20.336 1.00 98.69 366 GLN A N 1
ATOM 2697 C CA . GLN A 1 366 ? 9.715 4.222 -19.723 1.00 98.69 366 GLN A CA 1
ATOM 2698 C C . GLN A 1 366 ? 8.986 5.578 -19.821 1.00 98.69 366 GLN A C 1
ATOM 2700 O O . GLN A 1 366 ? 9.058 6.284 -20.832 1.00 98.69 366 GLN A O 1
ATOM 2705 N N . TYR A 1 367 ? 8.284 5.967 -18.754 1.00 98.62 367 TYR A N 1
ATOM 2706 C CA . TYR A 1 367 ? 7.434 7.165 -18.710 1.00 98.62 367 TYR A CA 1
ATOM 2707 C C . TYR A 1 367 ? 8.158 8.477 -19.008 1.00 98.62 367 TYR A C 1
ATOM 2709 O O . TYR A 1 367 ? 7.824 9.159 -19.977 1.00 98.62 367 TYR A O 1
ATOM 2717 N N . ALA A 1 368 ? 9.162 8.824 -18.209 1.00 98.19 368 ALA A N 1
ATOM 2718 C CA . ALA A 1 368 ? 9.837 10.112 -18.309 1.00 98.19 368 ALA A CA 1
ATOM 2719 C C . ALA A 1 368 ? 11.063 10.104 -19.236 1.00 98.19 368 ALA A C 1
ATOM 2721 O O . ALA A 1 368 ? 11.838 11.062 -19.217 1.00 98.19 368 ALA A O 1
ATOM 2722 N N . PHE A 1 369 ? 11.265 9.041 -20.024 1.00 98.31 369 PHE A N 1
ATOM 2723 C CA . PHE A 1 369 ? 12.345 8.997 -21.006 1.00 98.31 369 PHE A CA 1
ATOM 2724 C C . PHE A 1 369 ? 12.113 10.075 -22.081 1.00 98.31 369 PHE A C 1
ATOM 2726 O O . PHE A 1 369 ? 11.057 10.073 -22.721 1.00 98.31 369 PHE A O 1
ATOM 2733 N N . PRO A 1 370 ? 13.059 11.018 -22.273 1.00 96.81 370 PRO A N 1
ATOM 2734 C CA . PRO A 1 370 ? 12.867 12.149 -23.180 1.00 96.81 370 PRO A CA 1
ATOM 2735 C C . PRO A 1 370 ? 13.235 11.830 -24.635 1.00 96.81 370 PRO A C 1
ATOM 2737 O O . PRO A 1 370 ? 12.980 12.650 -25.515 1.00 96.81 370 PRO A O 1
ATOM 2740 N N . GLY A 1 371 ? 13.895 10.696 -24.874 1.00 96.69 371 GLY A N 1
ATOM 2741 C CA . GLY A 1 371 ? 14.373 10.302 -26.191 1.00 96.69 371 GLY A CA 1
ATOM 2742 C C . GLY A 1 371 ? 13.334 9.532 -27.001 1.00 96.69 371 GLY A C 1
ATOM 2743 O O . GLY A 1 371 ? 12.145 9.473 -26.687 1.00 96.69 371 GLY A O 1
ATOM 2744 N N . THR A 1 372 ? 13.807 8.929 -28.081 1.00 97.94 372 THR A N 1
ATOM 2745 C CA . THR A 1 372 ? 13.035 8.028 -28.936 1.00 97.94 372 THR A CA 1
ATOM 2746 C C . THR A 1 372 ? 13.946 6.876 -29.316 1.00 97.94 372 THR A C 1
ATOM 2748 O O . THR A 1 372 ? 15.106 7.101 -29.650 1.00 97.94 372 THR A O 1
ATOM 2751 N N . TYR A 1 373 ? 13.444 5.653 -29.242 1.00 98.44 373 TYR A N 1
ATOM 2752 C CA . TYR A 1 373 ? 14.161 4.465 -29.683 1.00 98.44 373 TYR A CA 1
ATOM 2753 C C . TYR A 1 373 ? 14.042 4.292 -31.197 1.00 98.44 373 TYR A C 1
ATOM 2755 O O . TYR A 1 373 ? 12.999 4.598 -31.774 1.00 98.44 373 TYR A O 1
ATOM 2763 N N . ASP A 1 374 ? 15.103 3.800 -31.833 1.00 98.12 374 ASP A N 1
ATOM 2764 C CA . ASP A 1 374 ? 15.144 3.520 -33.274 1.00 98.12 374 ASP A CA 1
ATOM 2765 C C . ASP A 1 374 ? 14.141 2.420 -33.658 1.00 98.12 374 ASP A C 1
ATOM 2767 O O . ASP A 1 374 ? 13.451 2.526 -34.668 1.00 98.12 374 ASP A O 1
ATOM 2771 N N . GLU A 1 375 ? 13.977 1.406 -32.799 1.00 97.69 375 GLU A N 1
ATOM 2772 C CA . GLU A 1 375 ? 12.928 0.393 -32.934 1.00 97.69 375 GLU A CA 1
ATOM 2773 C C . GLU A 1 375 ? 11.566 0.973 -32.494 1.00 97.69 375 GLU A C 1
ATOM 2775 O O . GLU A 1 375 ? 11.358 1.237 -31.302 1.00 97.69 375 GLU A O 1
ATOM 2780 N N . PRO A 1 376 ? 10.593 1.156 -33.412 1.00 97.81 376 PRO A N 1
ATOM 2781 C CA . PRO A 1 376 ? 9.345 1.851 -33.103 1.00 97.81 376 PRO A CA 1
ATOM 2782 C C . PRO A 1 376 ? 8.526 1.192 -31.994 1.00 97.81 376 PRO A C 1
ATOM 2784 O O . PRO A 1 376 ? 7.881 1.897 -31.219 1.00 97.81 376 PRO A O 1
ATOM 2787 N N . SER A 1 377 ? 8.566 -0.141 -31.883 1.00 97.44 377 SER A N 1
ATOM 2788 C CA . SER A 1 377 ? 7.813 -0.869 -30.853 1.00 97.44 377 SER A CA 1
ATOM 2789 C C . SER A 1 377 ? 8.293 -0.593 -29.423 1.00 97.44 377 SER A C 1
ATOM 2791 O O . SER A 1 377 ? 7.539 -0.811 -28.477 1.00 97.44 377 SER A O 1
ATOM 2793 N N . TYR A 1 378 ? 9.496 -0.037 -29.250 1.00 98.38 378 TYR A N 1
ATOM 2794 C CA . TYR A 1 378 ? 10.034 0.353 -27.944 1.00 98.38 378 TYR A CA 1
ATOM 2795 C C . TYR A 1 378 ? 9.570 1.750 -27.506 1.00 98.38 378 TYR A C 1
ATOM 2797 O O . TYR A 1 378 ? 9.803 2.155 -26.371 1.00 98.38 378 TYR A O 1
ATOM 2805 N N . ASN A 1 379 ? 8.854 2.481 -28.365 1.00 98.25 379 ASN A N 1
ATOM 2806 C CA . ASN A 1 379 ? 8.285 3.797 -28.068 1.00 98.25 379 ASN A CA 1
ATOM 2807 C C . ASN A 1 379 ? 6.816 3.673 -27.646 1.00 98.25 379 ASN A C 1
ATOM 2809 O O . ASN A 1 379 ? 5.916 4.180 -28.318 1.00 98.25 379 ASN A O 1
ATOM 2813 N N . GLY A 1 380 ? 6.569 2.953 -26.549 1.00 97.69 380 GLY A N 1
ATOM 2814 C CA . GLY A 1 380 ? 5.217 2.624 -26.100 1.00 97.69 380 GLY A CA 1
ATOM 2815 C C . GLY A 1 380 ? 4.295 3.842 -25.957 1.00 97.69 380 GLY A C 1
ATOM 2816 O O . GLY A 1 380 ? 4.725 4.975 -25.700 1.00 97.69 380 GLY A O 1
ATOM 2817 N N . ALA A 1 381 ? 2.991 3.603 -26.119 1.00 98.25 381 ALA A N 1
ATOM 2818 C CA . ALA A 1 381 ? 1.984 4.654 -26.057 1.00 98.25 381 ALA A CA 1
ATOM 2819 C C . ALA A 1 381 ? 2.080 5.428 -24.733 1.00 98.25 381 ALA A C 1
ATOM 2821 O O . ALA A 1 381 ? 2.235 4.830 -23.668 1.00 98.25 381 ALA A O 1
ATOM 2822 N N . PHE A 1 382 ? 1.946 6.760 -24.785 1.00 97.94 382 PHE A N 1
ATOM 2823 C CA . PHE A 1 382 ? 2.075 7.619 -23.598 1.00 97.94 382 PHE A CA 1
ATOM 2824 C C . PHE A 1 382 ? 1.216 7.129 -22.427 1.00 97.94 382 PHE A C 1
ATOM 2826 O O . PHE A 1 382 ? 1.703 7.054 -21.304 1.00 97.94 382 PHE A O 1
ATOM 2833 N N . ARG A 1 383 ? -0.033 6.728 -22.705 1.00 98.12 383 ARG A N 1
ATOM 2834 C CA . ARG A 1 383 ? -0.948 6.242 -21.672 1.00 98.12 383 ARG A CA 1
ATOM 2835 C C . ARG A 1 383 ? -0.436 4.986 -20.966 1.00 98.12 383 ARG A C 1
ATOM 2837 O O . ARG A 1 383 ? -0.494 4.931 -19.749 1.00 98.12 383 ARG A O 1
ATOM 2844 N N . VAL A 1 384 ? 0.107 4.023 -21.709 1.00 98.50 384 VAL A N 1
ATOM 2845 C CA . VAL A 1 384 ? 0.668 2.790 -21.135 1.00 98.50 384 VAL A CA 1
ATOM 2846 C C . VAL A 1 384 ? 1.865 3.115 -20.245 1.00 98.50 384 VAL A C 1
ATOM 2848 O O . VAL A 1 384 ? 1.974 2.598 -19.138 1.00 98.50 384 VAL A O 1
ATOM 2851 N N . ARG A 1 385 ? 2.751 4.006 -20.705 1.00 98.62 385 ARG A N 1
ATOM 2852 C CA . ARG A 1 385 ? 3.912 4.437 -19.918 1.00 98.62 385 ARG A CA 1
ATOM 2853 C C . ARG A 1 385 ? 3.490 5.154 -18.633 1.00 98.62 385 ARG A C 1
ATOM 2855 O O . ARG A 1 385 ? 4.070 4.911 -17.581 1.00 98.62 385 ARG A O 1
ATOM 2862 N N . GLN A 1 386 ? 2.459 5.995 -18.715 1.00 98.56 386 GLN A N 1
ATOM 2863 C CA . GLN A 1 386 ? 1.863 6.643 -17.550 1.00 98.56 386 GLN A CA 1
ATOM 2864 C C . GLN A 1 386 ? 1.269 5.615 -16.581 1.00 98.56 386 GLN A C 1
ATOM 2866 O O . GLN A 1 386 ? 1.606 5.654 -15.407 1.00 98.56 386 GLN A O 1
ATOM 2871 N N . ASP A 1 387 ? 0.468 4.661 -17.063 1.00 98.62 387 ASP A N 1
ATOM 2872 C CA . ASP A 1 387 ? -0.136 3.630 -16.211 1.00 98.62 387 ASP A CA 1
ATOM 2873 C C . ASP A 1 387 ? 0.931 2.779 -15.497 1.00 98.62 387 ASP A C 1
ATOM 2875 O O . ASP A 1 387 ? 0.762 2.441 -14.330 1.00 98.62 387 ASP A O 1
ATOM 2879 N N . VAL A 1 388 ? 2.063 2.475 -16.146 1.00 98.75 388 VAL A N 1
ATOM 2880 C CA . VAL A 1 388 ? 3.200 1.814 -15.479 1.00 98.75 388 VAL A CA 1
ATOM 2881 C C . VAL A 1 388 ? 3.809 2.694 -14.382 1.00 98.75 388 VAL A C 1
ATOM 2883 O O . VAL A 1 388 ? 4.110 2.189 -13.301 1.00 98.75 388 VAL A O 1
ATOM 2886 N N . SER A 1 389 ? 3.991 3.994 -14.630 1.00 98.69 389 SER A N 1
ATOM 2887 C CA . SER A 1 389 ? 4.505 4.921 -13.612 1.00 98.69 389 SER A CA 1
ATOM 2888 C C . SER A 1 389 ? 3.556 5.026 -12.416 1.00 98.69 389 SER A C 1
ATOM 2890 O O . SER A 1 389 ? 4.003 4.887 -11.280 1.00 98.69 389 SER A O 1
ATOM 2892 N N . ASP A 1 390 ? 2.257 5.199 -12.675 1.00 97.94 390 ASP A N 1
ATOM 2893 C CA . ASP A 1 390 ? 1.200 5.235 -11.660 1.00 97.94 390 ASP A CA 1
ATOM 2894 C C . ASP A 1 390 ? 1.163 3.926 -10.855 1.00 97.94 390 ASP A C 1
ATOM 2896 O O . ASP A 1 390 ? 0.933 3.936 -9.648 1.00 97.94 390 ASP A O 1
ATOM 2900 N N . LEU A 1 391 ? 1.394 2.784 -11.512 1.00 98.44 391 LEU A N 1
ATOM 2901 C CA . LEU A 1 391 ? 1.472 1.483 -10.855 1.00 98.44 391 LEU A CA 1
ATOM 2902 C C . LEU A 1 391 ? 2.664 1.425 -9.893 1.00 98.44 391 LEU A C 1
ATOM 2904 O O . LEU A 1 391 ? 2.489 1.041 -8.741 1.00 98.44 391 LEU A O 1
ATOM 2908 N N . VAL A 1 392 ? 3.859 1.842 -10.324 1.00 98.62 392 VAL A N 1
ATOM 2909 C CA . VAL A 1 392 ? 5.054 1.893 -9.460 1.00 98.62 392 VAL A CA 1
ATOM 2910 C C . VAL A 1 392 ? 4.827 2.800 -8.249 1.00 98.62 392 VAL A C 1
ATOM 2912 O O . VAL A 1 392 ? 5.105 2.390 -7.121 1.00 98.62 392 VAL A O 1
ATOM 2915 N N . GLU A 1 393 ? 4.291 4.002 -8.470 1.00 97.31 393 GLU A N 1
ATOM 2916 C CA . GLU A 1 393 ? 3.931 4.942 -7.405 1.00 97.31 393 GLU A CA 1
ATOM 2917 C C . GLU A 1 393 ? 2.927 4.328 -6.432 1.00 97.31 393 GLU A C 1
ATOM 2919 O O . GLU A 1 393 ? 3.146 4.356 -5.223 1.00 97.31 393 GLU A O 1
ATOM 2924 N N . LEU A 1 394 ? 1.870 3.694 -6.943 1.00 93.56 394 LEU A N 1
ATOM 2925 C CA . LEU A 1 394 ? 0.846 3.083 -6.107 1.00 93.56 394 LEU A CA 1
ATOM 2926 C C . LEU A 1 394 ? 1.392 1.916 -5.274 1.00 93.56 394 LEU A C 1
ATOM 2928 O O . LEU A 1 394 ? 1.033 1.804 -4.106 1.00 93.56 394 LEU A O 1
ATOM 2932 N N . PHE A 1 395 ? 2.265 1.063 -5.822 1.00 96.94 395 PHE A N 1
ATOM 2933 C CA . PHE A 1 395 ? 2.901 -0.008 -5.041 1.00 96.94 395 PHE A CA 1
ATOM 2934 C C . PHE A 1 395 ? 3.749 0.568 -3.901 1.00 96.94 395 PHE A C 1
ATOM 2936 O O . PHE A 1 395 ? 3.597 0.149 -2.753 1.00 96.94 395 PHE A O 1
ATOM 2943 N N . LEU A 1 396 ? 4.587 1.569 -4.182 1.00 94.31 396 LEU A N 1
ATOM 2944 C CA . LEU A 1 396 ? 5.452 2.182 -3.168 1.00 94.31 396 LEU A CA 1
ATOM 2945 C C . LEU A 1 396 ? 4.659 2.965 -2.116 1.00 94.31 396 LEU A C 1
ATOM 2947 O O . LEU A 1 396 ? 4.934 2.832 -0.926 1.00 94.31 396 LEU A O 1
ATOM 2951 N N . ALA A 1 397 ? 3.623 3.703 -2.522 1.00 85.50 397 ALA A N 1
ATOM 2952 C CA . ALA A 1 397 ? 2.726 4.419 -1.613 1.00 85.50 397 ALA A CA 1
ATOM 2953 C C . ALA A 1 397 ? 1.928 3.482 -0.687 1.00 85.50 397 ALA A C 1
ATOM 2955 O O . ALA A 1 397 ? 1.384 3.917 0.327 1.00 85.50 397 ALA A O 1
ATOM 2956 N N . ARG A 1 398 ? 1.833 2.194 -1.036 1.00 84.88 398 ARG A N 1
ATOM 2957 C CA . ARG A 1 398 ? 1.207 1.141 -0.220 1.00 84.88 398 ARG A CA 1
ATOM 2958 C C . ARG A 1 398 ? 2.223 0.233 0.460 1.00 84.88 398 ARG A C 1
ATOM 2960 O O . ARG A 1 398 ? 1.851 -0.845 0.914 1.00 84.88 398 ARG A O 1
ATOM 2967 N N . ASP A 1 399 ? 3.478 0.675 0.523 1.00 86.12 399 ASP A N 1
ATOM 2968 C CA . ASP A 1 399 ? 4.578 -0.034 1.171 1.00 86.12 399 ASP A CA 1
ATOM 2969 C C . ASP A 1 399 ? 4.772 -1.466 0.625 1.00 86.12 399 ASP A C 1
ATOM 2971 O O . ASP A 1 399 ? 5.197 -2.380 1.328 1.00 86.12 399 ASP A O 1
ATOM 2975 N N . LYS A 1 400 ? 4.446 -1.674 -0.658 1.00 93.94 400 LYS A N 1
ATOM 2976 C CA . LYS A 1 400 ? 4.613 -2.944 -1.373 1.00 93.94 400 LYS A CA 1
ATOM 2977 C C . LYS A 1 400 ? 5.944 -2.978 -2.118 1.00 93.94 400 LYS A C 1
ATOM 2979 O O . LYS A 1 400 ? 6.567 -1.947 -2.383 1.00 93.94 400 LYS A O 1
ATOM 2984 N N . ARG A 1 401 ? 6.406 -4.183 -2.465 1.00 97.62 401 ARG A N 1
ATOM 2985 C CA . ARG A 1 401 ? 7.687 -4.354 -3.165 1.00 97.62 401 ARG A CA 1
ATOM 2986 C C . ARG A 1 401 ? 7.554 -4.010 -4.647 1.00 97.62 401 ARG A C 1
ATOM 2988 O O . ARG A 1 401 ? 6.599 -4.413 -5.313 1.00 97.62 401 ARG A O 1
ATOM 2995 N N . VAL A 1 402 ? 8.561 -3.322 -5.173 1.00 98.69 402 VAL A N 1
ATOM 2996 C CA . VAL A 1 402 ? 8.722 -3.061 -6.606 1.00 98.69 402 VAL A CA 1
ATOM 2997 C C . VAL A 1 402 ? 10.054 -3.646 -7.041 1.00 98.69 402 VAL A C 1
ATOM 2999 O O . VAL A 1 402 ? 11.103 -3.308 -6.497 1.00 98.69 402 VAL A O 1
ATOM 3002 N N . ALA A 1 403 ? 10.016 -4.543 -8.018 1.00 98.88 403 ALA A N 1
ATOM 3003 C CA . ALA A 1 403 ? 11.186 -5.284 -8.444 1.00 98.88 403 ALA A CA 1
ATOM 3004 C C . ALA A 1 403 ? 11.421 -5.174 -9.955 1.00 98.88 403 ALA A C 1
ATOM 3006 O O . ALA A 1 403 ? 10.483 -5.006 -10.730 1.00 98.88 403 ALA A O 1
ATOM 3007 N N . ALA A 1 404 ? 12.663 -5.296 -10.404 1.00 98.88 404 ALA A N 1
ATOM 3008 C CA . ALA A 1 404 ? 12.987 -5.335 -11.829 1.00 98.88 404 ALA A CA 1
ATOM 3009 C C . ALA A 1 404 ? 14.308 -6.065 -12.076 1.00 98.88 404 ALA A C 1
ATOM 3011 O O . ALA A 1 404 ? 15.163 -6.102 -11.197 1.00 98.88 404 ALA A O 1
ATOM 3012 N N . LEU A 1 405 ? 14.513 -6.612 -13.270 1.00 98.31 405 LEU A N 1
ATOM 3013 C CA . LEU A 1 405 ? 15.788 -7.236 -13.627 1.00 98.31 405 LEU A CA 1
ATOM 3014 C C . LEU A 1 405 ? 16.271 -6.841 -15.021 1.00 98.31 405 LEU A C 1
ATOM 3016 O O . LEU A 1 405 ? 15.475 -6.438 -15.870 1.00 98.31 405 LEU A O 1
ATOM 3020 N N . CYS A 1 406 ? 17.587 -6.926 -15.241 1.00 98.56 406 CYS A N 1
ATOM 3021 C CA . CYS A 1 406 ? 18.222 -6.628 -16.524 1.00 98.56 406 CYS A CA 1
ATOM 3022 C C . CYS A 1 406 ? 17.894 -5.208 -17.011 1.00 98.56 406 CYS A C 1
ATOM 3024 O O . CYS A 1 406 ? 18.029 -4.237 -16.259 1.00 98.56 406 CYS A O 1
ATOM 3026 N N . HIS A 1 407 ? 17.456 -5.071 -18.263 1.00 98.75 407 HIS A N 1
ATOM 3027 C CA . HIS A 1 407 ? 17.000 -3.805 -18.831 1.00 98.75 407 HIS A CA 1
ATOM 3028 C C . HIS A 1 407 ? 15.666 -3.328 -18.231 1.00 98.75 407 HIS A C 1
ATOM 3030 O O . HIS A 1 407 ? 15.373 -2.134 -18.274 1.00 98.75 407 HIS A O 1
ATOM 3036 N N . GLY A 1 408 ? 14.892 -4.209 -17.587 1.00 98.69 408 GLY A N 1
ATOM 3037 C CA . GLY A 1 408 ? 13.646 -3.858 -16.899 1.00 98.69 408 GLY A CA 1
ATOM 3038 C C . GLY A 1 408 ? 13.852 -2.836 -15.778 1.00 98.69 408 GLY A C 1
ATOM 3039 O O . GLY A 1 408 ? 12.959 -2.046 -15.488 1.00 98.69 408 GLY A O 1
ATOM 3040 N N . VAL A 1 409 ? 15.059 -2.753 -15.204 1.00 98.81 409 VAL A N 1
ATOM 3041 C CA . VAL A 1 409 ? 15.417 -1.743 -14.187 1.00 98.81 409 VAL A CA 1
ATOM 3042 C C . VAL A 1 409 ? 15.279 -0.311 -14.725 1.00 98.81 409 VAL A C 1
ATOM 3044 O O . VAL A 1 409 ? 14.986 0.616 -13.969 1.00 98.81 409 VAL A O 1
ATOM 3047 N N . THR A 1 410 ? 15.399 -0.112 -16.041 1.00 98.81 410 THR A N 1
ATOM 3048 C CA . THR A 1 410 ? 15.179 1.202 -16.665 1.00 98.81 410 THR A CA 1
ATOM 3049 C C . THR A 1 410 ? 13.730 1.673 -16.577 1.00 98.81 410 THR A C 1
ATOM 3051 O O . THR A 1 410 ? 13.495 2.881 -16.550 1.00 98.81 410 THR A O 1
ATOM 3054 N N . VAL A 1 411 ? 12.760 0.758 -16.459 1.00 98.88 411 VAL A N 1
ATOM 3055 C CA . VAL A 1 411 ? 11.356 1.111 -16.208 1.00 98.88 411 VAL A CA 1
ATOM 3056 C C . VAL A 1 411 ? 11.250 1.871 -14.890 1.00 98.88 411 VAL A C 1
ATOM 3058 O O . VAL A 1 411 ? 10.637 2.934 -14.842 1.00 98.88 411 VAL A O 1
ATOM 3061 N N . LEU A 1 412 ? 11.931 1.385 -13.847 1.00 98.81 412 LEU A N 1
ATOM 3062 C CA . LEU A 1 412 ? 11.972 2.054 -12.547 1.00 98.81 412 LEU A CA 1
ATOM 3063 C C . LEU A 1 412 ? 12.750 3.370 -12.612 1.00 98.81 412 LEU A C 1
ATOM 3065 O O . LEU A 1 412 ? 12.304 4.357 -12.043 1.00 98.81 412 LEU A O 1
ATOM 3069 N N . ALA A 1 413 ? 13.868 3.422 -13.341 1.00 98.81 413 ALA A N 1
ATOM 3070 C CA . ALA A 1 413 ? 14.641 4.657 -13.505 1.00 98.81 413 ALA A CA 1
ATOM 3071 C C . ALA A 1 413 ? 13.808 5.801 -14.122 1.00 98.81 413 ALA A C 1
ATOM 3073 O O . ALA A 1 413 ? 13.948 6.964 -13.738 1.00 98.81 413 ALA A O 1
ATOM 3074 N N . TRP A 1 414 ? 12.922 5.476 -15.067 1.00 98.75 414 TRP A N 1
ATOM 3075 C CA . TRP A 1 414 ? 12.091 6.452 -15.777 1.00 98.75 414 TRP A CA 1
ATOM 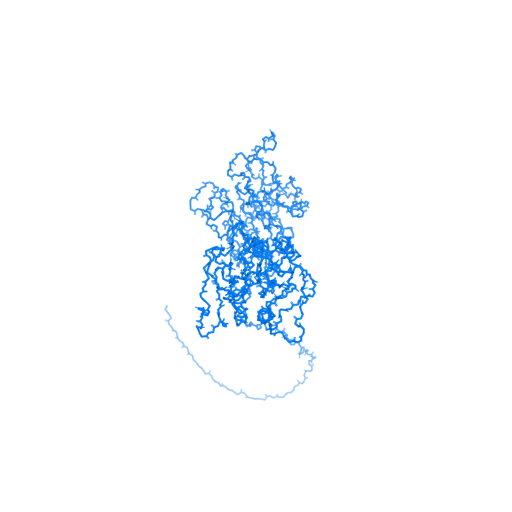3076 C C . TRP A 1 414 ? 10.663 6.594 -15.237 1.00 98.75 414 TRP A C 1
ATOM 3078 O O . TRP A 1 414 ? 9.933 7.465 -15.715 1.00 98.75 414 TRP A O 1
ATOM 3088 N N . ALA A 1 415 ? 10.269 5.809 -14.235 1.00 98.75 415 ALA A N 1
ATOM 3089 C CA . ALA A 1 415 ? 9.043 6.034 -13.473 1.00 98.75 415 ALA A CA 1
ATOM 3090 C C . ALA A 1 415 ? 9.160 7.304 -12.616 1.00 98.75 415 ALA A C 1
ATOM 3092 O O . ALA A 1 415 ? 10.262 7.781 -12.322 1.00 98.75 415 ALA A O 1
ATOM 3093 N N . ARG A 1 416 ? 8.024 7.880 -12.226 1.00 98.50 416 ARG A N 1
ATOM 3094 C CA . ARG A 1 416 ? 7.958 9.048 -11.346 1.00 98.50 416 ARG A CA 1
ATOM 3095 C C . ARG A 1 416 ? 7.041 8.759 -10.166 1.00 98.50 416 ARG A C 1
ATOM 3097 O O . ARG A 1 416 ? 5.891 8.397 -10.370 1.00 98.50 416 ARG A O 1
ATOM 3104 N N . VAL A 1 417 ? 7.589 8.939 -8.970 1.00 96.25 417 VAL A N 1
ATOM 3105 C CA . VAL A 1 417 ? 6.904 8.909 -7.673 1.00 96.25 417 VAL A CA 1
ATOM 3106 C C . VAL A 1 417 ? 7.125 10.285 -7.072 1.00 96.25 417 VAL A C 1
ATOM 3108 O O . VAL A 1 417 ? 8.278 10.700 -6.944 1.00 96.25 417 VAL A O 1
ATOM 3111 N N . ASP A 1 418 ? 6.054 11.044 -6.845 1.00 91.94 418 ASP A N 1
ATOM 3112 C CA . ASP A 1 418 ? 6.149 12.455 -6.436 1.00 91.94 418 ASP A CA 1
ATOM 3113 C C . ASP A 1 418 ? 7.068 13.301 -7.349 1.00 91.94 418 ASP A C 1
ATOM 3115 O O . ASP A 1 418 ? 7.788 14.208 -6.927 1.00 91.94 418 ASP A O 1
ATOM 3119 N N . GLY A 1 419 ? 7.072 12.983 -8.648 1.00 95.38 419 GLY A N 1
ATOM 3120 C CA . GLY A 1 419 ? 7.855 13.698 -9.659 1.00 95.38 419 GLY A CA 1
ATOM 3121 C C . GLY A 1 419 ? 9.347 13.345 -9.726 1.00 95.38 419 GLY A C 1
ATOM 3122 O O . GLY A 1 419 ? 10.039 13.888 -10.589 1.00 95.38 419 GLY A O 1
ATOM 3123 N N . VAL A 1 420 ? 9.848 12.415 -8.907 1.00 98.12 420 VAL A N 1
ATOM 3124 C CA . VAL A 1 420 ? 11.247 11.945 -8.941 1.00 98.12 420 VAL A CA 1
ATOM 3125 C C . VAL A 1 420 ? 11.349 10.454 -9.259 1.00 98.12 420 VAL A C 1
ATOM 3127 O O . VAL A 1 420 ? 10.374 9.714 -9.167 1.00 98.12 420 VAL A O 1
ATOM 3130 N N . SER A 1 421 ? 12.530 10.003 -9.686 1.00 98.62 421 SER A N 1
ATOM 3131 C CA . SER A 1 421 ? 12.783 8.574 -9.899 1.00 98.62 421 SER A CA 1
ATOM 3132 C C . SER A 1 421 ? 12.719 7.816 -8.567 1.00 98.62 421 SER A C 1
ATOM 3134 O O . SER A 1 421 ? 13.396 8.232 -7.622 1.00 98.62 421 SER A O 1
ATOM 3136 N N . PRO A 1 422 ? 12.022 6.666 -8.483 1.00 98.56 422 PRO A N 1
ATOM 3137 C CA . PRO A 1 422 ? 12.063 5.809 -7.296 1.00 98.56 422 PRO A CA 1
ATOM 3138 C C . PRO A 1 422 ? 13.460 5.228 -7.020 1.00 98.56 422 PRO A C 1
ATOM 3140 O O . PRO A 1 422 ? 13.710 4.731 -5.924 1.00 98.56 422 PRO A O 1
ATOM 3143 N N . LEU A 1 423 ? 14.384 5.297 -7.989 1.00 98.75 423 LEU A N 1
ATOM 3144 C CA . LEU A 1 423 ? 15.773 4.867 -7.816 1.00 98.75 423 LEU A CA 1
ATOM 3145 C C . LEU A 1 423 ? 16.711 5.986 -7.337 1.00 98.75 423 LEU A C 1
ATOM 3147 O O . LEU A 1 423 ? 17.894 5.725 -7.125 1.00 98.75 423 LEU A O 1
ATOM 3151 N N . GLN A 1 424 ? 16.232 7.223 -7.167 1.00 98.62 424 GLN A N 1
ATOM 3152 C CA . GLN A 1 424 ? 17.086 8.330 -6.738 1.00 98.62 424 GLN A CA 1
ATOM 3153 C C . GLN A 1 424 ? 17.711 8.037 -5.363 1.00 98.62 424 GLN A C 1
ATOM 3155 O O . GLN A 1 424 ? 17.012 7.859 -4.368 1.00 98.62 424 GLN A O 1
ATOM 3160 N N . GLY A 1 425 ? 19.045 7.990 -5.310 1.00 98.00 425 GLY A N 1
ATOM 3161 C CA . GLY A 1 425 ? 19.815 7.672 -4.106 1.00 98.00 425 GLY A CA 1
ATOM 3162 C C . GLY A 1 425 ? 19.819 6.191 -3.708 1.00 98.00 425 GLY A C 1
ATOM 3163 O O . GLY A 1 425 ? 20.397 5.861 -2.675 1.00 98.00 425 GLY A O 1
ATOM 3164 N N . ARG A 1 426 ? 19.202 5.303 -4.498 1.00 98.38 426 ARG A N 1
ATOM 3165 C CA . ARG A 1 426 ? 19.131 3.860 -4.224 1.00 98.38 426 ARG A CA 1
ATOM 3166 C C . ARG A 1 426 ? 20.317 3.115 -4.813 1.00 98.38 426 ARG A C 1
ATOM 3168 O O . ARG A 1 426 ? 20.799 3.462 -5.890 1.00 98.38 426 ARG A O 1
ATOM 3175 N N . THR A 1 427 ? 20.746 2.062 -4.128 1.00 98.69 427 THR A N 1
ATOM 3176 C CA . THR A 1 427 ? 21.746 1.119 -4.631 1.00 98.69 427 THR A CA 1
ATOM 3177 C C . THR A 1 427 ? 21.057 0.016 -5.425 1.00 98.69 427 THR A C 1
ATOM 3179 O O . THR A 1 427 ? 20.116 -0.602 -4.935 1.00 98.69 427 THR A O 1
ATOM 3182 N N . VAL A 1 428 ? 21.512 -0.239 -6.652 1.00 98.75 428 VAL A N 1
ATOM 3183 C CA . VAL A 1 428 ? 20.892 -1.220 -7.560 1.00 98.75 428 VAL A CA 1
ATOM 3184 C C . VAL A 1 428 ? 21.929 -1.976 -8.389 1.00 98.75 428 VAL A C 1
ATOM 3186 O O . VAL A 1 428 ? 23.073 -1.542 -8.530 1.00 98.75 428 VAL A O 1
ATOM 3189 N N . VAL A 1 429 ? 21.502 -3.078 -9.000 1.00 98.62 429 VAL A N 1
ATOM 3190 C CA . VAL A 1 429 ? 22.189 -3.749 -10.117 1.00 98.62 429 VAL A CA 1
ATOM 3191 C C . VAL A 1 429 ? 21.300 -3.712 -11.361 1.00 98.62 429 VAL A C 1
ATOM 3193 O O . VAL A 1 429 ? 20.083 -3.579 -11.266 1.00 98.62 429 VAL A O 1
ATOM 3196 N N . THR A 1 430 ? 21.897 -3.777 -12.548 1.00 98.62 430 THR A N 1
ATOM 3197 C CA . THR A 1 430 ? 21.188 -3.766 -13.840 1.00 98.62 430 THR A CA 1
ATOM 3198 C C . THR A 1 430 ? 22.094 -4.337 -14.927 1.00 98.62 430 THR A C 1
ATOM 3200 O O . THR A 1 430 ? 23.283 -4.544 -14.687 1.00 98.62 430 THR A O 1
ATOM 3203 N N . TRP A 1 431 ? 21.561 -4.541 -16.132 1.00 98.06 431 TRP A N 1
ATOM 3204 C CA . TRP A 1 431 ? 22.325 -5.036 -17.271 1.00 98.06 431 TRP A CA 1
ATOM 3205 C C . TRP A 1 431 ? 23.547 -4.137 -17.546 1.00 98.06 431 TRP A C 1
ATOM 3207 O O . TRP A 1 431 ? 23.382 -2.934 -17.772 1.00 98.06 431 TRP A O 1
ATOM 3217 N N . PRO A 1 432 ? 24.780 -4.678 -17.558 1.00 97.00 432 PRO A N 1
ATOM 3218 C CA . PRO A 1 432 ? 25.972 -3.872 -17.819 1.00 97.00 432 PRO A CA 1
ATOM 3219 C C . PRO A 1 432 ? 26.158 -3.503 -19.292 1.00 97.00 432 PRO A C 1
ATOM 3221 O O . PRO A 1 432 ? 26.993 -2.656 -19.599 1.00 97.00 432 PRO A O 1
ATOM 3224 N N . GLY A 1 433 ? 25.437 -4.151 -20.208 1.00 97.56 433 GLY A N 1
ATOM 3225 C CA . GLY A 1 433 ? 25.599 -3.944 -21.641 1.00 97.56 433 GLY A CA 1
ATOM 3226 C C . GLY A 1 433 ? 24.753 -2.806 -22.215 1.00 97.56 433 GLY A C 1
ATOM 3227 O O . GLY A 1 433 ? 24.168 -1.976 -21.511 1.00 97.56 433 GLY A O 1
ATOM 3228 N N . LEU A 1 434 ? 24.693 -2.786 -23.546 1.00 98.19 434 LEU A N 1
ATOM 3229 C CA . LEU A 1 434 ? 23.994 -1.757 -24.309 1.00 98.19 434 LEU A CA 1
ATOM 3230 C C . LEU A 1 434 ? 22.474 -1.850 -24.127 1.00 98.19 434 LEU A C 1
ATOM 3232 O O . LEU A 1 434 ? 21.897 -2.940 -24.088 1.00 98.19 434 LEU A O 1
ATOM 3236 N N . ALA A 1 435 ? 21.851 -0.682 -24.019 1.00 97.75 435 ALA A N 1
ATOM 3237 C CA . ALA A 1 435 ? 20.425 -0.473 -24.206 1.00 97.75 435 ALA A CA 1
ATOM 3238 C C . ALA A 1 435 ? 20.062 -0.545 -25.708 1.00 97.75 435 ALA A C 1
ATOM 3240 O O . ALA A 1 435 ? 20.955 -0.524 -26.571 1.00 97.75 435 ALA A O 1
ATOM 3241 N N . PRO A 1 436 ? 18.764 -0.616 -26.053 1.00 97.75 436 PRO A N 1
ATOM 3242 C CA . PRO A 1 436 ? 18.319 -0.447 -27.432 1.00 97.75 436 PRO A CA 1
ATOM 3243 C C . PRO A 1 436 ? 18.822 0.863 -28.041 1.00 97.75 436 PRO A C 1
ATOM 3245 O O . PRO A 1 436 ? 19.044 1.841 -27.328 1.00 97.75 436 PRO A O 1
ATOM 3248 N N . ALA A 1 437 ? 19.001 0.883 -29.363 1.00 98.12 437 ALA A N 1
ATOM 3249 C CA . ALA A 1 437 ? 19.441 2.088 -30.056 1.00 98.12 437 ALA A CA 1
ATOM 3250 C C . ALA A 1 437 ? 18.408 3.214 -29.922 1.00 98.12 437 ALA A C 1
ATOM 3252 O O . ALA A 1 437 ? 17.215 3.013 -30.143 1.00 98.12 437 ALA A O 1
ATOM 3253 N N . GLU A 1 438 ? 18.888 4.396 -29.562 1.00 97.81 438 GLU A N 1
ATOM 3254 C CA . GLU A 1 438 ? 18.157 5.654 -29.516 1.00 97.81 438 GLU A CA 1
ATOM 3255 C C . GLU A 1 438 ? 18.381 6.438 -30.812 1.00 97.81 438 GLU A C 1
ATOM 3257 O O . GLU A 1 438 ? 19.430 6.329 -31.447 1.00 97.81 438 GLU A O 1
ATOM 3262 N N . VAL A 1 439 ? 17.420 7.278 -31.183 1.00 97.38 439 VAL A N 1
ATOM 3263 C CA . VAL A 1 439 ? 17.544 8.226 -32.290 1.00 97.38 439 VAL A CA 1
ATOM 3264 C C . VAL A 1 439 ? 18.272 9.476 -31.797 1.00 97.38 439 VAL A C 1
ATOM 3266 O O . VAL A 1 439 ? 17.797 10.188 -30.909 1.00 97.38 439 VAL A O 1
ATOM 3269 N N . GLY A 1 440 ? 19.442 9.741 -32.372 1.00 94.69 440 GLY A N 1
ATOM 3270 C CA . GLY A 1 440 ? 20.282 10.893 -32.065 1.00 94.69 440 GLY A CA 1
ATOM 3271 C C . GLY A 1 440 ? 19.679 12.229 -32.505 1.00 94.69 440 GLY A C 1
ATOM 3272 O O . GLY A 1 440 ? 18.753 12.265 -33.317 1.00 94.69 440 GLY A O 1
ATOM 3273 N N . PRO A 1 441 ? 20.222 13.365 -32.025 1.00 91.88 441 PRO A N 1
ATOM 3274 C CA . PRO A 1 441 ? 19.804 14.698 -32.473 1.00 91.88 441 PRO A CA 1
ATOM 3275 C C . PRO A 1 441 ? 19.965 14.934 -33.985 1.00 91.88 441 PRO A C 1
ATOM 3277 O O . PRO A 1 441 ? 19.295 15.793 -34.551 1.00 91.88 441 PRO A O 1
ATOM 3280 N N . ASP A 1 442 ? 20.861 14.190 -34.633 1.00 94.69 442 ASP A N 1
ATOM 3281 C CA . ASP A 1 442 ? 21.100 14.166 -36.080 1.00 94.69 442 ASP A CA 1
ATOM 3282 C C . ASP A 1 442 ? 20.236 13.125 -36.822 1.00 94.69 442 ASP A C 1
ATOM 3284 O O . ASP A 1 442 ? 20.388 12.929 -38.031 1.00 94.69 442 ASP A O 1
ATOM 3288 N N . GLY A 1 443 ? 19.331 12.455 -36.104 1.00 94.69 443 GLY A N 1
ATOM 3289 C CA . GLY A 1 443 ? 18.495 11.372 -36.604 1.00 94.69 443 GLY A CA 1
ATOM 3290 C C . GLY A 1 443 ? 19.226 10.040 -36.779 1.00 94.69 443 GLY A C 1
ATOM 3291 O O . GLY A 1 443 ? 18.612 9.104 -37.286 1.00 94.69 443 GLY A O 1
ATOM 3292 N N . GLN A 1 444 ? 20.509 9.932 -36.409 1.00 96.44 444 GLN A N 1
ATOM 3293 C CA . GLN A 1 444 ? 21.259 8.681 -36.523 1.00 96.44 444 GLN A CA 1
ATOM 3294 C C . GLN A 1 444 ? 21.087 7.810 -35.273 1.00 96.44 444 GLN A C 1
ATOM 3296 O O . GLN A 1 444 ? 21.063 8.346 -34.162 1.00 96.44 444 GLN A O 1
ATOM 3301 N N . PRO A 1 445 ? 21.011 6.475 -35.412 1.00 95.94 445 PRO A N 1
ATOM 3302 C CA . PRO A 1 445 ? 20.946 5.589 -34.262 1.00 95.94 445 PRO A CA 1
ATOM 3303 C C . PRO A 1 445 ? 22.244 5.651 -33.452 1.00 95.94 445 PRO A C 1
ATOM 3305 O O . PRO A 1 445 ? 23.342 5.592 -34.010 1.00 95.94 445 PRO A O 1
ATOM 3308 N N . PHE A 1 446 ? 22.133 5.700 -32.131 1.00 96.88 446 PHE A N 1
ATOM 3309 C CA . PHE A 1 446 ? 23.257 5.532 -31.213 1.00 96.88 446 PHE A CA 1
ATOM 3310 C C . PHE A 1 446 ? 22.826 4.684 -30.013 1.00 96.88 446 PHE A C 1
ATOM 3312 O O . PHE A 1 446 ? 21.646 4.600 -29.697 1.00 96.88 446 PHE A O 1
ATOM 3319 N N . GLN A 1 447 ? 23.765 4.023 -29.338 1.00 95.88 447 GLN A N 1
ATOM 3320 C CA . GLN A 1 447 ? 23.468 3.189 -28.169 1.00 95.88 447 GLN A CA 1
ATOM 3321 C C . GLN A 1 447 ? 24.181 3.723 -26.932 1.00 95.88 447 GLN A C 1
ATOM 3323 O O . GLN A 1 447 ? 25.336 4.145 -27.008 1.00 95.88 447 GLN A O 1
ATOM 3328 N N . ARG A 1 448 ? 23.492 3.661 -25.794 1.00 96.88 448 ARG A N 1
ATOM 3329 C CA . ARG A 1 448 ? 24.053 3.890 -24.458 1.00 96.88 448 ARG A CA 1
ATOM 3330 C C . ARG A 1 448 ? 24.119 2.588 -23.687 1.00 96.88 448 ARG A C 1
ATOM 3332 O O . ARG A 1 448 ? 23.466 1.609 -24.051 1.00 96.88 448 ARG A O 1
ATOM 3339 N N . LEU A 1 449 ? 24.878 2.565 -22.600 1.00 98.06 449 LEU A N 1
ATOM 3340 C CA . LEU A 1 449 ? 24.766 1.476 -21.638 1.00 98.06 449 LEU A CA 1
ATOM 3341 C C . LEU A 1 449 ? 23.427 1.569 -20.901 1.00 98.06 449 LEU A C 1
ATOM 3343 O O . LEU A 1 449 ? 22.968 2.655 -20.555 1.00 98.06 449 LEU A O 1
ATOM 3347 N N . THR A 1 450 ? 22.826 0.425 -20.577 1.00 98.31 450 THR A N 1
ATOM 3348 C CA . THR A 1 450 ? 21.624 0.388 -19.723 1.00 98.31 450 THR A CA 1
ATOM 3349 C C . THR A 1 450 ? 21.886 1.077 -18.381 1.00 98.31 450 THR A C 1
ATOM 3351 O O . THR A 1 450 ? 21.067 1.868 -17.912 1.00 98.31 450 THR A O 1
ATOM 3354 N N . ARG A 1 451 ? 23.082 0.861 -17.822 1.00 98.19 451 ARG A N 1
ATOM 3355 C CA . ARG A 1 451 ? 23.587 1.551 -16.631 1.00 98.19 451 ARG A CA 1
ATOM 3356 C C . ARG A 1 451 ? 23.485 3.078 -16.720 1.00 98.19 451 ARG A C 1
ATOM 3358 O O . ARG A 1 451 ? 23.082 3.692 -15.739 1.00 98.19 451 ARG A O 1
ATOM 3365 N N . GLU A 1 452 ? 23.773 3.685 -17.872 1.00 98.31 452 GLU A N 1
ATOM 3366 C CA . GLU A 1 452 ? 23.711 5.146 -18.030 1.00 98.31 452 GLU A CA 1
ATOM 3367 C C . GLU A 1 452 ? 22.286 5.689 -17.844 1.00 98.31 452 GLU A C 1
ATOM 3369 O O . GLU A 1 452 ? 22.117 6.738 -17.227 1.00 98.31 452 GLU A O 1
ATOM 3374 N N . HIS A 1 453 ? 21.247 4.978 -18.307 1.00 98.38 453 HIS A N 1
ATOM 3375 C CA . HIS A 1 453 ? 19.852 5.384 -18.063 1.00 98.38 453 HIS A CA 1
ATOM 3376 C C . HIS A 1 453 ? 19.515 5.384 -16.567 1.00 98.38 453 HIS A C 1
ATOM 3378 O O . HIS A 1 453 ? 18.781 6.250 -16.087 1.00 98.38 453 HIS A O 1
ATOM 3384 N N . VAL A 1 454 ? 20.041 4.397 -15.840 1.00 98.69 454 VAL A N 1
ATOM 3385 C CA . VAL A 1 454 ? 19.775 4.195 -14.414 1.00 98.69 454 VAL A CA 1
ATOM 3386 C C . VAL A 1 454 ? 20.529 5.233 -13.572 1.00 98.69 454 VAL A C 1
ATOM 3388 O O . VAL A 1 454 ? 19.920 5.908 -12.741 1.00 98.69 454 VAL A O 1
ATOM 3391 N N . GLU A 1 455 ? 21.817 5.454 -13.847 1.00 98.56 455 GLU A N 1
ATOM 3392 C CA . GLU A 1 455 ? 22.642 6.466 -13.166 1.00 98.56 455 GLU A CA 1
ATOM 3393 C C . GLU A 1 455 ? 22.184 7.901 -13.468 1.00 98.56 455 GLU A C 1
ATOM 3395 O O . GLU A 1 455 ? 22.167 8.741 -12.567 1.00 98.56 455 GLU A O 1
ATOM 3400 N N . ALA A 1 456 ? 21.725 8.190 -14.693 1.00 98.31 456 ALA A N 1
ATOM 3401 C CA . ALA A 1 456 ? 21.173 9.503 -15.049 1.00 98.31 456 ALA A CA 1
ATOM 3402 C C . ALA A 1 456 ? 19.929 9.885 -14.224 1.00 98.31 456 ALA A C 1
ATOM 3404 O O . ALA A 1 456 ? 19.603 11.066 -14.114 1.00 98.31 456 ALA A O 1
ATOM 3405 N N . ASN A 1 457 ? 19.253 8.902 -13.621 1.00 98.62 457 ASN A N 1
ATOM 3406 C CA . ASN A 1 457 ? 18.115 9.102 -12.724 1.00 98.62 457 ASN A CA 1
ATOM 3407 C C . ASN A 1 457 ? 18.505 8.991 -11.233 1.00 98.62 457 ASN A C 1
ATOM 3409 O O . ASN A 1 457 ? 17.642 8.813 -10.373 1.00 98.62 457 ASN A O 1
ATOM 3413 N N . GLY A 1 458 ? 19.797 9.139 -10.916 1.00 98.44 458 GLY A N 1
ATOM 3414 C CA . GLY A 1 458 ? 20.304 9.327 -9.555 1.00 98.44 458 GLY A CA 1
ATOM 3415 C C . GLY A 1 458 ? 20.539 8.048 -8.754 1.00 98.44 458 GLY A C 1
ATOM 3416 O O . GLY A 1 458 ? 20.774 8.143 -7.551 1.00 98.44 458 GLY A O 1
ATOM 3417 N N . ALA A 1 459 ? 20.469 6.876 -9.381 1.00 98.69 459 ALA A N 1
ATOM 3418 C CA . ALA A 1 459 ? 20.782 5.606 -8.734 1.00 98.69 459 ALA A CA 1
ATOM 3419 C C . ALA A 1 459 ? 22.298 5.383 -8.601 1.00 98.69 459 ALA A C 1
ATOM 3421 O O . ALA A 1 459 ? 23.086 5.843 -9.428 1.00 98.69 459 ALA A O 1
ATOM 3422 N N . VAL A 1 460 ? 22.700 4.607 -7.596 1.00 98.62 460 VAL A N 1
ATOM 3423 C CA . VAL A 1 460 ? 24.061 4.087 -7.428 1.00 98.62 460 VAL A CA 1
ATOM 3424 C C . VAL A 1 460 ? 24.097 2.661 -7.972 1.00 98.62 460 VAL A C 1
ATOM 3426 O O . VAL A 1 460 ? 23.660 1.719 -7.313 1.00 98.62 460 VAL A O 1
ATOM 3429 N N . VAL A 1 461 ? 24.600 2.488 -9.195 1.00 98.56 461 VAL A N 1
ATOM 3430 C CA . VAL A 1 461 ? 24.675 1.163 -9.826 1.00 98.56 461 VAL A CA 1
ATOM 3431 C C . VAL A 1 461 ? 25.948 0.447 -9.378 1.00 98.56 461 VAL A C 1
ATOM 3433 O O . VAL A 1 461 ? 27.061 0.942 -9.585 1.00 98.56 461 VAL A O 1
ATOM 3436 N N . LEU A 1 462 ? 25.817 -0.735 -8.783 1.00 98.00 462 LEU A N 1
ATOM 3437 C CA . LEU A 1 462 ? 26.975 -1.551 -8.423 1.00 98.00 462 LEU A CA 1
ATOM 3438 C C . LEU A 1 462 ? 27.674 -2.099 -9.683 1.00 98.00 462 LEU A C 1
ATOM 3440 O O . LEU A 1 462 ? 27.046 -2.233 -10.737 1.00 98.00 462 LEU A O 1
ATOM 3444 N N . PRO A 1 463 ? 28.997 -2.345 -9.650 1.00 96.75 463 PRO A N 1
ATOM 3445 C CA . PRO A 1 463 ? 29.683 -3.030 -10.745 1.00 96.75 463 PRO A CA 1
ATOM 3446 C C . PRO A 1 463 ? 29.044 -4.393 -11.039 1.00 96.75 463 PRO A C 1
ATOM 3448 O O . PRO A 1 463 ? 28.493 -5.022 -10.142 1.00 96.75 463 PRO A O 1
ATOM 3451 N N . ALA A 1 464 ? 29.122 -4.858 -12.283 1.00 94.75 464 ALA A N 1
ATOM 3452 C CA . ALA A 1 464 ? 28.565 -6.162 -12.620 1.00 94.75 464 ALA A CA 1
ATOM 3453 C C . ALA A 1 464 ? 29.358 -7.311 -11.982 1.00 94.75 464 ALA A C 1
ATOM 3455 O O . ALA A 1 464 ? 30.591 -7.244 -11.961 1.00 94.75 464 ALA A O 1
ATOM 3456 N N . GLY A 1 465 ? 28.666 -8.349 -11.506 1.00 93.94 465 GLY A N 1
ATOM 3457 C CA . GLY A 1 465 ? 29.284 -9.485 -10.814 1.00 93.94 465 GLY A CA 1
ATOM 3458 C C . GLY A 1 465 ? 29.896 -9.085 -9.471 1.00 93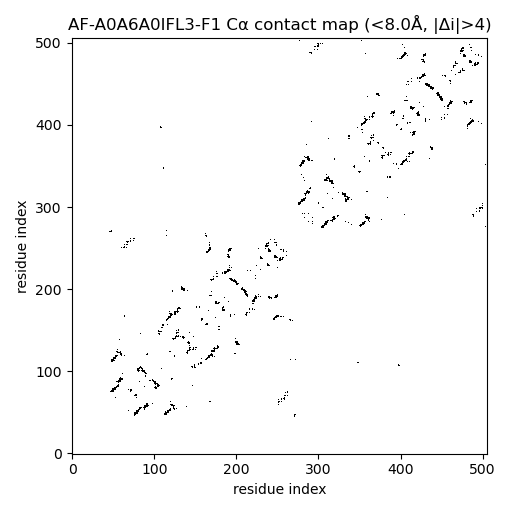.94 465 GLY A C 1
ATOM 3459 O O . GLY A 1 465 ? 30.970 -9.564 -9.115 1.00 93.94 465 GLY A O 1
ATOM 3460 N N . SER A 1 466 ? 29.315 -8.098 -8.782 1.00 94.94 466 SER A N 1
ATOM 3461 C CA . SER A 1 466 ? 29.875 -7.570 -7.524 1.00 94.94 466 SER A CA 1
ATOM 3462 C C . SER A 1 466 ? 29.041 -7.892 -6.292 1.00 94.94 466 SER A C 1
ATOM 3464 O O . SER A 1 466 ? 29.452 -7.562 -5.175 1.00 94.94 466 SER A O 1
ATOM 3466 N N . VAL A 1 467 ? 27.891 -8.539 -6.474 1.00 94.06 467 VAL A N 1
ATOM 3467 C CA . VAL A 1 467 ? 26.970 -8.879 -5.394 1.00 94.06 467 VAL A CA 1
ATOM 3468 C C . VAL A 1 467 ? 26.918 -10.392 -5.248 1.00 94.06 467 VAL A C 1
ATOM 3470 O O . VAL A 1 467 ? 26.372 -11.073 -6.097 1.00 94.06 467 VAL A O 1
ATOM 3473 N N . GLY A 1 468 ? 27.438 -10.905 -4.132 1.00 92.44 468 GLY A N 1
ATOM 3474 C CA . GLY A 1 468 ? 27.507 -12.348 -3.903 1.00 92.44 468 GLY A CA 1
ATOM 3475 C C . GLY A 1 468 ? 28.841 -12.938 -4.361 1.00 92.44 468 GLY A C 1
ATOM 3476 O O . GLY A 1 468 ? 29.889 -12.493 -3.882 1.00 92.44 468 GLY A O 1
ATOM 3477 N N . ASP A 1 469 ? 28.812 -13.962 -5.215 1.00 91.88 469 ASP A N 1
ATOM 3478 C CA . ASP A 1 469 ? 30.007 -14.612 -5.761 1.00 91.88 469 ASP A CA 1
ATOM 3479 C C . ASP A 1 469 ? 30.599 -13.805 -6.933 1.00 91.88 469 ASP A C 1
ATOM 3481 O O . ASP A 1 469 ? 30.041 -13.807 -8.027 1.00 91.88 469 ASP A O 1
ATOM 3485 N N . PRO A 1 470 ? 31.791 -13.192 -6.785 1.00 88.75 470 PRO A N 1
ATOM 3486 C CA . PRO A 1 470 ? 32.386 -12.370 -7.840 1.00 88.75 470 PRO A CA 1
ATOM 3487 C C . PRO A 1 470 ? 32.790 -13.148 -9.107 1.00 88.75 470 PRO A C 1
ATOM 3489 O O . PRO A 1 470 ? 33.238 -12.550 -10.086 1.00 88.75 470 PRO A O 1
ATOM 3492 N N . GLY A 1 471 ? 32.713 -14.484 -9.094 1.00 91.00 471 GLY A N 1
ATOM 3493 C CA . GLY A 1 471 ? 32.960 -15.334 -10.258 1.00 91.00 471 GLY A CA 1
ATOM 3494 C C . GLY A 1 471 ? 31.773 -15.467 -11.216 1.00 91.00 471 GLY A C 1
ATOM 3495 O O . GLY A 1 471 ? 31.931 -16.061 -12.286 1.00 91.00 471 GLY A O 1
ATOM 3496 N N . THR A 1 472 ? 30.592 -14.957 -10.861 1.00 93.94 472 THR A N 1
ATOM 3497 C CA . THR A 1 472 ? 29.363 -15.093 -11.650 1.00 93.94 472 THR A CA 1
ATOM 3498 C C . THR A 1 472 ? 28.427 -13.907 -11.413 1.00 93.94 472 THR A C 1
ATOM 3500 O O . THR A 1 472 ? 28.598 -13.172 -10.457 1.00 93.94 472 THR A O 1
ATOM 3503 N N . SER A 1 473 ? 27.447 -13.696 -12.293 1.00 94.56 473 SER A N 1
ATOM 3504 C CA . SER A 1 473 ? 26.325 -12.787 -12.030 1.00 94.56 473 SER A CA 1
ATOM 3505 C C . SER A 1 473 ? 25.082 -13.519 -11.525 1.00 94.56 473 SER A C 1
ATOM 3507 O O . SER A 1 473 ? 24.045 -12.898 -11.315 1.00 94.56 473 SER A O 1
ATOM 3509 N N . ALA A 1 474 ? 25.148 -14.843 -11.336 1.00 96.50 474 ALA A N 1
ATOM 3510 C CA . ALA A 1 474 ? 23.983 -15.672 -11.034 1.00 96.50 474 ALA A CA 1
ATOM 3511 C C . ALA A 1 474 ? 23.285 -15.329 -9.706 1.00 96.50 474 ALA A C 1
ATOM 3513 O O . ALA A 1 474 ? 22.131 -15.713 -9.512 1.00 96.50 474 ALA A O 1
ATOM 3514 N N . ASP A 1 475 ? 23.958 -14.622 -8.803 1.00 94.69 475 ASP A N 1
ATOM 3515 C CA . ASP A 1 475 ? 23.437 -14.140 -7.527 1.00 94.69 475 ASP A CA 1
ATOM 3516 C C . ASP A 1 475 ? 23.474 -12.608 -7.381 1.00 94.69 475 ASP A C 1
ATOM 3518 O O . ASP A 1 475 ? 23.155 -12.101 -6.302 1.00 94.69 475 ASP A O 1
ATOM 3522 N N . ASP A 1 476 ? 23.725 -11.868 -8.473 1.00 97.69 476 ASP A N 1
ATOM 3523 C CA . ASP A 1 476 ? 23.709 -10.403 -8.476 1.00 97.69 476 ASP A CA 1
ATOM 3524 C C . ASP A 1 476 ? 22.274 -9.867 -8.360 1.00 97.69 476 ASP A C 1
ATOM 3526 O O . ASP A 1 476 ? 21.593 -9.545 -9.347 1.00 97.69 476 ASP A O 1
ATOM 3530 N N . VAL A 1 477 ? 21.815 -9.786 -7.110 1.00 98.50 477 VAL A N 1
ATOM 3531 C CA . VAL A 1 477 ? 20.502 -9.287 -6.707 1.00 98.50 477 VAL A CA 1
ATOM 3532 C C . VAL A 1 477 ? 20.648 -8.355 -5.508 1.00 98.50 477 VAL A C 1
ATOM 3534 O O . VAL A 1 477 ? 21.127 -8.752 -4.446 1.00 98.50 477 VAL A O 1
ATOM 3537 N N . VAL A 1 478 ? 20.179 -7.118 -5.650 1.00 98.50 478 VAL A N 1
ATOM 3538 C CA . VAL A 1 478 ? 20.204 -6.102 -4.589 1.00 98.50 478 VAL A CA 1
ATOM 3539 C C . VAL A 1 478 ? 18.802 -5.868 -4.049 1.00 98.50 478 VAL A C 1
ATOM 3541 O O . VAL A 1 478 ? 17.853 -5.714 -4.817 1.00 98.50 478 VAL A O 1
ATOM 3544 N N . VAL A 1 479 ? 18.694 -5.784 -2.722 1.00 98.31 479 VAL A N 1
ATOM 3545 C CA . VAL A 1 479 ? 17.506 -5.309 -2.005 1.00 98.31 479 VAL A CA 1
ATOM 3546 C C . VAL A 1 479 ? 17.862 -3.986 -1.324 1.00 98.31 479 VAL A C 1
ATOM 3548 O O . VAL A 1 479 ? 18.720 -3.962 -0.443 1.00 98.31 479 VAL A O 1
ATOM 3551 N N . ASP A 1 480 ? 17.203 -2.897 -1.715 1.00 97.44 480 ASP A N 1
ATOM 3552 C CA . ASP A 1 480 ? 17.309 -1.574 -1.084 1.00 97.44 480 ASP A CA 1
ATOM 3553 C C . ASP A 1 480 ? 15.900 -1.107 -0.688 1.00 97.44 480 ASP A C 1
ATOM 3555 O O . ASP A 1 480 ? 15.121 -0.584 -1.492 1.00 97.44 480 ASP A O 1
ATOM 3559 N N . GLY A 1 481 ? 15.533 -1.376 0.569 1.00 96.25 481 GLY A N 1
ATOM 3560 C CA . GLY A 1 481 ? 14.185 -1.139 1.082 1.00 96.25 481 GLY A CA 1
ATOM 3561 C C . GLY A 1 481 ? 13.130 -1.947 0.320 1.00 96.25 481 GLY A C 1
ATOM 3562 O O . GLY A 1 481 ? 13.178 -3.177 0.276 1.00 96.25 481 GLY A O 1
ATOM 3563 N N . ARG A 1 482 ? 12.159 -1.248 -0.282 1.00 97.06 482 ARG A N 1
ATOM 3564 C CA . ARG A 1 482 ? 11.084 -1.858 -1.082 1.00 97.06 482 ARG A CA 1
ATOM 3565 C C . ARG A 1 482 ? 11.484 -2.146 -2.535 1.00 97.06 482 ARG A C 1
ATOM 3567 O O . ARG A 1 482 ? 10.699 -2.769 -3.248 1.00 97.06 482 ARG A O 1
ATOM 3574 N N . ILE A 1 483 ? 12.681 -1.731 -2.960 1.00 98.69 483 ILE A N 1
ATOM 3575 C CA . ILE A 1 483 ? 13.197 -1.951 -4.313 1.00 98.69 483 ILE A CA 1
ATOM 3576 C C . ILE A 1 483 ? 14.071 -3.205 -4.355 1.00 98.69 483 ILE A C 1
ATOM 3578 O O . ILE A 1 483 ? 14.991 -3.355 -3.550 1.00 98.69 483 ILE A O 1
ATOM 3582 N N . ILE A 1 484 ? 13.809 -4.090 -5.319 1.00 98.75 484 ILE A N 1
ATOM 3583 C CA . ILE A 1 484 ? 14.620 -5.290 -5.574 1.00 98.75 484 ILE A CA 1
ATOM 3584 C C . ILE A 1 484 ? 15.090 -5.270 -7.027 1.00 98.75 484 ILE A C 1
ATOM 3586 O O . ILE A 1 484 ? 14.275 -5.171 -7.942 1.00 98.75 484 ILE A O 1
ATOM 3590 N N . THR A 1 485 ? 16.395 -5.376 -7.265 1.00 98.88 485 THR A N 1
ATOM 3591 C CA . THR A 1 485 ? 16.946 -5.377 -8.628 1.00 98.88 485 THR A CA 1
ATOM 3592 C C . THR A 1 485 ? 17.827 -6.584 -8.894 1.00 98.88 485 THR A C 1
ATOM 3594 O O . THR A 1 485 ? 18.593 -6.976 -8.021 1.00 98.88 485 THR A O 1
ATOM 3597 N N . GLY A 1 486 ? 17.708 -7.179 -10.083 1.00 98.56 486 GLY A N 1
ATOM 3598 C CA . GLY A 1 486 ? 18.578 -8.254 -10.570 1.00 98.56 486 GLY A CA 1
ATOM 3599 C C . GLY A 1 486 ? 19.396 -7.813 -11.784 1.00 98.56 486 GLY A C 1
ATOM 3600 O O . GLY A 1 486 ? 18.892 -7.082 -12.639 1.00 98.56 486 GLY A O 1
ATOM 3601 N N . GLN A 1 487 ? 20.655 -8.243 -11.873 1.00 98.31 487 GLN A N 1
ATOM 3602 C CA . GLN A 1 487 ? 21.544 -7.803 -12.950 1.00 98.31 487 GLN A CA 1
ATOM 3603 C C . GLN A 1 487 ? 21.107 -8.237 -14.356 1.00 98.31 487 GLN A C 1
ATOM 3605 O O . GLN A 1 487 ? 21.083 -7.393 -15.248 1.00 98.31 487 GLN A O 1
ATOM 3610 N N . ASP A 1 488 ? 20.828 -9.520 -14.591 1.00 97.44 488 ASP A N 1
ATOM 3611 C CA . ASP A 1 488 ? 20.678 -10.079 -15.940 1.00 97.44 488 ASP A CA 1
ATOM 3612 C C . ASP A 1 488 ? 19.941 -11.434 -15.941 1.00 97.44 488 ASP A C 1
ATOM 3614 O O . ASP A 1 488 ? 19.330 -11.856 -14.955 1.00 97.44 488 ASP A O 1
ATOM 3618 N N . TYR A 1 489 ? 19.964 -12.125 -17.079 1.00 96.75 489 TYR A N 1
ATOM 3619 C CA . TYR A 1 489 ? 19.309 -13.417 -17.226 1.00 96.75 489 TYR A CA 1
ATOM 3620 C C . TYR A 1 489 ? 19.978 -14.553 -16.443 1.00 96.75 489 TYR A C 1
ATOM 3622 O O . TYR A 1 489 ? 19.332 -15.573 -16.203 1.00 96.75 489 TYR A O 1
ATOM 3630 N N . ASP A 1 490 ? 21.250 -14.422 -16.058 1.00 97.62 490 ASP A N 1
ATOM 3631 C CA . ASP A 1 490 ? 21.921 -15.414 -15.220 1.00 97.62 490 ASP A CA 1
ATOM 3632 C C . ASP A 1 490 ? 21.474 -15.271 -13.762 1.00 97.62 490 ASP A C 1
ATOM 3634 O O . ASP A 1 490 ? 21.312 -16.287 -13.081 1.00 97.62 490 ASP A O 1
ATOM 3638 N N . SER A 1 491 ? 21.145 -14.050 -13.323 1.00 97.94 491 SER A N 1
ATOM 3639 C CA . SER A 1 491 ? 20.607 -13.776 -11.982 1.00 97.94 491 SER A CA 1
ATOM 3640 C C . SER A 1 491 ? 19.107 -14.056 -11.814 1.00 97.94 491 SER A C 1
ATOM 3642 O O . SER A 1 491 ? 18.577 -13.976 -10.705 1.00 97.94 491 SER A O 1
ATOM 3644 N N . SER A 1 492 ? 18.398 -14.439 -12.882 1.00 98.19 492 SER A N 1
ATOM 3645 C CA . SER A 1 492 ? 16.931 -14.580 -12.902 1.00 98.19 492 SER A CA 1
ATOM 3646 C C . SER A 1 492 ? 16.380 -15.515 -11.820 1.00 98.19 492 SER A C 1
ATOM 3648 O O . SER A 1 492 ? 15.476 -15.148 -11.063 1.00 98.19 492 SER A O 1
ATOM 3650 N N . ARG A 1 493 ? 16.942 -16.719 -11.674 1.00 97.88 493 ARG A N 1
ATOM 3651 C CA . ARG A 1 493 ? 16.526 -17.644 -10.611 1.00 97.88 493 ARG A CA 1
ATOM 3652 C C . ARG A 1 493 ? 16.766 -17.075 -9.208 1.00 97.88 493 ARG A C 1
ATOM 3654 O O . ARG A 1 493 ? 15.886 -17.196 -8.355 1.00 97.88 493 ARG A O 1
ATOM 3661 N N . ALA A 1 494 ? 17.936 -16.484 -8.953 1.00 98.06 494 ALA A N 1
ATOM 3662 C CA . ALA A 1 494 ? 18.252 -15.896 -7.651 1.00 98.06 494 ALA A CA 1
ATOM 3663 C C . ALA A 1 494 ? 17.340 -14.706 -7.339 1.00 98.06 494 ALA A C 1
ATOM 3665 O O . ALA A 1 494 ? 16.854 -14.587 -6.217 1.00 98.06 494 ALA A O 1
ATOM 3666 N N . PHE A 1 495 ? 17.028 -13.887 -8.342 1.00 98.75 495 PHE A N 1
ATOM 3667 C CA . PHE A 1 495 ? 16.081 -12.785 -8.233 1.00 98.75 495 PHE A CA 1
ATOM 3668 C C . PHE A 1 495 ? 14.699 -13.274 -7.780 1.00 98.75 495 PHE A C 1
ATOM 3670 O O . PHE A 1 495 ? 14.149 -12.751 -6.811 1.00 98.75 495 PHE A O 1
ATOM 3677 N N . GLY A 1 496 ? 14.177 -14.339 -8.403 1.00 98.38 496 GLY A N 1
ATOM 3678 C CA . GLY A 1 496 ? 12.927 -14.975 -7.972 1.00 98.38 496 GLY A CA 1
ATOM 3679 C C . GLY A 1 496 ? 12.979 -15.501 -6.533 1.00 98.38 496 GLY A C 1
ATOM 3680 O O . GLY A 1 496 ? 12.021 -15.328 -5.783 1.00 98.38 496 GLY A O 1
ATOM 3681 N N . LEU A 1 497 ? 14.104 -16.105 -6.123 1.00 97.88 497 LEU A N 1
ATOM 3682 C CA . LEU A 1 497 ? 14.293 -16.622 -4.759 1.00 97.88 497 LEU A CA 1
ATOM 3683 C C . LEU A 1 497 ? 14.323 -15.498 -3.723 1.00 97.88 497 LEU A C 1
ATOM 3685 O O . LEU A 1 497 ? 13.717 -15.628 -2.660 1.00 97.88 497 LEU A O 1
ATOM 3689 N N . VAL A 1 498 ? 15.018 -14.401 -4.028 1.00 98.31 498 VAL A N 1
ATOM 3690 C CA . VAL A 1 498 ? 15.074 -13.218 -3.167 1.00 98.31 498 VAL A CA 1
ATOM 3691 C C . VAL A 1 498 ? 13.685 -12.606 -3.043 1.00 98.31 498 VAL A C 1
ATOM 3693 O O . VAL A 1 498 ? 13.218 -12.451 -1.921 1.00 98.31 498 VAL A O 1
ATOM 3696 N N . LEU A 1 499 ? 12.982 -12.350 -4.150 1.00 98.31 499 LEU A N 1
ATOM 3697 C CA . LEU A 1 499 ? 11.626 -11.795 -4.103 1.00 98.31 499 LEU A CA 1
ATOM 3698 C C . LEU A 1 499 ? 10.667 -12.687 -3.297 1.00 98.31 499 LEU A C 1
ATOM 3700 O O . LEU A 1 499 ? 9.934 -12.179 -2.452 1.00 98.31 499 LEU A O 1
ATOM 3704 N N . ALA A 1 500 ? 10.709 -14.009 -3.493 1.00 97.12 500 ALA A N 1
ATOM 3705 C CA . ALA A 1 500 ? 9.899 -14.943 -2.713 1.00 97.12 500 ALA A CA 1
ATOM 3706 C C . ALA A 1 500 ? 10.211 -14.867 -1.212 1.00 97.12 500 ALA A C 1
ATOM 3708 O O . ALA A 1 500 ? 9.300 -14.818 -0.390 1.00 97.12 500 ALA A O 1
ATOM 3709 N N . ARG A 1 501 ? 11.498 -14.828 -0.843 1.00 96.00 501 ARG A N 1
ATOM 3710 C CA . ARG A 1 501 ? 11.925 -14.706 0.556 1.00 96.00 501 ARG A CA 1
ATOM 3711 C C . ARG A 1 501 ? 11.427 -13.408 1.181 1.00 96.00 501 ARG A C 1
ATOM 3713 O O . ARG A 1 501 ? 10.933 -13.443 2.299 1.00 96.00 501 ARG A O 1
ATOM 3720 N N . GLU A 1 502 ? 11.561 -12.290 0.473 1.00 95.00 502 GLU A N 1
ATOM 3721 C CA . GLU A 1 502 ? 11.108 -10.986 0.958 1.00 95.00 502 GLU A CA 1
ATOM 3722 C C . GLU A 1 502 ? 9.589 -10.960 1.192 1.00 95.00 502 GLU A C 1
ATOM 3724 O O . GLU A 1 502 ? 9.149 -10.413 2.194 1.00 95.00 502 GLU A O 1
ATOM 3729 N N . LEU A 1 503 ? 8.800 -11.609 0.330 1.00 92.56 503 LEU A N 1
ATOM 3730 C CA . LEU A 1 503 ? 7.338 -11.687 0.458 1.00 92.56 503 LEU A CA 1
ATOM 3731 C C . LEU A 1 503 ? 6.837 -12.655 1.539 1.00 92.56 503 LEU A C 1
ATOM 3733 O O . LEU A 1 503 ? 5.708 -12.519 2.002 1.00 92.56 503 LEU A O 1
ATOM 3737 N N . LEU A 1 504 ? 7.636 -13.661 1.895 1.00 87.81 504 LEU A N 1
ATOM 3738 C CA . LEU A 1 504 ? 7.289 -14.661 2.913 1.00 87.81 504 LEU A CA 1
ATOM 3739 C C . LEU A 1 504 ? 7.839 -14.322 4.306 1.00 87.81 504 LEU A C 1
ATOM 3741 O O . LEU A 1 504 ? 7.499 -14.997 5.276 1.00 87.81 504 LEU A O 1
ATOM 3745 N N . ALA A 1 505 ? 8.745 -13.347 4.396 1.00 77.88 505 ALA A N 1
ATOM 3746 C CA . ALA A 1 505 ? 9.272 -12.842 5.662 1.00 77.88 505 ALA A CA 1
ATOM 3747 C C . ALA A 1 505 ? 8.387 -11.746 6.283 1.00 77.88 505 ALA A C 1
ATOM 3749 O O . ALA A 1 505 ? 8.529 -11.464 7.474 1.00 77.88 505 ALA A O 1
ATOM 3750 N N . GLU A 1 506 ? 7.527 -11.135 5.467 1.00 64.88 506 GLU A N 1
ATOM 3751 C CA . GLU A 1 506 ? 6.433 -10.238 5.857 1.00 64.88 506 GLU A CA 1
ATOM 3752 C C . GLU A 1 506 ? 5.231 -11.063 6.315 1.00 64.88 506 GLU A C 1
ATOM 3754 O O . GLU A 1 506 ? 4.662 -10.713 7.374 1.00 64.88 506 GLU A O 1
#

Secondary structure (DSSP, 8-state):
-----------------------------------------S-PPPPPPPEEEE--SEEE-HHHHHHHHHHHHHTT--EEEEESSSSPBEETT--GGG-B--SEEGGG--GGG-SEEEE--SGGGGGG-TT--SEESSGGGS--HHHHHHHHHHHHHHHHTT--EEEEGGGHHHHHH--BTTB-TTTT-EE----S----EEETTEEES---HHHHHHHTT-EEPPTT-SS-TT-GGG-EEEETTEEEESSTTTHHHHHHHHHHHHHHT-S---PPPEEEEE--SEEE-HHHHHHHHHHHHHTT-EEEEEESSSS-BEEPTTSS-STT--B--SEEHHHHHHHHHH-TTS-SEEEE--SGGGGGG-TT--S-BSSGGGS--HHHHHHHHHHHHHHHHTT-EEEEEGGGHHHHHH--BTTB-TTTT-EE----SBPPPEEPTTS-EE--BHHHHHHTTT-EEPPTT-SS-TT-STT-EEEETTEEEE-SSSSHHHHHHHHHHHHHH-